Protein AF-0000000082584801 (afdb_homodimer)

Foldseek 3Di:
DVVVVVVLVLLLVLLLLQLLQCCLPPNLVPDDLVSSCVRSVHDSVSCCVVQVHSVRSNVVSLVVLLVQLVVLLVLLVPPVDDLLVSQLSSLLSLLVSCLSRLSSLLVQVVCVVVVHDHDVVSVVCCVPPSLVSQLVSLVVLDVDDDPVVSSVLVVVSVCLRRVCSNCQPCCCVPPVADCSDSVSVSVSSVVVSCVSNVD/DVVVVVVLVLLLVLLLLQLLQCCLPPNLVPDDLVSSCVRSVHDSVSCCVVQNHSVRSNVVSLVVLLVQLVVLLVLLVPPVDQLLVSQLSSLLSLLVSCLSRLSSLLVQVVCVVVVHDHDVVSVVCCVPPSLVSQLVSLVVLDVDDDPVVSSVVVVVSVCLRRVCSNCQPCCCVPPVADCSPSVSVSVSSVVVSCVSNVD

Structure (mmCIF, N/CA/C/O backbone):
data_AF-0000000082584801-model_v1
#
loop_
_entity.id
_entity.type
_entity.pdbx_description
1 polymer 'TetR/AcrR family transcriptional regulator'
#
loop_
_atom_site.group_PDB
_atom_site.id
_atom_site.type_symbol
_atom_site.label_atom_id
_atom_site.label_alt_id
_atom_site.label_comp_id
_atom_site.label_asym_id
_atom_site.label_entity_id
_atom_site.label_seq_id
_atom_site.pdbx_PDB_ins_code
_atom_site.Cartn_x
_atom_site.Cartn_y
_atom_site.Cartn_z
_atom_site.occupancy
_atom_site.B_iso_or_equiv
_atom_site.auth_seq_id
_atom_site.auth_comp_id
_atom_site.auth_asym_id
_atom_site.auth_atom_id
_atom_site.pdbx_PDB_model_num
ATOM 1 N N . MET A 1 1 ? 4.227 48 5.633 1 35.97 1 MET A N 1
ATOM 2 C CA . MET A 1 1 ? 4.633 46.969 6.578 1 35.97 1 MET A CA 1
ATOM 3 C C . MET A 1 1 ? 3.816 45.688 6.379 1 35.97 1 MET A C 1
ATOM 5 O O . MET A 1 1 ? 4.348 44.594 6.496 1 35.97 1 MET A O 1
ATOM 9 N N . LYS A 1 2 ? 2.762 45.906 6.098 1 49.69 2 LYS A N 1
ATOM 10 C CA . LYS A 1 2 ? 1.831 44.812 5.895 1 49.69 2 LYS A CA 1
ATOM 11 C C . LYS A 1 2 ? 2.143 44.062 4.598 1 49.69 2 LYS A C 1
ATOM 13 O O . LYS A 1 2 ? 1.997 42.844 4.531 1 49.69 2 LYS A O 1
ATOM 18 N N . ASN A 1 3 ? 2.303 44.781 3.717 1 43.97 3 ASN A N 1
ATOM 19 C CA . ASN A 1 3 ? 2.611 44.25 2.402 1 43.97 3 ASN A CA 1
ATOM 20 C C . ASN A 1 3 ? 3.898 43.406 2.43 1 43.97 3 ASN A C 1
ATOM 22 O O . ASN A 1 3 ? 4.039 42.438 1.683 1 43.97 3 ASN A O 1
ATOM 26 N N . ASN A 1 4 ? 4.871 43.844 3.076 1 43.53 4 ASN A N 1
ATOM 27 C CA . ASN A 1 4 ? 6.16 43.156 3.227 1 43.53 4 ASN A CA 1
ATOM 28 C C . ASN A 1 4 ? 6.023 41.844 3.996 1 43.53 4 ASN A C 1
ATOM 30 O O . ASN A 1 4 ? 6.723 40.875 3.703 1 43.53 4 ASN A O 1
ATOM 34 N N . LEU A 1 5 ? 5.215 41.938 5.02 1 41.88 5 LEU A N 1
ATOM 35 C CA . LEU A 1 5 ? 4.977 40.75 5.828 1 41.88 5 LEU A CA 1
ATOM 36 C C . LEU A 1 5 ? 4.227 39.688 5.027 1 41.88 5 LEU A C 1
ATOM 38 O O . LEU A 1 5 ? 4.488 38.469 5.176 1 41.88 5 LEU A O 1
ATOM 42 N N . LYS A 1 6 ? 3.178 40.156 4.457 1 47.03 6 LYS A N 1
ATOM 43 C CA . LYS A 1 6 ? 2.434 39.281 3.562 1 47.03 6 LYS A CA 1
ATOM 44 C C . LYS A 1 6 ? 3.35 38.688 2.506 1 47.03 6 LYS A C 1
ATOM 46 O O . LYS A 1 6 ? 3.199 37.5 2.15 1 47.03 6 LYS A O 1
ATOM 51 N N . ASN A 1 7 ? 4.258 39.531 2.266 1 50.22 7 ASN A N 1
ATOM 52 C CA . ASN A 1 7 ? 5.27 39.125 1.292 1 50.22 7 ASN A CA 1
ATOM 53 C C . ASN A 1 7 ? 6.281 38.156 1.898 1 50.22 7 ASN A C 1
ATOM 55 O O . ASN A 1 7 ? 6.758 37.25 1.222 1 50.22 7 ASN A O 1
ATOM 59 N N . ALA A 1 8 ? 6.652 38.406 3.201 1 49.22 8 ALA A N 1
ATOM 60 C CA . ALA A 1 8 ? 7.586 37.562 3.943 1 49.22 8 ALA 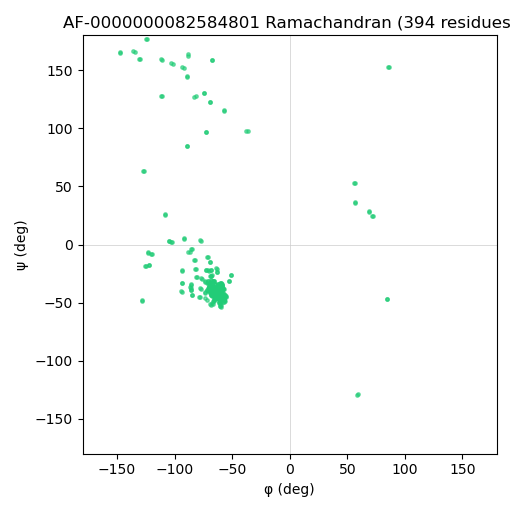A CA 1
ATOM 61 C C . ALA A 1 8 ? 6.973 36.188 4.246 1 49.22 8 ALA A C 1
ATOM 63 O O . ALA A 1 8 ? 7.645 35.156 4.148 1 49.22 8 ALA A O 1
ATOM 64 N N . SER A 1 9 ? 5.789 36.219 4.824 1 61.38 9 SER A N 1
ATOM 65 C CA . SER A 1 9 ? 5.023 35 5.059 1 61.38 9 SER A CA 1
ATOM 66 C C . SER A 1 9 ? 4.91 34.156 3.787 1 61.38 9 SER A C 1
ATOM 68 O O . SER A 1 9 ? 5.051 32.938 3.828 1 61.38 9 SER A O 1
ATOM 70 N N . ASN A 1 10 ? 5.004 34.906 2.812 1 84.44 10 ASN A N 1
ATOM 71 C CA . ASN A 1 10 ? 4.91 34.281 1.5 1 84.44 10 ASN A CA 1
ATOM 72 C C . ASN A 1 10 ? 6.234 33.656 1.086 1 84.44 10 ASN A C 1
ATOM 74 O O . ASN A 1 10 ? 6.254 32.531 0.562 1 84.44 10 ASN A O 1
ATOM 78 N N . ALA A 1 11 ? 7.383 34.406 1.746 1 90.88 11 ALA A N 1
ATOM 79 C CA . ALA A 1 11 ? 8.695 33.875 1.391 1 90.88 11 ALA A CA 1
ATOM 80 C C . ALA A 1 11 ? 9.008 32.594 2.184 1 90.88 11 ALA A C 1
ATOM 82 O O . ALA A 1 11 ? 9.523 31.625 1.631 1 90.88 11 ALA A O 1
ATOM 83 N N . LYS A 1 12 ? 8.719 32.656 3.529 1 94.94 12 LYS A N 1
ATOM 84 C CA . LYS A 1 12 ? 8.953 31.5 4.383 1 94.94 12 LYS A CA 1
ATOM 85 C C . LYS A 1 12 ? 8.219 30.266 3.852 1 94.94 12 LYS A C 1
ATOM 87 O O . LYS A 1 12 ? 8.789 29.188 3.773 1 94.94 12 LYS A O 1
ATOM 92 N N . GLU A 1 13 ? 7.012 30.5 3.494 1 95.06 13 GLU A N 1
ATOM 93 C CA . GLU A 1 13 ? 6.199 29.422 2.957 1 95.06 13 GLU A CA 1
ATOM 94 C C . GLU A 1 13 ? 6.766 28.906 1.64 1 95.06 13 GLU A C 1
ATOM 96 O O . GLU A 1 13 ? 6.816 27.688 1.412 1 95.06 13 GLU A O 1
ATOM 101 N N . ARG A 1 14 ? 7.195 29.766 0.854 1 95.88 14 ARG A N 1
ATOM 102 C CA . ARG A 1 14 ? 7.781 29.375 -0.425 1 95.88 14 ARG A CA 1
ATOM 103 C C . ARG A 1 14 ? 9.055 28.562 -0.22 1 95.88 14 ARG A C 1
ATOM 105 O O . ARG A 1 14 ? 9.305 27.594 -0.935 1 95.88 14 ARG A O 1
ATOM 112 N N . ILE A 1 15 ? 9.82 29.047 0.742 1 97.06 15 ILE A N 1
ATOM 113 C CA . ILE A 1 15 ? 11.07 28.344 1.046 1 97.06 15 ILE A CA 1
ATOM 114 C C . ILE A 1 15 ? 10.773 26.938 1.521 1 97.06 15 ILE A C 1
ATOM 116 O O . ILE A 1 15 ? 11.367 25.969 1.029 1 97.06 15 ILE A O 1
ATOM 120 N N . LEU A 1 16 ? 9.836 26.797 2.408 1 96.94 16 LEU A N 1
ATOM 121 C CA . LEU A 1 16 ? 9.5 25.484 2.951 1 96.94 16 LEU A CA 1
ATOM 122 C C . LEU A 1 16 ? 8.922 24.578 1.865 1 96.94 16 LEU A C 1
ATOM 124 O O . LEU A 1 16 ? 9.32 23.422 1.743 1 96.94 16 LEU A O 1
ATOM 128 N N . ASN A 1 17 ? 8.047 25.125 1.038 1 95.62 17 ASN A N 1
ATOM 129 C CA . ASN A 1 17 ? 7.445 24.344 -0.046 1 95.62 17 ASN A CA 1
ATOM 130 C C . ASN A 1 17 ? 8.492 23.906 -1.065 1 95.62 17 ASN A C 1
ATOM 132 O O . ASN A 1 17 ? 8.477 22.766 -1.52 1 95.62 17 ASN A O 1
ATOM 136 N N . SER A 1 18 ? 9.359 24.781 -1.382 1 96.31 18 SER A N 1
ATOM 137 C CA . SER A 1 18 ? 10.43 24.469 -2.328 1 96.31 18 SER A CA 1
ATOM 138 C C . SER A 1 18 ? 11.367 23.406 -1.77 1 96.31 18 SER A C 1
ATOM 140 O O . SER A 1 18 ? 11.82 22.531 -2.502 1 96.31 18 SER A O 1
ATOM 142 N N . THR A 1 19 ? 11.641 23.531 -0.483 1 97.06 19 THR A N 1
ATOM 143 C CA . THR A 1 19 ? 12.492 22.547 0.171 1 97.06 19 THR A CA 1
ATOM 144 C C . THR A 1 19 ? 11.859 21.172 0.12 1 97.06 19 THR A C 1
ATOM 146 O O . THR A 1 19 ? 12.531 20.188 -0.217 1 97.06 19 THR A O 1
ATOM 149 N N . LEU A 1 20 ? 10.594 21.094 0.37 1 96.25 20 LEU A N 1
ATOM 150 C CA . LEU A 1 20 ? 9.883 19.828 0.3 1 96.25 20 LEU A CA 1
ATOM 151 C C . LEU A 1 20 ? 9.922 19.25 -1.114 1 96.25 20 LEU A C 1
ATOM 153 O O . LEU A 1 20 ? 10.109 18.047 -1.299 1 96.25 20 LEU A O 1
ATOM 157 N N . TYR A 1 21 ? 9.781 20.156 -1.999 1 94.31 21 TYR A N 1
ATOM 158 C CA . TYR A 1 21 ? 9.836 19.719 -3.391 1 94.31 21 TYR A CA 1
ATOM 159 C C . TYR A 1 21 ? 11.195 19.109 -3.717 1 94.31 21 TYR A C 1
ATOM 161 O O . TYR A 1 21 ? 11.273 18.047 -4.316 1 94.31 21 TYR A O 1
ATOM 169 N N . ILE A 1 22 ? 12.25 19.719 -3.289 1 95.5 22 ILE A N 1
ATOM 170 C CA . ILE A 1 22 ? 13.602 19.25 -3.553 1 95.5 22 ILE A CA 1
ATOM 171 C C . ILE A 1 22 ? 13.852 17.938 -2.811 1 95.5 22 ILE 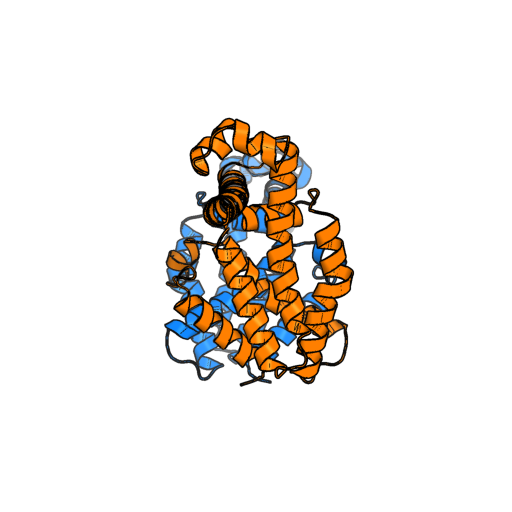A C 1
ATOM 173 O O . ILE A 1 22 ? 14.414 17 -3.369 1 95.5 22 ILE A O 1
ATOM 177 N N . ILE A 1 23 ? 13.383 17.875 -1.577 1 94 23 ILE A N 1
ATOM 178 C CA . ILE A 1 23 ? 13.523 16.641 -0.794 1 94 23 ILE A CA 1
ATOM 179 C C . ILE A 1 23 ? 12.852 15.484 -1.524 1 94 23 ILE A C 1
ATOM 181 O O . ILE A 1 23 ? 13.43 14.398 -1.636 1 94 23 ILE A O 1
ATOM 185 N N . GLY A 1 24 ? 11.727 15.758 -1.999 1 91.38 24 GLY A N 1
ATOM 186 C CA . GLY A 1 24 ? 10.992 14.719 -2.703 1 91.38 24 GLY A CA 1
ATOM 187 C C . GLY A 1 24 ? 11.672 14.258 -3.979 1 91.38 24 GLY A C 1
ATOM 188 O O . GLY A 1 24 ? 11.758 13.062 -4.246 1 91.38 24 GLY A O 1
ATOM 189 N N . LYS A 1 25 ? 12.203 15.133 -4.668 1 89 25 LYS A N 1
ATOM 190 C CA . LYS A 1 25 ? 12.719 14.844 -6 1 89 25 LYS A CA 1
ATOM 191 C C . LYS A 1 25 ? 14.148 14.305 -5.93 1 89 25 LYS A C 1
ATOM 193 O O . LYS A 1 25 ? 14.516 13.414 -6.703 1 89 25 LYS A O 1
ATOM 198 N N . GLU A 1 26 ? 14.875 14.859 -4.922 1 91.81 26 GLU A N 1
ATOM 199 C CA . GLU A 1 26 ? 16.312 14.578 -4.98 1 91.81 26 GLU A CA 1
ATOM 200 C C . GLU A 1 26 ? 16.797 13.914 -3.695 1 91.81 26 GLU A C 1
ATOM 202 O O . GLU A 1 26 ? 17.922 13.414 -3.633 1 91.81 26 GLU A O 1
ATOM 207 N N . GLY A 1 27 ? 15.945 13.836 -2.752 1 88.88 27 GLY A N 1
ATOM 208 C CA . GLY A 1 27 ? 16.406 13.367 -1.453 1 88.88 27 GLY A CA 1
ATOM 209 C C . GLY A 1 27 ? 16.984 14.469 -0.589 1 88.88 27 GLY A C 1
ATOM 210 O O . GLY A 1 27 ? 17.516 15.453 -1.106 1 88.88 27 GLY A O 1
ATOM 211 N N . PHE A 1 28 ? 16.906 14.289 0.719 1 86.56 28 PHE A N 1
ATOM 212 C CA . PHE A 1 28 ? 17.297 15.359 1.628 1 86.56 28 PHE A CA 1
ATOM 213 C C . PHE A 1 28 ? 18.797 15.602 1.561 1 86.56 28 PHE A C 1
ATOM 215 O O . PHE A 1 28 ? 19.266 16.719 1.803 1 86.56 28 PHE A O 1
ATOM 222 N N . GLN A 1 29 ? 19.562 14.594 1.207 1 89.12 29 GLN A N 1
ATOM 223 C CA . GLN A 1 29 ? 21.016 14.711 1.164 1 89.12 29 GLN A CA 1
ATOM 224 C C . GLN A 1 29 ? 21.453 15.633 0.032 1 89.12 29 GLN A C 1
ATOM 226 O O . GLN A 1 29 ? 22.594 16.109 0.025 1 89.12 29 GLN A O 1
ATOM 231 N N . ASN A 1 30 ? 20.578 15.891 -0.836 1 92.38 30 ASN A N 1
ATOM 232 C CA . ASN A 1 30 ? 20.938 16.672 -2.012 1 92.38 30 ASN A CA 1
ATOM 233 C C . ASN A 1 30 ? 20.406 18.109 -1.921 1 92.38 30 ASN A C 1
ATOM 235 O O . ASN A 1 30 ? 20.547 18.875 -2.867 1 92.38 30 ASN A O 1
ATOM 239 N N . VAL A 1 31 ? 19.828 18.375 -0.864 1 95.81 31 VAL A N 1
ATOM 240 C CA . VAL A 1 31 ? 19.297 19.719 -0.648 1 95.81 31 VAL A CA 1
ATOM 241 C C . VAL A 1 31 ? 20.453 20.672 -0.354 1 95.81 31 VAL A C 1
ATOM 243 O O . VAL A 1 31 ? 21.328 20.375 0.461 1 95.81 31 VAL A O 1
ATOM 246 N N . THR A 1 32 ? 20.5 21.828 -1.062 1 96 32 THR A N 1
ATOM 247 C CA . THR A 1 32 ? 21.453 22.891 -0.769 1 96 32 THR A CA 1
ATOM 248 C C . THR A 1 32 ? 20.734 24.234 -0.667 1 96 32 THR A C 1
ATOM 250 O O . THR A 1 32 ? 19.641 24.406 -1.187 1 96 32 THR A O 1
ATOM 253 N N . THR A 1 33 ? 21.391 25.141 -0.027 1 96.81 33 THR A N 1
ATOM 254 C CA . THR A 1 33 ? 20.844 26.484 0.108 1 96.81 33 THR A CA 1
ATOM 255 C C . THR A 1 33 ? 20.672 27.141 -1.26 1 96.81 33 THR A C 1
ATOM 257 O O . THR A 1 33 ? 19.688 27.828 -1.501 1 96.81 33 THR A O 1
ATOM 260 N N . ARG A 1 34 ? 21.562 26.875 -2.133 1 97.12 34 ARG A N 1
ATOM 261 C CA . ARG A 1 34 ? 21.5 27.438 -3.477 1 97.12 34 ARG A CA 1
ATOM 262 C C . ARG A 1 34 ? 20.266 26.922 -4.23 1 97.12 34 ARG A C 1
ATOM 264 O O . ARG A 1 34 ? 19.562 27.703 -4.867 1 97.12 34 ARG A O 1
ATOM 271 N N . LYS A 1 35 ? 20.016 25.641 -4.188 1 97.44 35 LYS A N 1
ATOM 272 C CA . LYS A 1 35 ? 18.859 25.031 -4.844 1 97.44 35 LYS A CA 1
ATOM 273 C C . LYS A 1 35 ? 17.562 25.578 -4.27 1 97.44 35 LYS A C 1
ATOM 275 O O . LYS A 1 35 ? 16.625 25.891 -5.016 1 97.44 35 LYS A O 1
ATOM 280 N N . ILE A 1 36 ? 17.453 25.688 -2.977 1 97.62 36 ILE A N 1
ATOM 281 C CA . ILE A 1 36 ? 16.266 26.188 -2.307 1 97.62 36 ILE A CA 1
ATOM 282 C C . ILE A 1 36 ? 16 27.625 -2.74 1 97.62 36 ILE A C 1
ATOM 284 O O . ILE A 1 36 ? 14.875 27.984 -3.094 1 97.62 36 ILE A O 1
ATOM 288 N N . ALA A 1 37 ? 17.078 28.422 -2.682 1 97.44 37 ALA A N 1
ATOM 289 C CA . ALA A 1 37 ? 16.953 29.828 -3.045 1 97.44 37 ALA A CA 1
ATOM 290 C C . ALA A 1 37 ? 16.422 29.984 -4.469 1 97.44 37 ALA A C 1
ATOM 292 O O . ALA A 1 37 ? 15.508 30.781 -4.715 1 97.44 37 ALA A O 1
ATOM 293 N N . ALA A 1 38 ? 16.984 29.25 -5.352 1 97.12 38 ALA A N 1
ATOM 294 C CA . ALA A 1 38 ? 16.578 29.297 -6.754 1 97.12 38 ALA A CA 1
ATOM 295 C C . ALA A 1 38 ? 15.125 28.859 -6.918 1 97.12 38 ALA A C 1
ATOM 297 O O . ALA A 1 38 ? 14.336 29.547 -7.586 1 97.12 38 ALA A O 1
ATOM 298 N N . ALA A 1 39 ? 14.734 27.812 -6.281 1 95.81 39 ALA A N 1
ATOM 299 C CA . ALA A 1 39 ? 13.391 27.25 -6.41 1 95.81 39 ALA A CA 1
ATOM 300 C C . ALA A 1 39 ? 12.352 28.156 -5.762 1 95.81 39 ALA A C 1
ATOM 302 O O . ALA A 1 39 ? 11.227 28.266 -6.246 1 95.81 39 ALA A O 1
ATOM 303 N N . ALA A 1 40 ? 12.695 28.766 -4.695 1 96.88 40 ALA A N 1
ATOM 304 C CA . ALA A 1 40 ? 11.773 29.609 -3.938 1 96.88 40 ALA A CA 1
ATOM 305 C C . ALA A 1 40 ? 11.789 31.031 -4.457 1 96.88 40 ALA A C 1
ATOM 307 O O . ALA A 1 40 ? 10.992 31.875 -4.023 1 96.88 40 ALA A O 1
ATOM 308 N N . ASP A 1 41 ? 12.664 31.281 -5.348 1 96.25 41 ASP A N 1
ATOM 309 C CA . ASP A 1 41 ? 12.844 32.625 -5.91 1 96.25 41 ASP A CA 1
ATOM 310 C C . ASP A 1 41 ? 13.117 33.656 -4.812 1 96.25 41 ASP A C 1
ATOM 312 O O . ASP A 1 41 ? 12.406 34.656 -4.695 1 96.25 41 ASP A O 1
ATOM 316 N N . VAL A 1 42 ? 14.047 33.375 -4.031 1 96.19 42 VAL A N 1
ATOM 317 C CA . VAL A 1 42 ? 14.555 34.25 -2.994 1 96.19 42 VAL A CA 1
ATOM 318 C C . VAL A 1 42 ? 16.078 34.25 -3.012 1 96.19 42 VAL A C 1
ATOM 320 O O . VAL A 1 42 ? 16.703 33.406 -3.688 1 96.19 42 VAL A O 1
ATOM 323 N N . ASN A 1 43 ? 16.672 35.156 -2.361 1 94.12 43 ASN A N 1
ATOM 324 C CA . ASN A 1 43 ? 18.125 35.125 -2.234 1 94.12 43 ASN A CA 1
ATOM 325 C C . ASN A 1 43 ? 18.562 34.312 -1.02 1 94.12 43 ASN A C 1
ATOM 327 O O . ASN A 1 43 ? 17.75 34 -0.144 1 94.12 43 ASN A O 1
ATOM 331 N N . ILE A 1 44 ? 19.797 33.938 -1.024 1 95.38 44 ILE A N 1
ATOM 332 C CA . ILE A 1 44 ? 20.359 33.125 0.034 1 95.38 44 ILE A CA 1
ATOM 333 C C . ILE A 1 44 ? 20.234 33.844 1.375 1 95.38 44 ILE A C 1
ATOM 335 O O . ILE A 1 44 ? 20.016 33.219 2.408 1 95.38 44 ILE A O 1
ATOM 339 N N . ALA A 1 45 ? 20.312 35.156 1.396 1 94.19 45 ALA A N 1
ATOM 340 C CA . ALA A 1 45 ? 20.219 35.969 2.611 1 94.19 45 ALA A CA 1
ATOM 341 C C . ALA A 1 45 ? 18.859 35.781 3.279 1 94.19 45 ALA A C 1
ATOM 343 O O . ALA A 1 45 ? 18.766 35.75 4.508 1 94.19 45 ALA A O 1
ATOM 344 N N . SER A 1 46 ? 17.906 35.688 2.471 1 94.31 46 SER A N 1
ATOM 345 C CA . SER A 1 46 ? 16.547 35.5 2.975 1 94.31 46 SER A CA 1
ATOM 346 C C . SER A 1 46 ? 16.438 34.156 3.723 1 94.31 46 SER A C 1
ATOM 348 O O . SER A 1 46 ? 15.812 34.094 4.781 1 94.31 46 SER A O 1
ATOM 350 N N . ILE A 1 47 ? 17.047 33.062 3.205 1 96 47 ILE A N 1
ATOM 351 C CA . ILE A 1 47 ? 17.047 31.75 3.848 1 96 47 ILE A CA 1
ATOM 352 C C . ILE A 1 47 ? 17.75 31.844 5.199 1 96 47 ILE A C 1
ATOM 354 O O . ILE A 1 47 ? 17.25 31.344 6.207 1 96 47 ILE A O 1
ATOM 358 N N . ASN A 1 48 ? 18.859 32.562 5.207 1 94.75 48 ASN A N 1
ATOM 359 C CA . ASN A 1 48 ? 19.609 32.719 6.441 1 94.75 48 ASN A CA 1
ATOM 360 C C . ASN A 1 48 ? 18.812 33.531 7.477 1 94.75 48 ASN A C 1
ATOM 362 O O . ASN A 1 48 ? 18.844 33.188 8.664 1 94.75 48 ASN A O 1
ATOM 366 N N . TYR A 1 49 ? 18.219 34.469 6.984 1 94.5 49 TYR A N 1
ATOM 367 C CA . TYR A 1 49 ? 17.422 35.312 7.859 1 94.5 49 TYR A CA 1
ATOM 368 C C . TYR A 1 49 ? 16.297 34.531 8.523 1 94.5 49 TYR A C 1
ATOM 370 O O . TYR A 1 49 ? 16.109 34.625 9.742 1 94.5 49 TYR A O 1
ATOM 378 N N . HIS A 1 50 ? 15.633 33.719 7.82 1 94.94 50 HIS A N 1
ATOM 379 C CA . HIS A 1 50 ? 14.438 33.031 8.312 1 94.94 50 HIS A CA 1
ATOM 380 C C . HIS A 1 50 ? 14.797 31.75 9.055 1 94.94 50 HIS A C 1
ATOM 382 O O . HIS A 1 50 ? 14.133 31.375 10.023 1 94.94 50 HIS A O 1
ATOM 388 N N . PHE A 1 51 ? 15.875 31 8.547 1 96.5 51 PHE A N 1
ATOM 389 C CA . PHE A 1 51 ? 16.078 29.656 9.039 1 96.5 51 PHE A CA 1
ATOM 390 C C . PHE A 1 51 ? 17.484 29.469 9.578 1 96.5 51 PHE A C 1
ATOM 392 O O . PHE A 1 51 ? 17.766 28.547 10.336 1 96.5 51 PHE A O 1
ATOM 399 N N . GLY A 1 52 ? 18.312 30.328 9.203 1 94.56 52 GLY A N 1
ATOM 400 C CA . GLY A 1 52 ? 19.672 30.312 9.727 1 94.56 52 GLY A CA 1
ATOM 401 C C . GLY A 1 52 ? 20.578 29.359 8.977 1 94.56 52 GLY A C 1
ATOM 402 O O . GLY A 1 52 ? 21.719 29.703 8.625 1 94.56 52 GLY A O 1
ATOM 403 N N . SER A 1 53 ? 20.125 28.078 8.711 1 93.94 53 SER A N 1
ATOM 404 C CA . SER A 1 53 ? 20.953 27.078 8.047 1 93.94 53 SER A CA 1
ATOM 405 C C . SER A 1 53 ? 20.109 26.141 7.191 1 93.94 53 SER A C 1
ATOM 407 O O . SER A 1 53 ? 18.891 26.062 7.348 1 93.94 53 SER A O 1
ATOM 409 N N . LYS A 1 54 ? 20.859 25.406 6.32 1 94.62 54 LYS A N 1
ATOM 410 C CA . LYS A 1 54 ? 20.219 24.406 5.473 1 94.62 54 LYS A CA 1
ATOM 411 C C . LYS A 1 54 ? 19.547 23.328 6.309 1 94.62 54 LYS A C 1
ATOM 413 O O . LYS A 1 54 ? 18.422 22.922 6.027 1 94.62 54 LYS A O 1
ATOM 418 N N . ASP A 1 55 ? 20.219 22.953 7.352 1 95.25 55 ASP A N 1
ATOM 419 C CA . ASP A 1 55 ? 19.703 21.891 8.195 1 95.25 55 ASP A CA 1
ATOM 420 C C . ASP A 1 55 ? 18.406 22.312 8.898 1 95.25 55 ASP A C 1
ATOM 422 O O . ASP A 1 55 ? 17.484 21.531 9.031 1 95.25 55 ASP A O 1
ATOM 426 N N . ASN A 1 56 ? 18.375 23.547 9.242 1 96.44 56 ASN A N 1
ATOM 427 C CA . ASN A 1 56 ? 17.172 24.062 9.883 1 96.44 56 ASN A CA 1
ATOM 428 C C . ASN A 1 56 ? 16 24.141 8.898 1 96.44 56 ASN A C 1
ATOM 430 O O . ASN A 1 56 ? 14.859 23.844 9.258 1 96.44 56 ASN A O 1
ATOM 434 N N . VAL A 1 57 ? 16.281 24.562 7.668 1 96.81 57 VAL A N 1
ATOM 435 C CA . VAL A 1 57 ? 15.234 24.609 6.652 1 96.81 57 VAL A CA 1
ATOM 436 C C . VAL A 1 57 ? 14.664 23.219 6.426 1 96.81 57 VAL A C 1
ATOM 438 O O . VAL A 1 57 ? 13.445 23.047 6.371 1 96.81 57 VAL A O 1
ATOM 441 N N . ILE A 1 58 ? 15.57 22.219 6.371 1 95.69 58 ILE A N 1
ATOM 442 C CA . ILE A 1 58 ? 15.172 20.828 6.117 1 95.69 58 ILE A CA 1
ATOM 443 C C . ILE A 1 58 ? 14.305 20.328 7.27 1 95.69 58 ILE A C 1
ATOM 445 O O . ILE A 1 58 ? 13.219 19.781 7.043 1 95.69 58 ILE A O 1
ATOM 449 N N . ASN A 1 59 ? 14.758 20.609 8.445 1 94.75 59 ASN A N 1
ATOM 450 C CA . ASN A 1 59 ? 14.016 20.172 9.625 1 94.75 59 ASN A CA 1
ATOM 451 C C . ASN A 1 59 ? 12.641 20.828 9.695 1 94.75 59 ASN A C 1
ATOM 453 O O . ASN A 1 59 ? 11.648 20.156 9.984 1 94.75 59 ASN A O 1
ATOM 457 N N . GLU A 1 60 ? 12.617 22.094 9.461 1 95.94 60 GLU A N 1
ATOM 458 C CA . GLU A 1 60 ? 11.352 22.828 9.516 1 95.94 60 GLU A CA 1
ATOM 459 C C . GLU A 1 60 ? 10.414 22.391 8.398 1 95.94 60 GLU A C 1
ATOM 461 O O . GLU A 1 60 ? 9.195 22.328 8.586 1 95.94 60 GLU A O 1
ATOM 466 N N . ALA A 1 61 ? 10.984 22.109 7.219 1 96 61 ALA A N 1
ATOM 467 C CA . ALA A 1 61 ? 10.172 21.625 6.105 1 96 61 ALA A CA 1
ATOM 468 C C . ALA A 1 61 ? 9.547 20.266 6.434 1 96 61 ALA A C 1
ATOM 470 O O . ALA A 1 61 ? 8.359 20.047 6.18 1 96 61 ALA A O 1
ATOM 471 N N . LEU A 1 62 ? 10.305 19.406 7.062 1 94.5 62 LEU A N 1
ATOM 472 C CA . LEU A 1 62 ? 9.812 18.078 7.422 1 94.5 62 LEU A CA 1
ATOM 473 C C . LEU A 1 62 ? 8.773 18.172 8.531 1 94.5 62 LEU A C 1
ATOM 475 O O . LEU A 1 62 ? 7.793 17.422 8.539 1 94.5 62 LEU A O 1
ATOM 479 N N . LYS A 1 63 ? 8.992 19.109 9.445 1 95.19 63 LYS A N 1
ATOM 480 C CA . LYS A 1 63 ? 8.008 19.359 10.5 1 95.19 63 LYS A CA 1
ATOM 481 C C . LYS A 1 63 ? 6.699 19.875 9.914 1 95.19 63 LYS A C 1
ATOM 483 O O . LYS A 1 63 ? 5.617 19.469 10.352 1 95.19 63 LYS A O 1
ATOM 488 N N . CYS A 1 64 ? 6.871 20.766 9.008 1 95.12 64 CYS A N 1
ATOM 489 C CA . CYS A 1 64 ? 5.688 21.266 8.328 1 95.12 64 CYS A CA 1
ATOM 490 C C . CYS A 1 64 ? 4.945 20.141 7.617 1 95.12 64 CYS A C 1
ATOM 492 O O . CYS A 1 64 ? 3.721 20.047 7.703 1 95.12 64 CYS A O 1
ATOM 494 N N . PHE A 1 65 ? 5.668 19.266 6.949 1 95.81 65 PHE A N 1
ATOM 495 C CA . PHE A 1 65 ? 5.105 18.141 6.215 1 95.81 65 PHE A CA 1
ATOM 496 C C . PHE A 1 65 ? 4.328 17.219 7.145 1 95.81 65 PHE A C 1
ATOM 498 O O . PHE A 1 65 ? 3.152 16.938 6.91 1 95.81 65 PHE A O 1
ATOM 505 N N . THR A 1 66 ? 4.926 16.781 8.242 1 96.44 66 THR A N 1
ATOM 506 C CA . THR A 1 66 ? 4.27 15.875 9.18 1 96.44 66 THR A CA 1
ATOM 507 C C . THR A 1 66 ? 3.127 16.578 9.898 1 96.44 66 THR A C 1
ATOM 509 O O . THR A 1 66 ? 2.131 15.961 10.266 1 96.44 66 THR A O 1
ATOM 512 N N . GLY A 1 67 ? 3.293 17.906 10.102 1 96.88 67 GLY A N 1
ATOM 513 C CA . GLY A 1 67 ? 2.242 18.703 10.711 1 96.88 67 GLY A CA 1
ATOM 514 C C . GLY A 1 67 ? 0.955 18.719 9.906 1 96.88 67 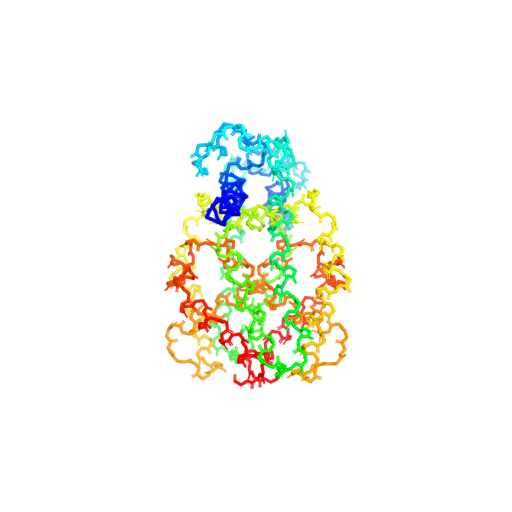GLY A C 1
ATOM 515 O O . GLY A 1 67 ? -0.138 18.703 10.477 1 96.88 67 GLY A O 1
ATOM 516 N N . MET A 1 68 ? 1.091 18.719 8.625 1 96.69 68 MET A N 1
ATOM 517 C CA . MET A 1 68 ? -0.091 18.672 7.77 1 96.69 68 MET A CA 1
ATOM 518 C C . MET A 1 68 ? -0.864 17.375 7.977 1 96.69 68 MET A C 1
ATOM 520 O O . MET A 1 68 ? -2.096 17.375 8.031 1 96.69 68 MET A O 1
ATOM 524 N N . PHE A 1 69 ? -0.178 16.25 8.109 1 97.56 69 PHE A N 1
ATOM 525 C CA . PHE A 1 69 ? -0.841 14.984 8.367 1 97.56 69 PHE A CA 1
ATOM 526 C C . PHE A 1 69 ? -1.427 14.945 9.773 1 97.56 69 PHE A C 1
ATOM 528 O O . PHE A 1 69 ? -2.514 14.406 9.984 1 97.56 69 PHE A O 1
ATOM 535 N N . ARG A 1 70 ? -0.665 15.531 10.711 1 97.44 70 ARG A N 1
ATOM 536 C CA . ARG A 1 70 ? -1.205 15.633 12.062 1 97.44 70 ARG A CA 1
ATOM 537 C C . ARG A 1 70 ? -2.529 16.391 12.07 1 97.44 70 ARG A C 1
ATOM 539 O O . ARG A 1 70 ? -3.479 15.984 12.75 1 97.44 70 ARG A O 1
ATOM 546 N N . ASN A 1 71 ? -2.537 17.453 11.367 1 97.56 71 ASN A N 1
ATOM 547 C CA . ASN A 1 71 ? -3.762 18.234 11.266 1 97.56 71 ASN A CA 1
ATOM 548 C C . ASN A 1 71 ? -4.902 17.422 10.656 1 97.56 71 ASN A C 1
ATOM 550 O O . ASN A 1 71 ? -6.059 17.578 11.039 1 97.56 71 ASN A O 1
ATOM 554 N N . SER A 1 72 ? -4.598 16.562 9.688 1 98 72 SER A N 1
ATOM 555 C CA . SER A 1 72 ? -5.625 15.695 9.125 1 98 72 SER A CA 1
ATOM 556 C C . SER A 1 72 ? -6.211 14.773 10.188 1 98 72 SER A C 1
ATOM 558 O O . SER A 1 72 ? -7.43 14.617 10.266 1 98 72 SER A O 1
ATOM 560 N N . PHE A 1 73 ? -5.363 14.219 11 1 98.19 73 PHE A N 1
ATOM 561 C CA . PHE A 1 73 ? -5.844 13.328 12.047 1 98.19 73 PHE A CA 1
ATOM 562 C C . PHE A 1 73 ? -6.707 14.078 13.055 1 98.19 73 PHE A C 1
ATOM 564 O O . PHE A 1 73 ? -7.664 13.523 13.602 1 98.19 73 PHE A O 1
ATOM 571 N N . LYS A 1 74 ? -6.395 15.336 13.312 1 97.19 74 LYS A N 1
ATOM 572 C CA . LYS A 1 74 ? -7.137 16.125 14.281 1 97.19 74 LYS A CA 1
ATOM 573 C C . LYS A 1 74 ? -8.594 16.312 13.852 1 97.19 74 LYS A C 1
ATOM 575 O O . LYS A 1 74 ? -9.477 16.5 14.688 1 97.19 74 LYS A O 1
ATOM 580 N N . ILE A 1 75 ? -8.852 16.203 12.609 1 98.12 75 ILE A N 1
ATOM 581 C CA . ILE A 1 75 ? -10.203 16.312 12.062 1 98.12 75 ILE A CA 1
ATOM 582 C C . ILE A 1 75 ? -11.086 15.219 12.656 1 98.12 75 ILE A C 1
ATOM 584 O O . ILE A 1 75 ? -12.281 15.43 12.875 1 98.12 75 ILE A O 1
ATOM 588 N N . LEU A 1 76 ? -10.547 14.055 12.938 1 98.19 76 LEU A N 1
ATOM 589 C CA . LEU A 1 76 ? -11.289 12.914 13.469 1 98.19 76 LEU A CA 1
ATOM 590 C C . LEU A 1 76 ? -11.875 13.234 14.836 1 98.19 76 LEU A C 1
ATOM 592 O O . LEU A 1 76 ? -12.852 12.609 15.266 1 98.19 76 LEU A O 1
ATOM 596 N N . ASP A 1 77 ? -11.289 14.242 15.477 1 97 77 ASP A N 1
ATOM 597 C CA . ASP A 1 77 ? -11.664 14.531 16.859 1 97 77 ASP A CA 1
ATOM 598 C C . ASP A 1 77 ? -12.594 15.75 16.922 1 97 77 ASP A C 1
ATOM 600 O O . ASP A 1 77 ? -12.922 16.219 18.016 1 97 77 ASP A O 1
ATOM 604 N N . ASN A 1 78 ? -12.93 16.297 15.781 1 96.06 78 ASN A N 1
ATOM 605 C CA . ASN A 1 78 ? -13.844 17.438 15.75 1 96.06 78 ASN A CA 1
ATOM 606 C C . ASN A 1 78 ? -15.273 17.016 16.062 1 96.06 78 ASN A C 1
ATOM 608 O O . ASN A 1 78 ? -16.062 16.734 15.164 1 96.06 78 ASN A O 1
ATOM 612 N N . ASN A 1 79 ? -15.734 17.141 17.266 1 93.81 79 ASN A N 1
ATOM 613 C CA . ASN A 1 79 ? -17 16.625 17.734 1 93.81 79 ASN A CA 1
ATOM 614 C C . ASN A 1 79 ? -18.172 17.484 17.281 1 93.81 79 ASN A C 1
ATOM 616 O O . ASN A 1 79 ? -19.344 17.156 17.547 1 93.81 79 ASN A O 1
ATOM 620 N N . GLU A 1 80 ? -17.891 18.516 16.484 1 97 80 GLU A N 1
ATOM 621 C CA . GLU A 1 80 ? -18.969 19.344 15.93 1 97 80 GLU A CA 1
ATOM 622 C C . GLU A 1 80 ? -19.578 18.703 14.688 1 97 80 GLU A C 1
ATOM 624 O O . GLU A 1 80 ? -20.656 19.094 14.242 1 97 80 GLU A O 1
ATOM 629 N N . LEU A 1 81 ? -18.953 17.734 14.148 1 97.5 81 LEU A N 1
ATOM 630 C CA . LEU A 1 81 ? -19.406 17.031 12.945 1 97.5 81 LEU A CA 1
ATOM 631 C C . LEU A 1 81 ? -19.844 15.609 13.281 1 97.5 81 LEU A C 1
ATOM 633 O O . LEU A 1 81 ? -19.469 15.07 14.328 1 97.5 81 LEU A O 1
ATOM 637 N N . THR A 1 82 ? -20.656 15.023 12.406 1 97.31 82 THR A N 1
ATOM 638 C CA . THR A 1 82 ? -21.016 13.617 12.562 1 97.31 82 THR A CA 1
ATOM 639 C C . THR A 1 82 ? -19.797 12.719 12.328 1 97.31 82 THR A C 1
ATOM 641 O O . THR A 1 82 ? -18.844 13.125 11.664 1 97.31 82 THR A O 1
ATOM 644 N N . PRO A 1 83 ? -19.844 11.508 12.836 1 96.81 83 PRO A N 1
ATOM 645 C CA . PRO A 1 83 ? -18.703 10.609 12.648 1 96.81 83 PRO A CA 1
ATOM 646 C C . PRO A 1 83 ? -18.359 10.375 11.18 1 96.81 83 PRO A C 1
ATOM 648 O O . PRO A 1 83 ? -17.188 10.344 10.805 1 96.81 83 PRO A O 1
ATOM 651 N N . VAL A 1 84 ? -19.391 10.281 10.367 1 97.5 84 VAL A N 1
ATOM 652 C CA . VAL A 1 84 ? -19.141 10.016 8.953 1 97.5 84 VAL A CA 1
ATOM 653 C C . VAL A 1 84 ? -18.5 11.242 8.305 1 97.5 84 VAL A C 1
ATOM 655 O O . VAL A 1 84 ? -17.594 11.109 7.469 1 97.5 84 VAL A O 1
ATOM 658 N N . GLU A 1 85 ? -18.891 12.422 8.68 1 98.12 85 GLU A N 1
ATOM 659 C CA . GLU A 1 85 ? -18.297 13.648 8.148 1 98.12 85 GLU A CA 1
ATOM 660 C C . GLU A 1 85 ? -16.844 13.797 8.609 1 98.12 85 GLU A C 1
ATOM 662 O O . GLU A 1 85 ? -15.992 14.242 7.84 1 98.12 85 GLU A O 1
ATOM 667 N N . ARG A 1 86 ? -16.594 13.43 9.859 1 98.25 86 ARG A N 1
ATOM 668 C CA . ARG A 1 86 ? -15.234 13.469 10.375 1 98.25 86 ARG A CA 1
ATOM 669 C C . ARG A 1 86 ? -14.328 12.531 9.594 1 98.25 86 ARG A C 1
ATOM 671 O O . ARG A 1 86 ? -13.234 12.922 9.172 1 98.25 86 ARG A O 1
ATOM 678 N N . LEU A 1 87 ? -14.836 11.305 9.367 1 98.44 87 LEU A N 1
ATOM 679 C CA . LEU A 1 87 ? -14.047 10.344 8.602 1 98.44 87 LEU A CA 1
ATOM 680 C C . LEU A 1 87 ? -13.828 10.836 7.176 1 98.44 87 LEU A C 1
ATOM 682 O O . LEU A 1 87 ? -12.703 10.781 6.66 1 98.44 87 LEU A O 1
ATOM 686 N N . ARG A 1 88 ? -14.867 11.328 6.535 1 98.56 88 ARG A N 1
ATOM 687 C CA . ARG A 1 88 ? -14.789 11.852 5.176 1 98.56 88 ARG A CA 1
ATOM 688 C C . ARG A 1 88 ? -13.75 12.961 5.074 1 98.56 88 ARG A C 1
ATOM 690 O O . ARG A 1 88 ? -12.891 12.93 4.191 1 98.56 88 ARG A O 1
ATOM 697 N N . ASN A 1 89 ? -13.844 13.914 6.02 1 98.56 89 ASN A N 1
ATOM 698 C CA . ASN A 1 89 ? -12.938 15.055 5.988 1 98.56 89 ASN A CA 1
ATOM 699 C C . ASN A 1 89 ? -11.492 14.641 6.27 1 98.56 89 ASN A C 1
ATOM 701 O O . ASN A 1 89 ? -10.562 15.203 5.691 1 98.56 89 ASN A O 1
ATOM 705 N N . PHE A 1 90 ? -11.336 13.688 7.176 1 98.75 90 PHE A N 1
ATOM 706 C CA . PHE A 1 90 ? -10.016 13.141 7.434 1 98.75 90 PHE A CA 1
ATOM 707 C C . PHE A 1 90 ? -9.43 12.516 6.168 1 98.75 90 PHE A C 1
ATOM 709 O O . PHE A 1 90 ? -8.312 12.844 5.77 1 98.75 90 PHE A O 1
ATOM 716 N N . LEU A 1 91 ? -10.188 11.602 5.543 1 98.81 91 LEU A N 1
ATOM 717 C CA . LEU A 1 91 ? -9.711 10.883 4.371 1 98.81 91 LEU A CA 1
ATOM 718 C C . LEU A 1 91 ? -9.391 11.844 3.23 1 98.81 91 LEU A C 1
ATOM 720 O O . LEU A 1 91 ? -8.375 11.695 2.555 1 98.81 91 LEU A O 1
ATOM 724 N N . LYS A 1 92 ? -10.211 12.844 3.002 1 98.75 92 LYS A N 1
ATOM 725 C CA . LYS A 1 92 ? -9.984 13.836 1.954 1 98.75 92 LYS A CA 1
ATOM 726 C C . LYS A 1 92 ? -8.742 14.664 2.246 1 98.75 92 LYS A C 1
ATOM 728 O O . LYS A 1 92 ? -7.895 14.859 1.369 1 98.75 92 LYS A O 1
ATOM 733 N N . SER A 1 93 ? -8.633 15.156 3.484 1 98.5 93 SER A N 1
ATOM 734 C CA . SER A 1 93 ? -7.48 15.961 3.875 1 98.5 93 SER A CA 1
ATOM 735 C C . SER A 1 93 ? -6.184 15.172 3.727 1 98.5 93 SER A C 1
ATOM 737 O O . SER A 1 93 ? -5.219 15.656 3.139 1 98.5 93 SER A O 1
ATOM 739 N N . TYR A 1 94 ? -6.184 13.945 4.223 1 98.44 94 TYR A N 1
ATOM 740 C CA . TYR A 1 94 ? -5.012 13.078 4.145 1 98.44 94 TYR A CA 1
ATOM 741 C C . TYR A 1 94 ? -4.598 12.852 2.695 1 98.44 94 TYR A C 1
ATOM 743 O O . TYR A 1 94 ? -3.416 12.961 2.357 1 98.44 94 TYR A O 1
ATOM 751 N N . SER A 1 95 ? -5.578 12.539 1.864 1 98.25 95 SER A N 1
ATOM 752 C CA . SER A 1 95 ? -5.301 12.273 0.456 1 98.25 95 SER A CA 1
ATOM 753 C C . SER A 1 95 ? -4.777 13.523 -0.248 1 98.25 95 SER A C 1
ATOM 755 O O . SER A 1 95 ? -3.891 13.438 -1.1 1 98.25 95 SER A O 1
ATOM 757 N N . ASP A 1 96 ? -5.305 14.695 0.115 1 97.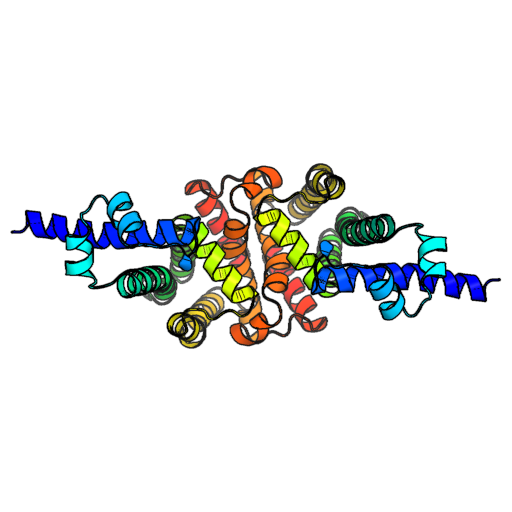94 96 ASP A N 1
ATOM 758 C CA . ASP A 1 96 ? -4.855 15.945 -0.49 1 97.94 96 ASP A CA 1
ATOM 759 C C . ASP A 1 96 ? -3.393 16.219 -0.148 1 97.94 96 ASP A C 1
ATOM 761 O O . ASP A 1 96 ? -2.602 16.578 -1.025 1 97.94 96 ASP A O 1
ATOM 765 N N . VAL A 1 97 ? -3.039 16.047 1.07 1 96.94 97 VAL A N 1
ATOM 766 C CA . VAL A 1 97 ? -1.676 16.312 1.518 1 96.94 97 VAL A CA 1
ATOM 767 C C . VAL A 1 97 ? -0.706 15.367 0.822 1 96.94 97 VAL A C 1
ATOM 769 O O . VAL A 1 97 ? 0.334 15.789 0.314 1 96.94 97 VAL A O 1
ATOM 772 N N . SER A 1 98 ? -1.058 14.086 0.784 1 97.56 98 SER A N 1
ATOM 773 C CA . SER A 1 98 ? -0.164 13.078 0.212 1 97.56 98 SER A CA 1
ATOM 774 C C . SER A 1 98 ? 0.019 13.297 -1.287 1 97.56 98 SER A C 1
ATOM 776 O O . SER A 1 98 ? 1.087 13.008 -1.834 1 97.56 98 SER A O 1
ATOM 778 N N . THR A 1 99 ? -0.987 13.812 -1.966 1 96.25 99 THR A N 1
ATOM 779 C CA . THR A 1 99 ? -0.914 14.031 -3.406 1 96.25 99 THR A CA 1
ATOM 780 C C . THR A 1 99 ? -0.188 15.336 -3.717 1 96.25 99 THR A C 1
ATOM 782 O O . THR A 1 99 ? 0.282 15.539 -4.836 1 96.25 99 THR A O 1
ATOM 785 N N . GLU A 1 100 ? -0.149 16.219 -2.736 1 93.88 100 GLU A N 1
ATOM 786 C CA . GLU A 1 100 ? 0.537 17.5 -2.938 1 93.88 100 GLU A CA 1
ATOM 787 C C . GLU A 1 100 ? 2.051 17.312 -2.979 1 93.88 100 GLU A C 1
ATOM 789 O O . GLU A 1 100 ? 2.742 17.969 -3.76 1 93.88 100 GLU A O 1
ATOM 794 N N . TYR A 1 101 ? 2.557 16.438 -2.143 1 93.38 101 TYR A N 1
ATOM 795 C CA . TYR A 1 101 ? 3.982 16.141 -2.084 1 93.38 101 TYR A CA 1
ATOM 796 C C . TYR A 1 101 ? 4.23 14.641 -2.201 1 93.38 101 TYR A C 1
ATOM 798 O O . TYR A 1 101 ? 4.824 14.031 -1.308 1 93.38 101 TYR A O 1
ATOM 806 N N . PRO A 1 102 ? 3.854 14.109 -3.357 1 94.81 102 PRO A N 1
ATOM 807 C CA . PRO A 1 102 ? 3.857 12.656 -3.477 1 94.81 102 PRO A CA 1
ATOM 808 C C . PRO A 1 102 ? 5.25 12.055 -3.307 1 94.81 102 PRO A C 1
ATOM 810 O O . PRO A 1 102 ? 5.395 10.969 -2.729 1 94.81 102 PRO A O 1
ATOM 813 N N . ASP A 1 103 ? 6.266 12.773 -3.754 1 93.5 103 ASP A N 1
ATOM 814 C CA . ASP A 1 103 ? 7.613 12.219 -3.676 1 93.5 103 ASP A CA 1
ATOM 815 C C . ASP A 1 103 ? 8.125 12.227 -2.238 1 93.5 103 ASP A C 1
ATOM 817 O O . ASP A 1 103 ? 8.812 11.289 -1.812 1 93.5 103 ASP A O 1
ATOM 821 N N . VAL A 1 104 ? 7.844 13.32 -1.548 1 94.31 104 VAL A N 1
ATOM 822 C CA . VAL A 1 104 ? 8.211 13.367 -0.138 1 94.31 104 VAL A CA 1
ATOM 823 C C . VAL A 1 104 ? 7.492 12.266 0.627 1 94.31 104 VAL A C 1
ATOM 825 O O . VAL A 1 104 ? 8.094 11.578 1.456 1 94.31 104 VAL A O 1
ATOM 828 N N . PHE A 1 105 ? 6.238 12.102 0.308 1 95.88 105 PHE A N 1
ATOM 829 C CA . PHE A 1 105 ? 5.422 11.078 0.945 1 95.88 105 PHE A CA 1
ATOM 830 C C . PHE A 1 105 ? 5.984 9.688 0.67 1 95.88 105 PHE A C 1
ATOM 832 O O . PHE A 1 105 ? 6.164 8.891 1.594 1 95.88 105 PHE A O 1
ATOM 839 N N . LYS A 1 106 ? 6.246 9.414 -0.556 1 94.38 106 LYS A N 1
ATOM 840 C CA . LYS A 1 106 ? 6.82 8.125 -0.936 1 94.38 106 LYS A CA 1
ATOM 841 C C . LYS A 1 106 ? 8.125 7.863 -0.181 1 94.38 106 LYS A C 1
ATOM 843 O O . LYS A 1 106 ? 8.352 6.75 0.299 1 94.38 106 LYS A O 1
ATOM 848 N N . ASN A 1 107 ? 8.953 8.883 -0.111 1 90.31 107 ASN A N 1
ATOM 849 C CA . ASN A 1 107 ? 10.203 8.758 0.621 1 90.31 107 ASN A CA 1
ATOM 850 C C . ASN A 1 107 ? 9.969 8.445 2.096 1 90.31 107 ASN A C 1
ATOM 852 O O . ASN A 1 107 ? 10.664 7.613 2.68 1 90.31 107 ASN A O 1
ATOM 856 N N . PHE A 1 108 ? 8.969 9.102 2.619 1 91.38 108 PHE A N 1
ATOM 857 C CA . PHE A 1 108 ? 8.609 8.891 4.016 1 91.38 108 PHE A CA 1
ATOM 858 C C . PHE A 1 108 ? 8.141 7.457 4.246 1 91.38 108 PHE A C 1
ATOM 860 O O . PHE A 1 108 ? 8.602 6.789 5.176 1 91.38 108 PHE A O 1
ATOM 867 N N . VAL A 1 109 ? 7.316 6.945 3.414 1 93.75 109 VAL A N 1
ATOM 868 C CA . VAL A 1 109 ? 6.777 5.594 3.541 1 93.75 109 VAL A CA 1
ATOM 869 C C . VAL A 1 109 ? 7.895 4.57 3.338 1 93.75 109 VAL A C 1
ATOM 871 O O . VAL A 1 109 ? 7.961 3.564 4.047 1 93.75 109 VAL A O 1
ATOM 874 N N . ASN A 1 110 ? 8.781 4.863 2.406 1 90.31 110 ASN A N 1
ATOM 875 C CA . ASN A 1 110 ? 9.922 3.98 2.172 1 90.31 110 ASN A CA 1
ATOM 876 C C . ASN A 1 110 ? 10.805 3.865 3.41 1 90.31 110 ASN A C 1
ATOM 878 O O . ASN A 1 110 ? 11.281 2.779 3.74 1 90.31 110 ASN A O 1
ATOM 882 N N . LYS A 1 111 ? 11 4.961 4.082 1 88.19 111 LYS A N 1
ATOM 883 C CA . LYS A 1 111 ? 11.789 4.938 5.312 1 88.19 111 LYS A CA 1
ATOM 884 C C . LYS A 1 111 ? 11.094 4.109 6.391 1 88.19 111 LYS A C 1
ATOM 886 O O . LYS A 1 111 ? 11.75 3.406 7.16 1 88.19 111 LYS A O 1
ATOM 891 N N . LEU A 1 112 ? 9.82 4.23 6.395 1 88.25 112 LEU A N 1
ATOM 892 C CA . LEU A 1 112 ? 9.055 3.434 7.344 1 88.25 112 LEU A CA 1
ATOM 893 C C . LEU A 1 112 ? 9.195 1.944 7.043 1 88.25 112 LEU A C 1
ATOM 895 O O . LEU A 1 112 ? 9.43 1.144 7.953 1 88.25 112 LEU A O 1
ATOM 899 N N . ILE A 1 113 ? 9.133 1.593 5.789 1 89.56 113 ILE A N 1
ATOM 900 C CA . ILE A 1 113 ? 9.188 0.205 5.344 1 89.56 113 ILE A CA 1
ATOM 901 C C . ILE A 1 113 ? 10.578 -0.371 5.605 1 89.56 113 ILE A C 1
ATOM 903 O O . ILE A 1 113 ? 10.703 -1.507 6.066 1 89.56 113 ILE A O 1
ATOM 907 N N . TYR A 1 114 ? 11.633 0.41 5.441 1 84.25 114 TYR A N 1
ATOM 908 C CA . TYR A 1 114 ? 12.992 -0.128 5.469 1 84.25 114 TYR A CA 1
ATOM 909 C C . TYR A 1 114 ? 13.719 0.286 6.742 1 84.25 114 TYR A C 1
ATOM 911 O O . TYR A 1 114 ? 14.945 0.321 6.781 1 84.25 114 TYR A O 1
ATOM 919 N N . ASN A 1 115 ? 12.984 0.561 7.816 1 74.56 115 ASN A N 1
ATOM 920 C CA . ASN A 1 115 ? 13.469 0.767 9.18 1 74.56 115 ASN A CA 1
ATOM 921 C C . ASN A 1 115 ? 14.5 1.885 9.25 1 74.56 115 ASN A C 1
ATOM 923 O O . ASN A 1 115 ? 15.508 1.766 9.953 1 74.56 115 ASN A O 1
ATOM 927 N N . GLU A 1 116 ? 14.297 2.803 8.492 1 73.19 116 GLU A N 1
ATOM 928 C CA . GLU A 1 116 ? 15.141 3.986 8.617 1 73.19 116 GLU A CA 1
ATOM 929 C C . GLU A 1 116 ? 14.516 5.02 9.547 1 73.19 116 GLU A C 1
ATOM 931 O O . GLU A 1 116 ? 13.328 4.941 9.859 1 73.19 116 GLU A O 1
ATOM 936 N N . GLU A 1 117 ? 15.391 5.723 10.109 1 67.06 117 GLU A N 1
ATOM 937 C CA . GLU A 1 117 ? 14.938 6.711 11.086 1 67.06 117 GLU A CA 1
ATOM 938 C C . GLU A 1 117 ? 13.938 7.684 10.461 1 67.06 117 GLU A C 1
ATOM 940 O O . GLU A 1 117 ? 14.219 8.297 9.43 1 67.06 117 GLU A O 1
ATOM 945 N N . ILE A 1 118 ? 12.758 7.605 10.953 1 73.25 118 ILE A N 1
ATOM 946 C CA . ILE A 1 118 ? 11.688 8.523 10.578 1 73.25 118 ILE A CA 1
ATOM 947 C C . ILE A 1 118 ? 11.508 9.57 11.672 1 73.25 118 ILE A C 1
ATOM 949 O O . ILE A 1 118 ? 12.016 9.422 12.781 1 73.25 118 ILE A O 1
ATOM 953 N N . GLN A 1 119 ? 11.031 10.648 11.445 1 80.69 119 GLN A N 1
ATOM 954 C CA . GLN A 1 119 ? 10.633 11.703 12.375 1 80.69 119 GLN A CA 1
ATOM 955 C C . GLN A 1 119 ? 10.039 11.117 13.656 1 80.69 119 GLN A C 1
ATOM 957 O O . GLN A 1 119 ? 8.836 10.844 13.719 1 80.69 119 GLN A O 1
ATOM 962 N N . PRO A 1 120 ? 10.797 11.008 14.68 1 85.75 120 PRO A N 1
ATOM 963 C CA . PRO A 1 120 ? 10.359 10.312 15.898 1 85.75 120 PRO A CA 1
ATOM 964 C C . PRO A 1 120 ? 9.109 10.93 16.516 1 85.75 120 PRO A C 1
ATOM 966 O O . PRO A 1 120 ? 8.25 10.211 17.031 1 85.75 120 PRO A O 1
ATOM 969 N N . GLU A 1 121 ? 9.023 12.227 16.391 1 90.75 121 GLU A N 1
ATOM 970 C CA . GLU A 1 121 ? 7.875 12.898 17 1 90.75 121 GLU A CA 1
ATOM 971 C C . GLU A 1 121 ? 6.582 12.547 16.266 1 90.75 121 GLU A C 1
ATOM 973 O O . GLU A 1 121 ? 5.535 12.375 16.891 1 90.75 121 GLU A O 1
ATOM 978 N N . TYR A 1 122 ? 6.656 12.422 15 1 92.38 122 TYR A N 1
ATOM 979 C CA . TYR A 1 122 ? 5.465 12.07 14.234 1 92.38 122 TYR A CA 1
ATOM 980 C C . TYR A 1 122 ? 5.043 10.633 14.508 1 92.38 122 TYR A C 1
ATOM 982 O O . TYR A 1 122 ? 3.854 10.344 14.648 1 92.38 122 TYR A O 1
ATOM 990 N N . MET A 1 123 ? 6 9.766 14.625 1 89.88 123 MET A N 1
ATOM 991 C CA . MET A 1 123 ? 5.699 8.367 14.93 1 89.88 123 MET A CA 1
ATOM 992 C C . MET A 1 123 ? 5.062 8.242 16.312 1 89.88 123 MET A C 1
ATOM 994 O O . MET A 1 123 ? 4.137 7.453 16.5 1 89.88 123 MET A O 1
ATOM 998 N N . LYS A 1 124 ? 5.594 8.992 17.203 1 91.5 124 LYS A N 1
ATOM 999 C CA . LYS A 1 124 ? 5.02 9.023 18.547 1 91.5 124 LYS A CA 1
ATOM 1000 C C . LYS A 1 124 ? 3.578 9.523 18.516 1 91.5 124 LYS A C 1
ATOM 1002 O O . LYS A 1 124 ? 2.703 8.945 19.172 1 91.5 124 LYS A O 1
ATOM 1007 N N . PHE A 1 125 ? 3.363 10.57 17.797 1 94.19 125 PHE A N 1
ATOM 1008 C CA . PHE A 1 125 ? 2.012 11.094 17.641 1 94.19 125 PHE A CA 1
ATOM 1009 C C . PHE A 1 125 ? 1.085 10.023 17.062 1 94.19 125 PHE A C 1
ATOM 1011 O O . PHE A 1 125 ? -0.026 9.828 17.562 1 94.19 125 PHE A O 1
ATOM 1018 N N . LEU A 1 126 ? 1.503 9.328 16 1 93.06 126 LEU A N 1
ATOM 1019 C CA . LEU A 1 126 ? 0.679 8.297 15.383 1 93.06 126 LEU A CA 1
ATOM 1020 C C . LEU A 1 126 ? 0.298 7.219 16.391 1 93.06 126 LEU A C 1
ATOM 1022 O O . LEU A 1 126 ? -0.871 6.84 16.5 1 93.06 126 LEU A O 1
ATOM 1026 N N . GLN A 1 127 ? 1.228 6.793 17.156 1 89.88 127 GLN A N 1
ATOM 1027 C CA . GLN A 1 127 ? 1.036 5.703 18.109 1 89.88 127 GLN A CA 1
ATOM 1028 C C . GLN A 1 127 ? 0.159 6.141 19.281 1 89.88 127 GLN A C 1
ATOM 1030 O O . GLN A 1 127 ? -0.662 5.363 19.766 1 89.88 127 GLN A O 1
ATOM 1035 N N . GLN A 1 128 ? 0.247 7.398 19.688 1 90.44 128 GLN A N 1
ATOM 1036 C CA . GLN A 1 128 ? -0.406 7.855 20.906 1 90.44 128 GLN A CA 1
ATOM 1037 C C . GLN A 1 128 ? -1.786 8.438 20.609 1 90.44 128 GLN A C 1
ATOM 1039 O O . GLN A 1 128 ? -2.703 8.32 21.422 1 90.44 128 GLN A O 1
ATOM 1044 N N . GLU A 1 129 ? -1.849 9.07 19.406 1 95.06 129 GLU A N 1
ATOM 1045 C CA . GLU A 1 129 ? -3.08 9.82 19.172 1 95.06 129 GLU A CA 1
ATOM 1046 C C . GLU A 1 129 ? -3.713 9.43 17.828 1 95.06 129 GLU A C 1
ATOM 1048 O O . GLU A 1 129 ? -4.91 9.148 17.766 1 95.06 129 GLU A O 1
ATOM 1053 N N . GLY A 1 130 ? -2.896 9.414 16.797 1 95.88 130 GLY A N 1
ATOM 1054 C CA . GLY A 1 130 ? -3.418 9.227 15.453 1 95.88 130 GLY A CA 1
ATOM 1055 C C . GLY A 1 130 ? -4.215 7.945 15.297 1 95.88 130 GLY A C 1
ATOM 1056 O O . GLY A 1 130 ? -5.379 7.977 14.883 1 95.88 130 GLY A O 1
ATOM 1057 N N . ILE A 1 131 ? -3.662 6.871 15.734 1 94.88 131 ILE A N 1
ATOM 1058 C CA . ILE A 1 131 ? -4.289 5.562 15.602 1 94.88 131 ILE A CA 1
ATOM 1059 C C . ILE A 1 131 ? -5.535 5.496 16.469 1 94.88 131 ILE A C 1
ATOM 1061 O O . ILE A 1 131 ? -6.59 5.031 16.031 1 94.88 131 ILE A O 1
ATOM 1065 N N . SER A 1 132 ? -5.434 5.984 17.703 1 95.81 132 SER A N 1
ATOM 1066 C CA . SER A 1 132 ? -6.562 5.969 18.625 1 95.81 132 SER A CA 1
ATOM 1067 C C . SER A 1 132 ? -7.734 6.781 18.078 1 95.81 132 SER A C 1
ATOM 1069 O O . SER A 1 132 ? -8.891 6.375 18.203 1 95.81 132 SER A O 1
ATOM 1071 N N . SER A 1 133 ? -7.414 7.906 17.469 1 97.62 133 SER A N 1
ATOM 1072 C CA . SER A 1 133 ? -8.469 8.734 16.906 1 97.62 133 SER A CA 1
ATOM 1073 C C . SER A 1 133 ? -9.211 8 15.789 1 97.62 133 SER A C 1
ATOM 1075 O O . SER A 1 133 ? -10.438 8.039 15.719 1 97.62 133 SER A O 1
ATOM 1077 N N . LEU A 1 134 ? -8.492 7.297 14.953 1 97.5 134 LEU A N 1
ATOM 1078 C CA . LEU A 1 134 ? -9.094 6.535 13.867 1 97.5 134 LEU A CA 1
ATOM 1079 C C . LEU A 1 134 ? -9.938 5.383 14.414 1 97.5 134 LEU A C 1
ATOM 1081 O O . LEU A 1 134 ? -11.062 5.168 13.969 1 97.5 134 LEU A O 1
ATOM 1085 N N . MET A 1 135 ? -9.461 4.703 15.422 1 95.56 135 MET A N 1
ATOM 1086 C CA . MET A 1 135 ? -10.195 3.594 16.031 1 95.56 135 MET A CA 1
ATOM 1087 C C . MET A 1 135 ? -11.5 4.078 16.641 1 95.56 135 MET A C 1
ATOM 1089 O O . MET A 1 135 ? -12.539 3.422 16.516 1 95.56 135 MET A O 1
ATOM 1093 N N . ASN A 1 136 ? -11.422 5.195 17.281 1 96.44 136 ASN A N 1
ATOM 1094 C CA . ASN A 1 136 ? -12.609 5.73 17.938 1 96.44 136 ASN A CA 1
ATOM 1095 C C . ASN A 1 136 ? -13.703 6.059 16.922 1 96.44 136 ASN A C 1
ATOM 1097 O O . ASN A 1 136 ? -14.875 5.766 17.156 1 96.44 136 ASN A O 1
ATOM 1101 N N . ILE A 1 137 ? -13.289 6.629 15.844 1 97 137 ILE A N 1
ATOM 1102 C CA . ILE A 1 137 ? -14.266 6.98 14.828 1 97 137 ILE A CA 1
ATOM 1103 C C . ILE A 1 137 ? -14.867 5.711 14.227 1 97 137 ILE A C 1
ATOM 1105 O O . ILE A 1 137 ? -16.062 5.656 13.953 1 97 137 ILE A O 1
ATOM 1109 N N . LEU A 1 138 ? -14.031 4.672 13.992 1 96.44 138 LEU A N 1
ATOM 1110 C CA . LEU A 1 138 ? -14.516 3.412 13.43 1 96.44 138 LEU A CA 1
ATOM 1111 C C . LEU A 1 138 ? -15.477 2.725 14.391 1 96.44 138 LEU A C 1
ATOM 1113 O O . LEU A 1 138 ? -16.484 2.162 13.969 1 96.44 138 LEU A O 1
ATOM 1117 N N . LYS A 1 139 ? -15.156 2.822 15.656 1 95.25 139 LYS A N 1
ATOM 1118 C CA . LYS A 1 139 ? -16.031 2.279 16.688 1 95.25 139 LYS A CA 1
ATOM 1119 C C . LYS A 1 139 ? -17.406 2.955 16.656 1 95.25 139 LYS A C 1
ATOM 1121 O O . LYS A 1 139 ? -18.438 2.299 16.828 1 95.25 139 LYS A O 1
ATOM 1126 N N . GLU A 1 140 ? -17.391 4.203 16.422 1 94.69 140 GLU A N 1
ATOM 1127 C CA . GLU A 1 140 ? -18.625 4.969 16.359 1 94.69 140 GLU A CA 1
ATOM 1128 C C . GLU A 1 140 ? -19.422 4.641 15.109 1 94.69 140 GLU A C 1
ATOM 1130 O O . GLU A 1 140 ? -20.656 4.641 15.141 1 94.69 140 GLU A O 1
ATOM 1135 N N . LEU A 1 141 ? -18.766 4.316 14.055 1 94.38 141 LEU A N 1
ATOM 1136 C CA . LEU A 1 141 ? -19.406 4.203 12.75 1 94.38 141 LEU A CA 1
ATOM 1137 C C . LEU A 1 141 ? -19.844 2.766 12.477 1 94.38 141 LEU A C 1
ATOM 1139 O O . LEU A 1 141 ? -20.703 2.518 11.625 1 94.38 141 LEU A O 1
ATOM 1143 N N . THR A 1 142 ? -19.156 1.876 13.195 1 92.88 142 THR A N 1
ATOM 1144 C CA . THR A 1 142 ? -19.406 0.471 12.898 1 92.88 142 THR A CA 1
ATOM 1145 C C . THR A 1 142 ? -19.828 -0.283 14.148 1 92.88 142 THR A C 1
ATOM 1147 O O . THR A 1 142 ? -19.844 0.284 15.242 1 92.88 142 THR A O 1
ATOM 1150 N N . ASP A 1 143 ? -20.156 -1.554 14.023 1 88.19 143 ASP A N 1
ATOM 1151 C CA . ASP A 1 143 ? -20.562 -2.4 15.148 1 88.19 143 ASP A CA 1
ATOM 1152 C C . ASP A 1 143 ? -19.344 -3.123 15.742 1 88.19 143 ASP A C 1
ATOM 1154 O O . ASP A 1 143 ? -19.5 -3.953 16.641 1 88.19 143 ASP A O 1
ATOM 1158 N N . VAL A 1 144 ? -18.25 -2.781 15.227 1 90.75 144 VAL A N 1
ATOM 1159 C CA . VAL A 1 144 ? -17.031 -3.42 15.719 1 90.75 144 VAL A CA 1
ATOM 1160 C C . VAL A 1 144 ? -16.578 -2.736 17 1 90.75 144 VAL A C 1
ATOM 1162 O O . VAL A 1 144 ? -16.375 -1.52 17.031 1 90.75 144 VAL A O 1
ATOM 1165 N N . LYS A 1 145 ? -16.344 -3.555 18.094 1 89.88 145 LYS A N 1
ATOM 1166 C CA . LYS A 1 145 ? -16.047 -2.918 19.359 1 89.88 145 LYS A CA 1
ATOM 1167 C C . LYS A 1 145 ? -14.703 -3.385 19.906 1 89.88 145 LYS A C 1
ATOM 1169 O O . LYS A 1 145 ? -14.102 -2.707 20.75 1 89.88 145 LYS A O 1
ATOM 1174 N N . ASP A 1 146 ? -14.258 -4.523 19.344 1 94.5 146 ASP A N 1
ATOM 1175 C CA . ASP A 1 146 ? -13.016 -5.016 19.938 1 94.5 146 ASP A CA 1
ATOM 1176 C C . ASP A 1 146 ? -11.797 -4.43 19.234 1 94.5 146 ASP A C 1
ATOM 1178 O O . ASP A 1 146 ? -11.812 -4.23 18.016 1 94.5 146 ASP A O 1
ATOM 1182 N N . ASP A 1 147 ? -10.734 -4.164 20 1 94.12 147 ASP A N 1
ATOM 1183 C CA . ASP A 1 147 ? -9.523 -3.498 19.531 1 94.12 147 ASP A CA 1
ATOM 1184 C C . ASP A 1 147 ? -8.875 -4.27 18.391 1 94.12 147 ASP A C 1
ATOM 1186 O O . ASP A 1 147 ? -8.352 -3.67 17.453 1 94.12 147 ASP A O 1
ATOM 1190 N N . TYR A 1 148 ? -8.938 -5.551 18.438 1 95.88 148 TYR A N 1
ATOM 1191 C CA . TYR A 1 148 ? -8.305 -6.422 17.453 1 95.88 148 TYR A CA 1
ATOM 1192 C C . TYR A 1 148 ? -8.867 -6.16 16.062 1 95.88 148 TYR A C 1
ATOM 1194 O O . TYR A 1 148 ? -8.125 -5.824 15.141 1 95.88 148 TYR A O 1
ATOM 1202 N N . HIS A 1 149 ? -10.156 -6.141 15.914 1 96.31 149 HIS A N 1
ATOM 1203 C CA . HIS A 1 149 ? -10.797 -5.934 14.625 1 96.31 149 HIS A CA 1
ATOM 1204 C C . HIS A 1 149 ? -10.75 -4.461 14.219 1 96.31 149 HIS A C 1
ATOM 1206 O O . HIS A 1 149 ? -10.664 -4.145 13.031 1 96.31 149 HIS A O 1
ATOM 1212 N N . LEU A 1 150 ? -10.734 -3.561 15.211 1 96.38 150 LEU A N 1
ATOM 1213 C CA . LEU A 1 150 ? -10.625 -2.143 14.898 1 96.38 150 LEU A CA 1
ATOM 1214 C C . LEU A 1 150 ? -9.258 -1.823 14.297 1 96.38 150 LEU A C 1
ATOM 1216 O O . LEU A 1 150 ? -9.156 -1.03 13.359 1 96.38 150 LEU A O 1
ATOM 1220 N N . HIS A 1 151 ? -8.227 -2.434 14.82 1 96.56 151 HIS A N 1
ATOM 1221 C CA . HIS A 1 151 ? -6.891 -2.234 14.273 1 96.56 151 HIS A CA 1
ATOM 1222 C C . HIS A 1 151 ? -6.793 -2.787 12.859 1 96.56 151 HIS A C 1
ATOM 1224 O O . HIS A 1 151 ? -6.137 -2.193 12 1 96.56 151 HIS A O 1
ATOM 1230 N N . MET A 1 152 ? -7.465 -3.93 12.617 1 97 152 MET A N 1
ATOM 1231 C CA . MET A 1 152 ? -7.484 -4.492 11.273 1 97 152 MET A CA 1
ATOM 1232 C C . MET A 1 152 ? -8.195 -3.557 10.297 1 97 152 MET A C 1
ATOM 1234 O O . MET A 1 152 ? -7.707 -3.309 9.195 1 97 152 MET A O 1
ATOM 1238 N N . MET A 1 153 ? -9.312 -3.033 10.742 1 96.31 153 MET A N 1
ATOM 1239 C CA . MET A 1 153 ? -10.078 -2.109 9.906 1 96.31 153 MET A CA 1
ATOM 1240 C C . MET A 1 153 ? -9.266 -0.848 9.617 1 96.31 153 MET A C 1
ATOM 1242 O O . MET A 1 153 ? -9.25 -0.363 8.484 1 96.31 153 MET A O 1
ATOM 1246 N N . GLY A 1 154 ? -8.609 -0.328 10.664 1 96.69 154 GLY A N 1
ATOM 1247 C CA . GLY A 1 154 ? -7.758 0.835 10.469 1 96.69 154 GLY A CA 1
ATOM 1248 C C . GLY A 1 154 ? -6.641 0.603 9.469 1 96.69 154 GLY A C 1
ATOM 1249 O O . GLY A 1 154 ? -6.363 1.463 8.633 1 96.69 154 GLY A O 1
ATOM 1250 N N . LEU A 1 155 ? -6 -0.559 9.539 1 97.06 155 LEU A N 1
ATOM 1251 C CA . LEU A 1 155 ? -4.945 -0.921 8.602 1 97.06 155 LEU A CA 1
ATOM 1252 C C . LEU A 1 155 ? -5.477 -0.982 7.176 1 97.06 155 LEU A C 1
ATOM 1254 O O . LEU A 1 155 ? -4.82 -0.516 6.242 1 97.06 155 LEU A O 1
ATOM 1258 N N . GLN A 1 156 ? -6.688 -1.549 6.996 1 97.5 156 GLN A N 1
ATOM 1259 C CA . GLN A 1 156 ? -7.293 -1.616 5.672 1 97.5 156 GLN A CA 1
ATOM 1260 C C . GLN A 1 156 ? -7.543 -0.22 5.109 1 97.5 156 GLN A C 1
ATOM 1262 O O . GLN A 1 156 ? -7.203 0.061 3.959 1 97.5 156 GLN A O 1
ATOM 1267 N N . ILE A 1 157 ? -8.031 0.655 5.945 1 98.06 157 ILE A N 1
ATOM 1268 C CA . ILE A 1 157 ? -8.352 2.012 5.52 1 98.06 157 ILE A CA 1
ATOM 1269 C C . ILE A 1 157 ? -7.074 2.754 5.145 1 98.06 157 ILE A C 1
ATOM 1271 O O . ILE A 1 157 ? -6.98 3.336 4.062 1 98.06 157 ILE A O 1
ATOM 1275 N N . ILE A 1 158 ? -6.102 2.676 6.012 1 97.56 158 ILE A N 1
ATOM 1276 C CA . ILE A 1 158 ? -4.848 3.379 5.777 1 97.56 158 ILE A CA 1
ATOM 1277 C C . ILE A 1 158 ? -4.172 2.828 4.523 1 97.56 158 ILE A C 1
ATOM 1279 O O . ILE A 1 158 ? -3.615 3.586 3.727 1 97.56 158 ILE A O 1
ATOM 1283 N N . SER A 1 159 ? -4.242 1.51 4.285 1 97.81 159 SER A N 1
ATOM 1284 C CA . SER A 1 159 ? -3.686 0.888 3.088 1 97.81 159 SER A CA 1
ATOM 1285 C C . SER A 1 159 ? -4.293 1.483 1.822 1 97.81 159 SER A C 1
ATOM 1287 O O . SER A 1 159 ? -3.586 1.723 0.842 1 97.81 159 SER A O 1
ATOM 1289 N N . THR A 1 160 ? -5.559 1.785 1.833 1 98.06 160 THR A N 1
ATOM 1290 C CA . THR A 1 160 ? -6.27 2.301 0.668 1 98.06 160 THR A CA 1
ATOM 1291 C C . THR A 1 160 ? -5.875 3.75 0.393 1 98.06 160 THR A C 1
ATOM 1293 O O . THR A 1 160 ? -6.023 4.238 -0.73 1 98.06 160 THR A O 1
ATOM 1296 N N . LEU A 1 161 ? -5.387 4.383 1.399 1 98.06 161 LEU A N 1
ATOM 1297 C CA . LEU A 1 161 ? -4.953 5.762 1.224 1 98.06 161 LEU A CA 1
ATOM 1298 C C . LEU A 1 161 ? -3.516 5.824 0.722 1 98.06 161 LEU A C 1
ATOM 1300 O O . LEU A 1 161 ? -3.189 6.641 -0.141 1 98.06 161 LEU A O 1
ATOM 1304 N N . ILE A 1 162 ? -2.713 4.938 1.259 1 97.94 162 ILE A N 1
ATOM 1305 C CA . ILE A 1 162 ? -1.271 5.078 1.086 1 97.94 162 ILE A CA 1
ATOM 1306 C C . ILE A 1 162 ? -0.848 4.441 -0.237 1 97.94 162 ILE A C 1
ATOM 1308 O O . ILE A 1 162 ? -0.1 5.047 -1.01 1 97.94 162 ILE A O 1
ATOM 1312 N N . PHE A 1 163 ? -1.346 3.336 -0.543 1 97.62 163 PHE A N 1
ATOM 1313 C CA . PHE A 1 163 ? -0.797 2.559 -1.648 1 97.62 163 PHE A CA 1
ATOM 1314 C C . PHE A 1 163 ? -1.035 3.266 -2.979 1 97.62 163 PHE A C 1
ATOM 1316 O O . PHE A 1 163 ? -0.164 3.27 -3.85 1 97.62 163 PHE A O 1
ATOM 1323 N N . PRO A 1 164 ? -2.209 3.895 -3.215 1 97.44 164 PRO A N 1
ATOM 1324 C CA . PRO A 1 164 ? -2.393 4.602 -4.484 1 97.44 164 PRO A CA 1
ATOM 1325 C C . PRO A 1 164 ? -1.363 5.711 -4.695 1 97.44 164 PRO A C 1
ATOM 1327 O O . PRO A 1 164 ? -0.937 5.953 -5.824 1 97.44 164 PRO A O 1
ATOM 1330 N N . ILE A 1 165 ? -1.001 6.316 -3.629 1 97.12 165 ILE A N 1
ATOM 1331 C CA . ILE A 1 165 ? 0.012 7.359 -3.748 1 97.12 165 ILE A CA 1
ATOM 1332 C C . ILE A 1 165 ? 1.351 6.738 -4.137 1 97.12 165 ILE A C 1
ATOM 1334 O O . ILE A 1 165 ? 2.078 7.285 -4.969 1 97.12 165 ILE A O 1
ATOM 1338 N N . LEU A 1 166 ? 1.688 5.613 -3.547 1 96.25 166 LEU A N 1
ATOM 1339 C CA . LEU A 1 166 ? 2.926 4.914 -3.883 1 96.25 166 LEU A CA 1
ATOM 1340 C C . LEU A 1 166 ? 2.943 4.52 -5.355 1 96.25 166 LEU A C 1
ATOM 1342 O O . LEU A 1 166 ? 3.984 4.605 -6.012 1 96.25 166 LEU A O 1
ATOM 1346 N N . LEU A 1 167 ? 1.816 4.094 -5.879 1 94.88 167 LEU A N 1
ATOM 1347 C CA . LEU A 1 167 ? 1.729 3.678 -7.273 1 94.88 167 LEU A CA 1
ATOM 1348 C C . LEU A 1 167 ? 1.876 4.875 -8.211 1 94.88 167 LEU A C 1
ATOM 1350 O O . LEU A 1 167 ? 2.398 4.738 -9.32 1 94.88 167 LEU A O 1
ATOM 1354 N N . GLY A 1 168 ? 1.404 5.977 -7.801 1 93.38 168 GLY A N 1
ATOM 1355 C CA . GLY A 1 168 ? 1.504 7.18 -8.609 1 93.38 168 GLY A CA 1
ATOM 1356 C C . GLY A 1 168 ? 0.846 7.039 -9.969 1 93.38 168 GLY A C 1
ATOM 1357 O O . GLY A 1 168 ? -0.302 6.602 -10.07 1 93.38 168 GLY A O 1
ATOM 1358 N N . ASN A 1 169 ? 1.548 7.371 -11 1 90 169 ASN A N 1
ATOM 1359 C CA . ASN A 1 169 ? 0.993 7.426 -12.352 1 90 169 ASN A CA 1
ATOM 1360 C C . ASN A 1 169 ? 0.705 6.027 -12.891 1 90 169 ASN A C 1
ATOM 1362 O O . ASN A 1 169 ? -0.004 5.879 -13.891 1 90 169 ASN A O 1
ATOM 1366 N N . LYS A 1 170 ? 1.154 5.004 -12.242 1 90.69 170 LYS A N 1
ATOM 1367 C CA . LYS A 1 170 ? 0.922 3.635 -12.695 1 90.69 170 LYS A CA 1
ATOM 1368 C C . LYS A 1 170 ? -0.544 3.244 -12.539 1 90.69 170 LYS A C 1
ATOM 1370 O O . LYS A 1 170 ? -1.023 2.328 -13.211 1 90.69 170 LYS A O 1
ATOM 1375 N N . ILE A 1 171 ? -1.249 3.906 -11.664 1 92.31 171 ILE A N 1
ATOM 1376 C CA . ILE A 1 171 ? -2.664 3.621 -11.445 1 92.31 171 ILE A CA 1
ATOM 1377 C C . ILE A 1 171 ? -3.426 3.775 -12.766 1 92.31 171 ILE A C 1
ATOM 1379 O O . ILE A 1 171 ? -4.309 2.973 -13.07 1 92.31 171 ILE A O 1
ATOM 1383 N N . GLU A 1 172 ? -3.045 4.836 -13.461 1 91.06 172 GLU A N 1
ATOM 1384 C CA . GLU A 1 172 ? -3.721 5.078 -14.734 1 91.06 172 GLU A CA 1
ATOM 1385 C C . GLU A 1 172 ? -3.477 3.936 -15.719 1 91.06 172 GLU A C 1
ATOM 1387 O O . GLU A 1 172 ? -4.402 3.488 -16.391 1 91.06 172 GLU A O 1
ATOM 1392 N N . ASN A 1 173 ? -2.277 3.396 -15.742 1 85.56 173 ASN A N 1
ATOM 1393 C CA . ASN A 1 173 ? -1.929 2.314 -16.656 1 85.56 173 ASN A CA 1
ATOM 1394 C C . ASN A 1 173 ? -2.566 0.994 -16.234 1 85.56 173 ASN A C 1
ATOM 1396 O O . ASN A 1 173 ? -2.979 0.198 -17.078 1 85.56 173 ASN A O 1
ATOM 1400 N N . ILE A 1 174 ? -2.719 0.845 -14.945 1 84.06 174 ILE A N 1
ATOM 1401 C CA . ILE A 1 174 ? -3.145 -0.448 -14.422 1 84.06 174 ILE A CA 1
ATOM 1402 C C . ILE A 1 174 ? -4.66 -0.463 -14.25 1 84.06 174 ILE A C 1
ATOM 1404 O O . ILE A 1 174 ? -5.324 -1.435 -14.625 1 84.06 174 ILE A O 1
ATOM 1408 N N . ALA A 1 175 ? -5.246 0.691 -13.758 1 85.88 175 ALA A N 1
ATOM 1409 C CA . ALA A 1 175 ? -6.66 0.698 -13.391 1 85.88 175 ALA A CA 1
ATOM 1410 C C . ALA A 1 175 ? -7.434 1.733 -14.203 1 85.88 175 ALA A C 1
ATOM 1412 O O . ALA A 1 175 ? -8.656 1.806 -14.117 1 85.88 175 ALA A O 1
ATOM 1413 N N . GLY A 1 176 ? -6.758 2.543 -14.953 1 89.06 176 GLY A N 1
ATOM 1414 C CA . GLY A 1 176 ? -7.422 3.568 -15.742 1 89.06 176 GLY A CA 1
ATOM 1415 C C . GLY A 1 176 ? -7.965 4.707 -14.898 1 89.06 176 GLY A C 1
ATOM 1416 O O . GLY A 1 176 ? -8.953 5.344 -15.266 1 89.06 176 GLY A O 1
ATOM 1417 N N . LEU A 1 177 ? -7.371 4.91 -13.695 1 94.75 177 LEU A N 1
ATOM 1418 C CA . LEU A 1 177 ? -7.832 5.938 -12.766 1 94.75 177 LEU A CA 1
ATOM 1419 C C . LEU A 1 177 ? -6.805 7.059 -12.648 1 94.75 177 LEU A C 1
ATOM 1421 O O . LEU A 1 177 ? -5.613 6.801 -12.461 1 94.75 177 LEU A O 1
ATOM 1425 N N . ASP A 1 178 ? -7.25 8.258 -12.836 1 95.56 178 ASP A N 1
ATOM 1426 C CA . ASP A 1 178 ? -6.395 9.414 -12.578 1 95.56 178 ASP A CA 1
ATOM 1427 C C . ASP A 1 178 ? -6.52 9.875 -11.125 1 95.56 178 ASP A C 1
ATOM 1429 O O . ASP A 1 178 ? -7.215 10.852 -10.844 1 95.56 178 ASP A O 1
ATOM 1433 N N . TYR A 1 179 ? -5.805 9.297 -10.266 1 95.75 179 TYR A N 1
ATOM 1434 C CA . TYR A 1 179 ? -5.91 9.547 -8.828 1 95.75 179 TYR A CA 1
ATOM 1435 C C . TYR A 1 179 ? -5.426 10.945 -8.484 1 95.75 179 TYR A C 1
ATOM 1437 O O . TYR A 1 179 ? -5.758 11.477 -7.422 1 95.75 179 TYR A O 1
ATOM 1445 N N . LYS A 1 180 ? -4.629 11.539 -9.297 1 94.69 180 LYS A N 1
ATOM 1446 C CA . LYS A 1 180 ? -4.168 12.906 -9.078 1 94.69 180 LYS A CA 1
ATOM 1447 C C . LYS A 1 180 ? -5.312 13.906 -9.227 1 94.69 180 LYS A C 1
ATOM 1449 O O . LYS A 1 180 ? -5.27 15 -8.664 1 94.69 180 LYS A O 1
ATOM 1454 N N . ASN A 1 181 ? -6.273 13.469 -10.047 1 96.88 181 ASN A N 1
ATOM 1455 C CA . ASN A 1 181 ? -7.477 14.281 -10.18 1 96.88 181 ASN A CA 1
ATOM 1456 C C . ASN A 1 181 ? -8.305 14.266 -8.898 1 96.88 181 ASN A C 1
ATOM 1458 O O . ASN A 1 181 ? -8.734 13.203 -8.445 1 96.88 181 ASN A O 1
ATOM 1462 N N . LYS A 1 182 ? -8.531 15.461 -8.375 1 97.62 182 LYS A N 1
ATOM 1463 C CA . LYS A 1 182 ? -9.188 15.609 -7.082 1 97.62 182 LYS A CA 1
ATOM 1464 C C . LYS A 1 182 ? -10.57 14.969 -7.094 1 97.62 182 LYS A C 1
ATOM 1466 O O . LYS A 1 182 ? -10.977 14.328 -6.121 1 97.62 182 LYS A O 1
ATOM 1471 N N . ASN A 1 183 ? -11.312 15.094 -8.148 1 97.94 183 ASN A N 1
ATOM 1472 C CA . ASN A 1 183 ? -12.656 14.523 -8.227 1 97.94 183 ASN A CA 1
ATOM 1473 C C . ASN A 1 183 ? -12.617 12.992 -8.211 1 97.94 183 ASN A C 1
ATOM 1475 O O . ASN A 1 183 ? -13.445 12.359 -7.559 1 97.94 183 ASN A O 1
ATOM 1479 N N . VAL A 1 184 ? -11.711 12.414 -8.961 1 97.62 184 VAL A N 1
ATOM 1480 C CA . VAL A 1 184 ? -11.539 10.961 -8.977 1 97.62 184 VAL A CA 1
ATOM 1481 C C . VAL A 1 184 ? -11.156 10.469 -7.586 1 97.62 184 VAL A C 1
ATOM 1483 O O . VAL A 1 184 ? -11.711 9.484 -7.09 1 97.62 184 VAL A O 1
ATOM 1486 N N . ARG A 1 185 ? -10.203 11.18 -6.938 1 97.81 185 ARG A N 1
ATOM 1487 C CA . ARG A 1 185 ? -9.742 10.82 -5.602 1 97.81 185 ARG A CA 1
ATOM 1488 C C . ARG A 1 185 ? -10.891 10.875 -4.594 1 97.81 185 ARG A C 1
ATOM 1490 O O . ARG A 1 185 ? -11.016 9.992 -3.74 1 97.81 185 ARG A O 1
ATOM 1497 N N . TYR A 1 186 ? -11.734 11.93 -4.676 1 98.56 186 TYR A N 1
ATOM 1498 C CA . TYR A 1 186 ? -12.852 12.078 -3.748 1 98.56 186 TYR A CA 1
ATOM 1499 C C . TYR A 1 186 ? -13.914 11.016 -4.008 1 98.56 186 TYR A C 1
ATOM 1501 O O . TYR A 1 186 ? -14.562 10.531 -3.072 1 98.56 186 TYR A O 1
ATOM 1509 N N . ASP A 1 187 ? -14.109 10.586 -5.32 1 98.06 187 ASP A N 1
ATOM 1510 C CA . ASP A 1 187 ? -14.977 9.453 -5.613 1 98.06 187 ASP A CA 1
ATOM 1511 C C . ASP A 1 187 ? -14.453 8.172 -4.973 1 98.06 187 ASP A C 1
ATOM 1513 O O . ASP A 1 187 ? -15.219 7.391 -4.418 1 98.06 187 ASP A O 1
ATOM 1517 N N . TYR A 1 188 ? -13.172 8.008 -5.109 1 98.12 188 TYR A N 1
ATOM 1518 C CA . TYR A 1 188 ? -12.484 6.871 -4.504 1 98.12 188 TYR A CA 1
ATOM 1519 C C . TYR A 1 188 ? -12.727 6.828 -3 1 98.12 188 TYR A C 1
ATOM 1521 O O . TYR A 1 188 ? -13.047 5.773 -2.447 1 98.12 188 TYR A O 1
ATOM 1529 N N . ILE A 1 189 ? -12.648 7.977 -2.354 1 98.31 189 ILE A N 1
ATOM 1530 C CA . ILE A 1 189 ? -12.828 8.102 -0.911 1 98.31 189 ILE A CA 1
ATOM 1531 C C . ILE A 1 189 ? -14.281 7.82 -0.545 1 98.31 189 ILE A C 1
ATOM 1533 O O . ILE A 1 189 ? -14.555 7.117 0.429 1 98.31 189 ILE A O 1
ATOM 1537 N N . GLU A 1 190 ? -15.18 8.359 -1.307 1 97.62 190 GLU A N 1
ATOM 1538 C CA . GLU A 1 190 ? -16.594 8.141 -1.014 1 97.62 190 GLU A CA 1
ATOM 1539 C C . GLU A 1 190 ? -16.953 6.66 -1.11 1 97.62 190 GLU A C 1
ATOM 1541 O O . GLU A 1 190 ? -17.75 6.156 -0.312 1 97.62 190 GLU A O 1
ATOM 1546 N N . LEU A 1 191 ? -16.406 6.008 -2.098 1 96.12 191 LEU A N 1
ATOM 1547 C CA . LEU A 1 191 ? -16.641 4.574 -2.23 1 96.12 191 LEU A CA 1
ATOM 1548 C C . LEU A 1 191 ? -16.125 3.824 -1.002 1 96.12 191 LEU A C 1
ATOM 1550 O O . LEU A 1 191 ? -16.781 2.885 -0.532 1 96.12 191 LEU A O 1
ATOM 1554 N N . LEU A 1 192 ? -14.953 4.211 -0.504 1 96.88 192 LEU A N 1
ATOM 1555 C CA . LEU A 1 192 ? -14.398 3.615 0.708 1 96.88 192 LEU A CA 1
ATOM 1556 C C . LEU A 1 192 ? -15.344 3.816 1.889 1 96.88 192 LEU A C 1
ATOM 1558 O O . LEU A 1 192 ? -15.602 2.879 2.648 1 96.88 192 LEU A O 1
ATOM 1562 N N . ILE A 1 193 ? -15.867 5.023 2.041 1 96.81 193 ILE A N 1
ATOM 1563 C CA . ILE A 1 193 ? -16.75 5.367 3.15 1 96.81 193 ILE A CA 1
ATOM 1564 C C . ILE A 1 193 ? -18.031 4.523 3.074 1 96.81 193 ILE A C 1
ATOM 1566 O O . ILE A 1 193 ? -18.5 4.023 4.094 1 96.81 193 ILE A O 1
ATOM 1570 N N . GLU A 1 194 ? -18.562 4.336 1.891 1 93.19 194 GLU A N 1
ATOM 1571 C CA . GLU A 1 194 ? -19.75 3.51 1.7 1 93.19 194 GLU A CA 1
ATOM 1572 C C . GLU A 1 194 ? -19.5 2.07 2.139 1 93.19 194 GLU A C 1
ATOM 1574 O O . GLU A 1 194 ? -20.344 1.447 2.77 1 93.19 194 GLU A O 1
ATOM 1579 N N . SER A 1 195 ? -18.328 1.586 1.807 1 91.62 195 SER A N 1
ATOM 1580 C CA . SER A 1 195 ? -17.984 0.219 2.178 1 91.62 195 SER A CA 1
ATOM 1581 C C . SER A 1 195 ? -17.875 0.067 3.691 1 91.62 195 SER A C 1
ATOM 1583 O O . SER A 1 195 ? -18.312 -0.942 4.25 1 91.62 195 SER A O 1
ATOM 1585 N N . ILE A 1 196 ? -17.312 1.07 4.395 1 91.44 196 ILE A N 1
ATOM 1586 C CA . ILE A 1 196 ? -17.125 1.034 5.84 1 91.44 196 ILE A CA 1
ATOM 1587 C C . ILE A 1 196 ? -18.469 1.056 6.543 1 91.44 196 ILE A C 1
ATOM 1589 O O . ILE A 1 196 ? -18.656 0.387 7.559 1 91.44 196 ILE A O 1
ATOM 1593 N N . GLN A 1 197 ? -19.391 1.713 5.922 1 87.94 197 GLN A N 1
ATOM 1594 C CA . GLN A 1 197 ? -20.703 1.86 6.52 1 87.94 197 GLN A CA 1
ATOM 1595 C C . GLN A 1 197 ? -21.594 0.658 6.203 1 87.94 197 GLN A C 1
ATOM 1597 O O . GLN A 1 197 ? -22.656 0.489 6.801 1 87.94 197 GLN A O 1
ATOM 1602 N N . GLY A 1 198 ? -21.141 -0.266 5.422 1 78.44 198 GLY A N 1
ATOM 1603 C CA . GLY A 1 198 ? -21.969 -1.381 4.988 1 78.44 198 GLY A CA 1
ATOM 1604 C C . GLY A 1 198 ? -23.078 -0.967 4.035 1 78.44 198 GLY A C 1
ATOM 1605 O O . GLY A 1 198 ? -24.188 -1.498 4.102 1 78.44 198 GLY A O 1
ATOM 1606 N N . LYS A 1 199 ? -22.938 0.036 3.283 1 68.31 199 LYS A N 1
ATOM 1607 C CA . LYS A 1 199 ? -23.922 0.541 2.33 1 68.31 199 LYS A CA 1
ATOM 1608 C C . LYS A 1 199 ? -23.484 0.274 0.892 1 68.31 199 LYS A C 1
ATOM 1610 O O . LYS A 1 199 ? -22.281 0.175 0.611 1 68.31 199 LYS A O 1
ATOM 1615 N N . MET B 1 1 ? 14.039 -45.594 -8.93 1 35.81 1 MET B N 1
ATOM 1616 C CA . MET B 1 1 ? 13.812 -44.5 -9.891 1 35.81 1 MET B CA 1
ATOM 1617 C C . MET B 1 1 ? 12.812 -43.5 -9.336 1 35.81 1 MET B C 1
ATOM 1619 O O . MET B 1 1 ? 12.969 -42.281 -9.539 1 35.81 1 MET B O 1
ATOM 1623 N N . LYS B 1 2 ? 12.016 -44 -8.672 1 49.94 2 LYS B N 1
ATOM 1624 C CA . LYS B 1 2 ? 10.969 -43.156 -8.086 1 49.94 2 LYS B CA 1
ATOM 1625 C C . LYS B 1 2 ? 11.516 -42.312 -6.953 1 49.94 2 LYS B C 1
ATOM 1627 O O . LYS B 1 2 ? 11.109 -41.156 -6.785 1 49.94 2 LYS B O 1
ATOM 1632 N N . ASN B 1 3 ? 12.18 -42.938 -6.234 1 44.09 3 ASN B N 1
ATOM 1633 C CA . ASN B 1 3 ? 12.781 -42.25 -5.094 1 44.09 3 ASN B CA 1
ATOM 1634 C C . ASN B 1 3 ? 13.719 -41.125 -5.535 1 44.09 3 ASN B C 1
ATOM 1636 O O . ASN B 1 3 ? 13.836 -40.094 -4.852 1 44.09 3 ASN B O 1
ATOM 1640 N N . ASN B 1 4 ? 14.461 -41.312 -6.496 1 43.44 4 ASN B N 1
ATOM 1641 C CA . ASN B 1 4 ? 15.398 -40.344 -7.051 1 43.44 4 ASN B CA 1
ATOM 1642 C C . ASN B 1 4 ? 14.664 -39.156 -7.66 1 43.44 4 ASN B C 1
ATOM 1644 O O . ASN B 1 4 ? 15.133 -38 -7.559 1 43.44 4 ASN B O 1
ATOM 1648 N N . LEU B 1 5 ? 13.602 -39.469 -8.336 1 41.84 5 LEU B N 1
ATOM 1649 C CA . LEU B 1 5 ? 12.797 -38.406 -8.945 1 41.84 5 LEU B CA 1
ATOM 1650 C C . LEU B 1 5 ? 12.133 -37.562 -7.883 1 41.84 5 LEU B C 1
ATOM 1652 O O . LEU B 1 5 ? 12.008 -36.344 -8.055 1 41.84 5 LEU B O 1
ATOM 1656 N N . LYS B 1 6 ? 11.508 -38.25 -6.996 1 47.12 6 LYS B N 1
ATOM 1657 C CA . LYS B 1 6 ? 10.922 -37.562 -5.855 1 47.12 6 LYS B CA 1
ATOM 1658 C C . LYS B 1 6 ? 11.961 -36.688 -5.16 1 47.12 6 LYS B C 1
ATOM 1660 O O . LYS B 1 6 ? 11.656 -35.562 -4.727 1 47.12 6 LYS B O 1
ATOM 1665 N N . ASN B 1 7 ? 13.086 -37.25 -5.297 1 49.84 7 ASN B N 1
ATOM 1666 C CA . ASN B 1 7 ? 14.234 -36.562 -4.723 1 49.84 7 ASN B CA 1
ATOM 1667 C C . ASN B 1 7 ? 14.695 -35.406 -5.602 1 49.84 7 ASN B C 1
ATOM 1669 O O . ASN B 1 7 ? 15.125 -34.375 -5.09 1 49.84 7 ASN B O 1
ATOM 1673 N N . ALA B 1 8 ? 14.641 -35.594 -6.957 1 49.19 8 ALA B N 1
ATOM 1674 C CA . ALA B 1 8 ? 15.008 -34.562 -7.938 1 49.19 8 ALA B CA 1
ATOM 1675 C C . ALA B 1 8 ? 14 -33.406 -7.941 1 49.19 8 ALA B C 1
ATOM 1677 O O . ALA B 1 8 ? 14.383 -32.25 -8.031 1 49.19 8 ALA B O 1
ATOM 1678 N N . SER B 1 9 ? 12.742 -33.781 -8.062 1 61.31 9 SER B N 1
ATOM 1679 C CA . SER B 1 9 ? 11.656 -32.812 -7.957 1 61.31 9 SER B CA 1
ATOM 1680 C C . SER B 1 9 ? 11.789 -31.969 -6.688 1 61.31 9 SER B C 1
ATOM 1682 O O . SER B 1 9 ? 11.578 -30.75 -6.715 1 61.31 9 SER B O 1
ATOM 1684 N N . ASN B 1 10 ? 12.414 -32.625 -5.844 1 84.69 10 ASN B N 1
ATOM 1685 C CA . ASN B 1 10 ? 12.625 -31.969 -4.555 1 84.69 10 ASN B CA 1
ATOM 1686 C C . ASN B 1 10 ? 13.805 -31 -4.602 1 84.69 10 ASN B C 1
ATOM 1688 O O . ASN B 1 10 ? 13.719 -29.891 -4.07 1 84.69 10 ASN B O 1
ATOM 1692 N N . ALA B 1 11 ? 14.797 -31.469 -5.652 1 91 11 ALA B N 1
ATOM 1693 C CA . ALA B 1 11 ? 15.977 -30.609 -5.758 1 91 11 ALA B CA 1
ATOM 1694 C C . ALA B 1 11 ? 15.656 -29.344 -6.559 1 91 11 ALA B C 1
ATOM 1696 O O . ALA B 1 11 ? 16.062 -28.25 -6.184 1 91 11 ALA B O 1
ATOM 1697 N N . LYS B 1 12 ? 14.945 -29.562 -7.723 1 95 12 LYS B N 1
ATOM 1698 C CA . LYS B 1 12 ? 14.562 -28.422 -8.555 1 95 12 LYS B CA 1
ATOM 1699 C C . LYS B 1 12 ? 13.773 -27.391 -7.75 1 95 12 LYS B C 1
ATOM 1701 O O . LYS B 1 12 ? 14.039 -26.188 -7.832 1 95 12 LYS B O 1
ATOM 1706 N N . GLU B 1 13 ? 12.867 -27.906 -6.996 1 95.06 13 GLU B N 1
ATOM 1707 C CA . GLU B 1 13 ? 12.047 -27.031 -6.164 1 95.06 13 GLU B CA 1
ATOM 1708 C C . GLU B 1 13 ? 12.891 -26.312 -5.109 1 95.06 13 GLU B C 1
ATOM 1710 O O . GLU B 1 13 ? 12.703 -25.125 -4.863 1 95.06 13 GLU B O 1
ATOM 1715 N N . ARG B 1 14 ? 13.773 -27 -4.57 1 95.94 14 ARG B N 1
ATOM 1716 C CA . ARG B 1 14 ? 14.648 -26.406 -3.562 1 95.94 14 ARG B CA 1
ATOM 1717 C C . ARG B 1 14 ? 15.523 -25.328 -4.168 1 95.94 14 ARG B C 1
ATOM 1719 O O . ARG B 1 14 ? 15.75 -24.281 -3.547 1 95.94 14 ARG B O 1
ATOM 1726 N N . ILE B 1 15 ? 15.992 -25.641 -5.348 1 97.06 15 ILE B N 1
ATOM 1727 C CA . ILE B 1 15 ? 16.844 -24.672 -6.039 1 97.06 15 ILE B CA 1
ATOM 1728 C C . ILE B 1 15 ? 16.047 -23.391 -6.324 1 97.06 15 ILE B C 1
ATOM 1730 O O . ILE B 1 15 ? 16.5 -22.297 -6.031 1 97.06 15 ILE B O 1
ATOM 1734 N N . LEU B 1 16 ? 14.852 -23.547 -6.824 1 97 16 LEU B N 1
ATOM 1735 C CA . LEU B 1 16 ? 14.023 -22.391 -7.156 1 97 16 LEU B CA 1
ATOM 1736 C C . LEU B 1 16 ? 13.656 -21.609 -5.902 1 97 16 LEU B C 1
ATOM 1738 O O . LEU B 1 16 ? 13.758 -20.391 -5.879 1 97 16 LEU B O 1
ATOM 1742 N N . ASN B 1 17 ? 13.289 -22.312 -4.84 1 95.75 17 ASN B N 1
ATOM 1743 C CA . ASN B 1 17 ? 12.93 -21.672 -3.584 1 95.75 17 ASN B CA 1
ATOM 1744 C C . ASN B 1 17 ? 14.117 -20.922 -2.977 1 95.75 17 ASN B C 1
ATOM 1746 O O . ASN B 1 17 ? 13.969 -19.797 -2.5 1 95.75 17 ASN B O 1
ATOM 1750 N N . SER B 1 18 ? 15.234 -21.531 -3.021 1 96.38 18 SER B N 1
ATOM 1751 C CA . SER B 1 18 ? 16.453 -20.906 -2.494 1 96.38 18 SER B CA 1
ATOM 1752 C C . SER B 1 18 ? 16.828 -19.672 -3.301 1 96.38 18 SER B C 1
ATOM 1754 O O . SER B 1 18 ? 17.266 -18.672 -2.738 1 96.38 18 SER B O 1
ATOM 1756 N N . THR B 1 19 ? 16.672 -19.797 -4.605 1 97.12 19 THR B N 1
ATOM 1757 C CA . THR B 1 19 ? 16.969 -18.672 -5.477 1 97.12 19 THR B CA 1
ATOM 1758 C C . THR B 1 19 ? 16.047 -17.484 -5.148 1 97.12 19 THR B C 1
ATOM 1760 O O . THR B 1 19 ? 16.516 -16.359 -5.023 1 97.12 19 THR B O 1
ATOM 1763 N N . LEU B 1 20 ? 14.797 -17.75 -4.934 1 96.31 20 LEU B N 1
ATOM 1764 C CA . LEU B 1 20 ? 13.859 -16.703 -4.57 1 96.31 20 LEU B CA 1
ATOM 1765 C C . LEU B 1 20 ? 14.242 -16.062 -3.236 1 96.31 20 LEU B C 1
ATOM 1767 O O . LEU B 1 20 ? 14.164 -14.844 -3.078 1 96.31 20 LEU B O 1
ATOM 1771 N N . TYR B 1 21 ? 14.656 -16.922 -2.393 1 94.31 21 TYR B N 1
ATOM 1772 C CA . TYR B 1 21 ? 15.086 -16.422 -1.093 1 94.31 21 TYR B CA 1
ATOM 1773 C C . TYR B 1 21 ? 16.266 -15.477 -1.238 1 94.31 21 TYR B C 1
ATOM 1775 O O . TYR B 1 21 ? 16.281 -14.383 -0.66 1 94.31 21 TYR B O 1
ATOM 1783 N N . ILE B 1 22 ? 17.219 -15.812 -2.037 1 95.56 22 ILE B N 1
ATOM 1784 C CA . ILE B 1 22 ? 18.422 -15.008 -2.244 1 95.56 22 ILE B CA 1
ATOM 1785 C C . ILE B 1 22 ? 18.047 -13.719 -2.971 1 95.56 22 ILE B C 1
ATOM 1787 O O . ILE B 1 22 ? 18.516 -12.633 -2.609 1 95.56 22 ILE B O 1
ATOM 1791 N N . ILE B 1 23 ? 17.188 -13.828 -3.959 1 94.06 23 ILE B N 1
ATOM 1792 C CA . ILE B 1 23 ? 16.734 -12.656 -4.691 1 94.06 23 ILE B CA 1
ATOM 1793 C C . ILE B 1 23 ? 16.078 -11.664 -3.727 1 94.06 23 ILE B C 1
ATOM 1795 O O . ILE B 1 23 ? 16.375 -10.461 -3.777 1 94.06 23 ILE B O 1
ATOM 1799 N N . GLY B 1 24 ? 15.297 -12.18 -2.904 1 91.31 24 GLY B N 1
ATOM 1800 C CA . GLY B 1 24 ? 14.609 -11.336 -1.944 1 91.31 24 GLY B CA 1
ATOM 1801 C C . GLY B 1 24 ? 15.555 -10.648 -0.975 1 91.31 24 GLY B C 1
ATOM 1802 O O . GLY B 1 24 ? 15.406 -9.453 -0.704 1 91.31 24 GLY B O 1
ATOM 1803 N N . LYS B 1 25 ? 16.5 -11.305 -0.547 1 88.88 25 LYS B N 1
ATOM 1804 C CA . LYS B 1 25 ? 17.359 -10.828 0.528 1 88.88 25 LYS B CA 1
ATOM 1805 C C . LYS B 1 25 ? 18.484 -9.953 -0.017 1 88.88 25 LYS B C 1
ATOM 1807 O O . LYS B 1 25 ? 18.859 -8.961 0.612 1 88.88 25 LYS B O 1
ATOM 1812 N N . GLU B 1 26 ? 18.922 -10.359 -1.243 1 91.75 26 GLU B N 1
ATOM 1813 C CA . GLU B 1 26 ? 20.172 -9.727 -1.681 1 91.75 26 GLU B CA 1
ATOM 1814 C C . GLU B 1 26 ? 19.984 -9.031 -3.027 1 91.75 26 GLU B C 1
ATOM 1816 O O . GLU B 1 26 ? 20.859 -8.281 -3.461 1 91.75 26 GLU B O 1
ATOM 1821 N N . GLY B 1 27 ? 18.875 -9.227 -3.611 1 88.88 27 GLY B N 1
ATOM 1822 C CA . GLY B 1 27 ? 18.719 -8.734 -4.969 1 88.88 27 GLY B CA 1
ATOM 1823 C C . GLY B 1 27 ? 19.219 -9.695 -6.023 1 88.88 27 GLY B C 1
ATOM 1824 O O . GLY B 1 27 ? 20.125 -10.492 -5.762 1 88.88 27 GLY B O 1
ATOM 1825 N N . PHE B 1 28 ? 18.641 -9.617 -7.203 1 86.5 28 PHE B N 1
ATOM 1826 C CA . PHE B 1 28 ? 18.953 -10.602 -8.234 1 86.5 28 PHE B CA 1
ATOM 1827 C C . PHE B 1 28 ? 20.391 -10.445 -8.711 1 86.5 28 PHE B C 1
ATOM 1829 O O . PHE B 1 28 ? 21.016 -11.414 -9.148 1 86.5 28 PHE B O 1
ATOM 1836 N N . GLN B 1 29 ? 20.938 -9.258 -8.602 1 89.12 29 GLN B N 1
ATOM 1837 C CA . GLN B 1 29 ? 22.297 -9 -9.078 1 89.12 29 GLN B CA 1
ATOM 1838 C C . GLN B 1 29 ? 23.328 -9.719 -8.211 1 89.12 29 GLN B C 1
ATOM 1840 O O . GLN B 1 29 ? 24.469 -9.891 -8.617 1 89.12 29 GLN B O 1
ATOM 1845 N N . ASN B 1 30 ? 22.891 -10.141 -7.094 1 92.31 30 ASN B N 1
ATOM 1846 C CA . ASN B 1 30 ? 23.828 -10.742 -6.148 1 92.31 30 ASN B CA 1
ATOM 1847 C C . ASN B 1 30 ? 23.688 -12.258 -6.105 1 92.31 30 ASN B C 1
ATOM 1849 O O . ASN B 1 30 ? 24.328 -12.93 -5.293 1 92.31 30 ASN B O 1
ATOM 1853 N N . VAL B 1 31 ? 22.859 -12.727 -6.902 1 95.81 31 VAL B N 1
ATOM 1854 C CA . VAL B 1 31 ? 22.656 -14.172 -6.969 1 95.81 31 VAL B CA 1
ATOM 1855 C C . VAL B 1 31 ? 23.844 -14.828 -7.691 1 95.81 31 VAL B C 1
ATOM 1857 O O . VAL B 1 31 ? 24.266 -14.359 -8.75 1 95.81 31 VAL B O 1
ATOM 1860 N N . THR B 1 32 ? 24.406 -15.883 -7.086 1 96.06 32 THR B N 1
ATOM 1861 C CA . THR B 1 32 ? 25.438 -16.688 -7.738 1 96.06 32 THR B CA 1
ATOM 1862 C C . THR B 1 32 ? 25.109 -18.172 -7.645 1 96.06 32 THR B C 1
ATOM 1864 O O . THR B 1 32 ? 24.328 -18.578 -6.781 1 96.06 32 THR B O 1
ATOM 1867 N N . THR B 1 33 ? 25.703 -18.906 -8.508 1 96.81 33 THR B N 1
ATOM 1868 C CA . THR B 1 33 ? 25.5 -20.344 -8.492 1 96.81 33 THR B CA 1
ATOM 1869 C C . THR B 1 33 ? 25.984 -20.953 -7.184 1 96.81 33 THR B C 1
ATOM 1871 O O . THR B 1 33 ? 25.359 -21.859 -6.641 1 96.81 33 THR B O 1
ATOM 1874 N N . ARG B 1 34 ? 27.031 -20.438 -6.66 1 97.12 34 ARG B N 1
ATOM 1875 C CA . ARG B 1 34 ? 27.578 -20.938 -5.402 1 97.12 34 ARG B CA 1
ATOM 1876 C C . ARG B 1 34 ? 26.609 -20.703 -4.25 1 97.12 34 ARG B C 1
ATOM 1878 O O . ARG B 1 34 ? 26.375 -21.594 -3.436 1 97.12 34 ARG B O 1
ATOM 1885 N N . LYS B 1 35 ? 26.047 -19.531 -4.16 1 97.5 35 LYS B N 1
ATOM 1886 C CA . LYS B 1 35 ? 25.078 -19.203 -3.113 1 97.5 35 LYS B CA 1
ATOM 1887 C 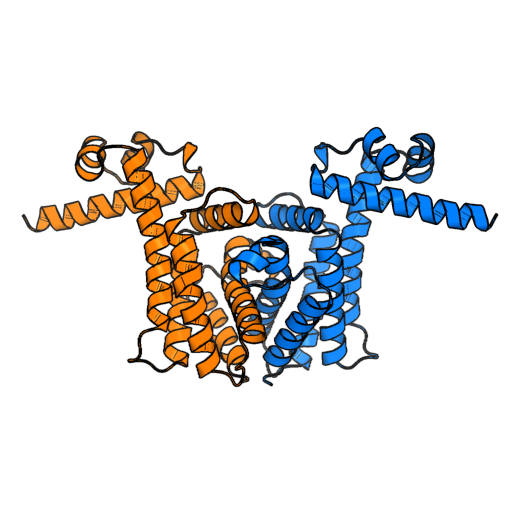C . LYS B 1 35 ? 23.844 -20.094 -3.219 1 97.5 35 LYS B C 1
ATOM 1889 O O . LYS B 1 35 ? 23.328 -20.578 -2.207 1 97.5 35 LYS B O 1
ATOM 1894 N N . ILE B 1 36 ? 23.328 -20.281 -4.402 1 97.69 36 ILE B N 1
ATOM 1895 C CA . ILE B 1 36 ? 22.141 -21.109 -4.633 1 97.69 36 ILE B CA 1
ATOM 1896 C C . ILE B 1 36 ? 22.422 -22.547 -4.191 1 97.69 36 ILE B C 1
ATOM 1898 O O . ILE B 1 36 ? 21.609 -23.141 -3.482 1 97.69 36 ILE B O 1
ATOM 1902 N N . ALA B 1 37 ? 23.578 -23.031 -4.656 1 97.44 37 ALA B N 1
ATOM 1903 C CA . ALA B 1 37 ? 23.953 -24.406 -4.332 1 97.44 37 ALA B CA 1
ATOM 1904 C C . ALA B 1 37 ? 24 -24.609 -2.822 1 97.44 37 ALA B C 1
ATOM 1906 O O . ALA B 1 37 ? 23.469 -25.594 -2.307 1 97.44 37 ALA B O 1
ATOM 1907 N N . ALA B 1 38 ? 24.625 -23.734 -2.154 1 97.19 38 ALA B N 1
ATOM 1908 C CA . ALA B 1 38 ? 24.766 -23.797 -0.701 1 97.19 38 ALA B CA 1
ATOM 1909 C C . ALA B 1 38 ? 23.391 -23.75 -0.023 1 97.19 38 ALA B C 1
ATOM 1911 O O . ALA B 1 38 ? 23.094 -24.562 0.844 1 97.19 38 ALA B O 1
ATOM 1912 N N . ALA B 1 39 ? 22.547 -22.859 -0.441 1 95.81 39 ALA B N 1
ATOM 1913 C CA . ALA B 1 39 ? 21.25 -22.656 0.172 1 95.81 39 ALA B CA 1
ATOM 1914 C C . ALA B 1 39 ? 20.312 -23.828 -0.112 1 95.81 39 ALA B C 1
ATOM 1916 O O . ALA B 1 39 ? 19.484 -24.188 0.732 1 95.81 39 ALA B O 1
ATOM 1917 N N . ALA B 1 40 ? 20.406 -24.359 -1.258 1 96.88 40 ALA B N 1
ATOM 1918 C CA . ALA B 1 40 ? 19.531 -25.453 -1.679 1 96.88 40 ALA B CA 1
ATOM 1919 C C . ALA B 1 40 ? 20.078 -26.797 -1.259 1 96.88 40 ALA B C 1
ATOM 1921 O O . ALA B 1 40 ? 19.422 -27.828 -1.423 1 96.88 40 ALA B O 1
ATOM 1922 N N . ASP B 1 41 ? 21.25 -26.781 -0.733 1 96.25 41 ASP B N 1
ATOM 1923 C CA . ASP B 1 41 ? 21.938 -28 -0.323 1 96.25 41 ASP B CA 1
ATOM 1924 C C . ASP B 1 41 ? 22.062 -28.969 -1.488 1 96.25 41 ASP B C 1
ATOM 1926 O O . ASP B 1 41 ? 21.641 -30.125 -1.39 1 96.25 41 ASP B O 1
ATOM 1930 N N . VAL B 1 42 ? 22.578 -28.5 -2.531 1 96.19 42 VAL B N 1
ATOM 1931 C CA . VAL B 1 42 ? 22.906 -29.297 -3.717 1 96.19 42 VAL B CA 1
ATOM 1932 C C . VAL B 1 42 ? 24.281 -28.906 -4.234 1 96.19 42 VAL B C 1
ATOM 1934 O O . VAL B 1 42 ? 24.859 -27.906 -3.785 1 96.19 42 VAL B O 1
ATOM 1937 N N . ASN B 1 43 ? 24.812 -29.672 -5.082 1 94.19 43 ASN B N 1
ATOM 1938 C CA . ASN B 1 43 ? 26.062 -29.266 -5.707 1 94.19 43 ASN B CA 1
ATOM 1939 C C . ASN B 1 43 ? 25.828 -28.438 -6.965 1 94.19 43 ASN B C 1
ATOM 1941 O O . ASN B 1 43 ? 24.719 -28.391 -7.484 1 94.19 43 ASN B O 1
ATOM 1945 N N . ILE B 1 44 ? 26.859 -27.781 -7.367 1 95.38 44 ILE B N 1
ATOM 1946 C CA . ILE B 1 44 ? 26.797 -26.891 -8.523 1 95.38 44 ILE B CA 1
ATOM 1947 C C . ILE B 1 44 ? 26.391 -27.688 -9.766 1 95.38 44 ILE B C 1
ATOM 1949 O O . ILE B 1 44 ? 25.672 -27.188 -10.625 1 95.38 44 ILE B O 1
ATOM 1953 N N . ALA B 1 45 ? 26.781 -28.922 -9.867 1 94.31 45 ALA B N 1
ATOM 1954 C CA . ALA B 1 45 ? 26.484 -29.797 -11.008 1 94.31 45 ALA B CA 1
ATOM 1955 C C . ALA B 1 45 ? 24.984 -30 -11.156 1 94.31 45 ALA B C 1
ATOM 1957 O O . ALA B 1 45 ? 24.453 -30.062 -12.266 1 94.31 45 ALA B O 1
ATOM 1958 N N . SER B 1 46 ? 24.391 -30.125 -10.055 1 94.38 46 SER B N 1
ATOM 1959 C CA . SER B 1 46 ? 22.938 -30.281 -10.047 1 94.38 46 SER B CA 1
ATOM 1960 C C . SER B 1 46 ? 22.25 -29.078 -10.656 1 94.38 46 SER B C 1
ATOM 1962 O O . SER B 1 46 ? 21.297 -29.219 -11.43 1 94.38 46 SER B O 1
ATOM 1964 N N . ILE B 1 47 ? 22.688 -27.828 -10.336 1 96.12 47 ILE B N 1
ATOM 1965 C CA . ILE B 1 47 ? 22.125 -26.594 -10.883 1 96.12 47 ILE B CA 1
ATOM 1966 C C . ILE B 1 47 ? 22.328 -26.578 -12.398 1 96.12 47 ILE B C 1
ATOM 1968 O O . ILE B 1 47 ? 21.391 -26.266 -13.141 1 96.12 47 ILE B O 1
ATOM 1972 N N . ASN B 1 48 ? 23.484 -26.984 -12.82 1 94.88 48 ASN B N 1
ATOM 1973 C CA . ASN B 1 48 ? 23.781 -27.016 -14.25 1 94.88 48 ASN B CA 1
ATOM 1974 C C . ASN B 1 48 ? 22.922 -28.047 -14.977 1 94.88 48 ASN B C 1
ATOM 1976 O O . ASN B 1 48 ? 22.453 -27.781 -16.094 1 94.88 48 ASN B O 1
ATOM 1980 N N . TYR B 1 49 ? 22.781 -29.078 -14.336 1 94.56 49 TYR B N 1
ATOM 1981 C CA . TYR B 1 49 ? 21.984 -30.156 -14.914 1 94.56 49 TYR B CA 1
ATOM 1982 C C . TYR B 1 49 ? 20.531 -29.719 -15.117 1 94.56 49 TYR B C 1
ATOM 1984 O O . TYR B 1 49 ? 19.969 -29.906 -16.188 1 94.56 49 TYR B O 1
ATOM 1992 N N . HIS B 1 50 ? 19.969 -29.062 -14.195 1 95 50 HIS B N 1
ATOM 1993 C CA . HIS B 1 50 ? 18.547 -28.734 -14.211 1 95 50 HIS B CA 1
ATOM 1994 C C . HIS B 1 50 ? 18.281 -27.438 -14.969 1 95 50 HIS B C 1
ATOM 1996 O O . HIS B 1 50 ? 17.25 -27.297 -15.633 1 95 50 HIS B O 1
ATOM 2002 N N . PHE B 1 51 ? 19.234 -26.422 -14.844 1 96.5 51 PHE B N 1
ATOM 2003 C CA . PHE B 1 51 ? 18.906 -25.094 -15.328 1 96.5 51 PHE B CA 1
ATOM 2004 C C . PHE B 1 51 ? 19.953 -24.594 -16.312 1 96.5 51 PHE B C 1
ATOM 2006 O O . PHE B 1 51 ? 19.688 -23.672 -17.078 1 96.5 51 PHE B O 1
ATOM 2013 N N . GLY B 1 52 ? 21.062 -25.188 -16.281 1 94.69 52 GLY B N 1
ATOM 2014 C CA . GLY B 1 52 ? 22.094 -24.844 -17.234 1 94.69 52 GLY B CA 1
ATOM 2015 C C . GLY B 1 52 ? 22.922 -23.656 -16.812 1 94.69 52 GLY B C 1
ATOM 2016 O O . GLY B 1 52 ? 24.156 -23.688 -16.906 1 94.69 52 GLY B O 1
ATOM 2017 N N . SER B 1 53 ? 22.281 -22.516 -16.344 1 94.06 53 SER B N 1
ATOM 2018 C CA . SER B 1 53 ? 23 -21.312 -15.977 1 94.06 53 SER B CA 1
ATOM 2019 C C . SER B 1 53 ? 22.297 -20.578 -14.836 1 94.06 53 SER B C 1
ATOM 2021 O O . SER B 1 53 ? 21.125 -20.828 -14.562 1 94.06 53 SER B O 1
ATOM 2023 N N . LYS B 1 54 ? 23.078 -19.656 -14.258 1 94.81 54 LYS B N 1
ATOM 2024 C CA . LYS B 1 54 ? 22.547 -18.797 -13.195 1 94.81 54 LYS B CA 1
ATOM 2025 C C . LYS B 1 54 ? 21.375 -17.969 -13.703 1 94.81 54 LYS B C 1
ATOM 2027 O O . LYS B 1 54 ? 20.344 -17.844 -13.031 1 94.81 54 LYS B O 1
ATOM 2032 N N . ASP B 1 55 ? 21.516 -17.5 -14.906 1 95.38 55 ASP B N 1
ATOM 2033 C CA . ASP B 1 55 ? 20.484 -16.641 -15.469 1 95.38 55 ASP B CA 1
ATOM 2034 C C . ASP B 1 55 ? 19.188 -17.422 -15.695 1 95.38 55 ASP B C 1
ATOM 2036 O O . ASP B 1 55 ? 18.094 -16.891 -15.461 1 95.38 55 ASP B O 1
ATOM 2040 N N . ASN B 1 56 ? 19.344 -18.641 -16.047 1 96.56 56 ASN B N 1
ATOM 2041 C CA . ASN B 1 56 ? 18.172 -19.469 -16.25 1 96.56 56 ASN B CA 1
ATOM 2042 C C . ASN B 1 56 ? 17.469 -19.781 -14.93 1 96.56 56 ASN B C 1
ATOM 2044 O O . ASN B 1 56 ? 16.25 -19.812 -14.852 1 96.56 56 ASN B O 1
ATOM 2048 N N . VAL B 1 57 ? 18.266 -20.062 -13.891 1 96.88 57 VAL B N 1
ATOM 2049 C CA . VAL B 1 57 ? 17.688 -20.312 -12.578 1 96.88 57 VAL B CA 1
ATOM 2050 C C . VAL B 1 57 ? 16.891 -19.094 -12.109 1 96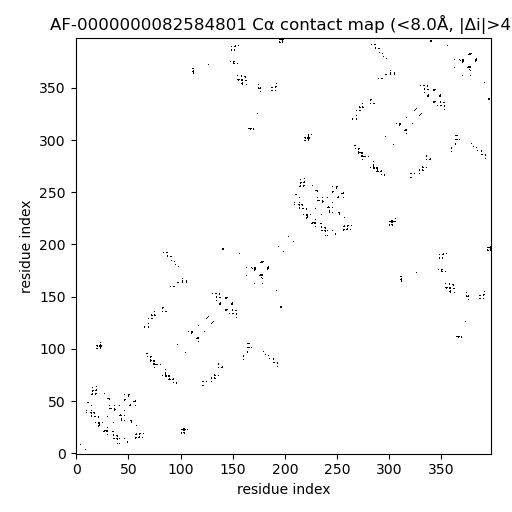.88 57 VAL B C 1
ATOM 2052 O O . VAL B 1 57 ? 15.766 -19.234 -11.633 1 96.88 57 VAL B O 1
ATOM 2055 N N . ILE B 1 58 ? 17.484 -17.906 -12.336 1 95.75 58 ILE B N 1
ATOM 2056 C CA . ILE B 1 58 ? 16.859 -16.656 -11.906 1 95.75 58 ILE B CA 1
ATOM 2057 C C . ILE B 1 58 ? 15.547 -16.438 -12.656 1 95.75 58 ILE B C 1
ATOM 2059 O O . ILE B 1 58 ? 14.508 -16.172 -12.047 1 95.75 58 ILE B O 1
ATOM 2063 N N . ASN B 1 59 ? 15.617 -16.656 -13.93 1 94.81 59 ASN B N 1
ATOM 2064 C CA . ASN B 1 59 ? 14.422 -16.484 -14.758 1 94.81 59 ASN B CA 1
ATOM 2065 C C . ASN B 1 59 ? 13.32 -17.469 -14.367 1 94.81 59 ASN B C 1
ATOM 2067 O O . ASN B 1 59 ? 12.156 -17.078 -14.266 1 94.81 59 ASN B O 1
ATOM 2071 N N . GLU B 1 60 ? 13.711 -18.688 -14.188 1 96 60 GLU B N 1
ATOM 2072 C CA . GLU B 1 60 ? 12.727 -19.703 -13.828 1 96 60 GLU B CA 1
ATOM 2073 C C . GLU B 1 60 ? 12.164 -19.469 -12.43 1 96 60 GLU B C 1
ATOM 2075 O O . GLU B 1 60 ? 10.984 -19.719 -12.18 1 96 60 GLU B O 1
ATOM 2080 N N . ALA B 1 61 ? 13.023 -18.984 -11.523 1 96.06 61 ALA B N 1
ATOM 2081 C CA . ALA B 1 61 ? 12.555 -18.672 -10.18 1 96.06 61 ALA B CA 1
ATOM 2082 C C . ALA B 1 61 ? 11.531 -17.531 -10.203 1 96.06 61 ALA B C 1
ATOM 2084 O O . ALA B 1 61 ? 10.492 -17.609 -9.539 1 96.06 61 ALA B O 1
ATOM 2085 N N . LEU B 1 62 ? 11.773 -16.531 -11.023 1 94.62 62 LEU B N 1
ATOM 2086 C CA . LEU B 1 62 ? 10.867 -15.398 -11.133 1 94.62 62 LEU B CA 1
ATOM 2087 C C . LEU B 1 62 ? 9.562 -15.812 -11.812 1 94.62 62 LEU B C 1
ATOM 2089 O O . LEU B 1 62 ? 8.492 -15.336 -11.445 1 94.62 62 LEU B O 1
ATOM 2093 N N . LYS B 1 63 ? 9.695 -16.719 -12.789 1 95.25 63 LYS B N 1
ATOM 2094 C CA . LYS B 1 63 ? 8.5 -17.234 -13.438 1 95.25 63 LYS B CA 1
ATOM 2095 C C . LYS B 1 63 ? 7.645 -18.047 -12.453 1 95.25 63 LYS B C 1
ATOM 2097 O O . LYS B 1 63 ? 6.418 -17.938 -12.469 1 95.25 63 LYS B O 1
ATOM 2102 N N . CYS B 1 64 ? 8.336 -18.812 -11.711 1 95.25 64 CYS B N 1
ATOM 2103 C CA . CYS B 1 64 ? 7.629 -19.578 -10.68 1 95.25 64 CYS B CA 1
ATOM 2104 C C . CYS B 1 64 ? 6.93 -18.641 -9.703 1 95.25 64 CYS B C 1
ATOM 2106 O O . CYS B 1 64 ? 5.766 -18.859 -9.359 1 95.25 64 CYS B O 1
ATOM 2108 N N . PHE B 1 65 ? 7.598 -17.578 -9.305 1 95.88 65 PHE B N 1
ATOM 2109 C CA . PHE B 1 65 ? 7.062 -16.594 -8.367 1 95.88 65 PHE B CA 1
ATOM 2110 C C . PHE B 1 65 ? 5.805 -15.945 -8.93 1 95.88 65 PHE B C 1
ATOM 2112 O O . PHE B 1 65 ? 4.754 -15.953 -8.281 1 95.88 65 PHE B O 1
ATOM 2119 N N . THR B 1 66 ? 5.848 -15.414 -10.133 1 96.56 66 THR B N 1
ATOM 2120 C CA . THR B 1 66 ? 4.695 -14.758 -10.742 1 96.56 66 THR B CA 1
ATOM 2121 C C . THR B 1 66 ? 3.598 -15.766 -11.055 1 96.56 66 THR B C 1
ATOM 2123 O O . THR B 1 66 ? 2.41 -15.43 -11.016 1 96.56 66 THR B O 1
ATOM 2126 N N . GLY B 1 67 ? 4.012 -17.016 -11.359 1 96.94 67 GLY B N 1
ATOM 2127 C CA . GLY B 1 67 ? 3.051 -18.078 -11.602 1 96.94 67 GLY B CA 1
ATOM 2128 C C . GLY B 1 67 ? 2.168 -18.375 -10.398 1 96.94 67 GLY B C 1
ATOM 2129 O O . GLY B 1 67 ? 0.983 -18.672 -10.555 1 96.94 67 GLY B O 1
ATOM 2130 N N . MET B 1 68 ? 2.738 -18.281 -9.25 1 96.81 68 MET B N 1
ATOM 2131 C CA . MET B 1 68 ? 1.959 -18.5 -8.039 1 96.81 68 MET B CA 1
ATOM 2132 C C . MET B 1 68 ? 0.859 -17.438 -7.902 1 96.81 68 MET B C 1
ATOM 2134 O O . MET B 1 68 ? -0.269 -17.766 -7.523 1 96.81 68 MET B O 1
ATOM 2138 N N . PHE B 1 69 ? 1.15 -16.203 -8.227 1 97.62 69 PHE B N 1
ATOM 2139 C CA . PHE B 1 69 ? 0.14 -15.148 -8.172 1 97.62 69 PHE B CA 1
ATOM 2140 C C . PHE B 1 69 ? -0.888 -15.328 -9.281 1 97.62 69 PHE B C 1
ATOM 2142 O O . PHE B 1 69 ? -2.08 -15.094 -9.078 1 97.62 69 PHE B O 1
ATOM 2149 N N . ARG B 1 70 ? -0.386 -15.758 -10.445 1 97.5 70 ARG B N 1
ATOM 2150 C CA . ARG B 1 70 ? -1.32 -16.047 -11.523 1 97.5 70 ARG B CA 1
ATOM 2151 C C . ARG B 1 70 ? -2.328 -17.125 -11.102 1 97.5 70 ARG B C 1
ATOM 2153 O O . ARG B 1 70 ? -3.521 -17 -11.383 1 97.5 70 ARG B O 1
ATOM 2160 N N . ASN B 1 71 ? -1.812 -18.109 -10.484 1 97.62 71 ASN B N 1
ATOM 2161 C CA . ASN B 1 71 ? -2.686 -19.172 -10 1 97.62 71 ASN B CA 1
ATOM 2162 C C . ASN B 1 71 ? -3.703 -18.641 -8.992 1 97.62 71 ASN B C 1
ATOM 2164 O O . ASN B 1 71 ? -4.844 -19.109 -8.953 1 97.62 71 ASN B O 1
ATOM 2168 N N . SER B 1 72 ? -3.309 -17.703 -8.156 1 98.06 72 SER B N 1
ATOM 2169 C CA . SER B 1 72 ? -4.258 -17.094 -7.23 1 98.06 72 SER B CA 1
ATOM 2170 C C . SER B 1 72 ? -5.391 -16.391 -7.977 1 98.06 72 SER B C 1
ATOM 2172 O O . SER B 1 72 ? -6.562 -16.562 -7.625 1 98.06 72 SER B O 1
ATOM 2174 N N . PHE B 1 73 ? -5.051 -15.688 -9.008 1 98.25 73 PHE B N 1
ATOM 2175 C CA . PHE B 1 73 ? -6.074 -14.992 -9.781 1 98.25 73 PHE B CA 1
ATOM 2176 C C . PHE B 1 73 ? -7.016 -15.984 -10.453 1 98.25 73 PHE B C 1
ATOM 2178 O O . PHE B 1 73 ? -8.211 -15.719 -10.602 1 98.25 73 PHE B O 1
ATOM 2185 N N . LYS B 1 74 ? -6.504 -17.125 -10.867 1 97.19 74 LYS B N 1
ATOM 2186 C CA . LYS B 1 74 ? -7.312 -18.125 -11.555 1 97.19 74 LYS B CA 1
ATOM 2187 C C . LYS B 1 74 ? -8.43 -18.656 -10.656 1 97.19 74 LYS B C 1
ATOM 2189 O O . LYS B 1 74 ? -9.469 -19.109 -11.141 1 97.19 74 LYS B O 1
ATOM 2194 N N . ILE B 1 75 ? -8.25 -18.562 -9.383 1 98.12 75 ILE B N 1
ATOM 2195 C CA . ILE B 1 75 ? -9.25 -18.984 -8.414 1 98.12 75 ILE B CA 1
ATOM 2196 C C . ILE B 1 75 ? -10.531 -18.188 -8.609 1 98.12 75 ILE B C 1
ATOM 2198 O O . ILE B 1 75 ? -11.633 -18.703 -8.406 1 98.12 75 ILE B O 1
ATOM 2202 N N . LEU B 1 76 ? -10.445 -16.938 -9.016 1 98.19 76 LEU B N 1
ATOM 2203 C CA . LEU B 1 76 ? -11.586 -16.047 -9.195 1 98.19 76 LEU B CA 1
ATOM 2204 C C . LEU B 1 76 ? -12.508 -16.562 -10.289 1 98.19 76 LEU B C 1
ATOM 2206 O O . LEU B 1 76 ? -13.695 -16.234 -10.32 1 98.19 76 LEU B O 1
ATOM 2210 N N . ASP B 1 77 ? -11.961 -17.422 -11.148 1 97.06 77 ASP B N 1
ATOM 2211 C CA . ASP B 1 77 ? -12.703 -17.875 -12.32 1 97.06 77 ASP B CA 1
ATOM 2212 C C . ASP B 1 77 ? -13.258 -19.281 -12.117 1 97.06 77 ASP B C 1
ATOM 2214 O O . ASP B 1 77 ? -13.812 -19.875 -13.039 1 97.06 77 ASP B O 1
ATOM 2218 N N . ASN B 1 78 ? -13.031 -19.844 -10.945 1 96.06 78 ASN B N 1
ATOM 2219 C CA . ASN B 1 78 ? -13.555 -21.172 -10.648 1 96.06 78 ASN B CA 1
ATOM 2220 C C . ASN B 1 78 ? -15.062 -21.141 -10.43 1 96.06 78 ASN B C 1
ATOM 2222 O O . ASN B 1 78 ? -15.531 -21.016 -9.297 1 96.06 78 ASN B O 1
ATOM 2226 N N . ASN B 1 79 ? -15.859 -21.438 -11.383 1 93.69 79 ASN B N 1
ATOM 2227 C CA . ASN B 1 79 ? -17.312 -21.281 -11.367 1 93.69 79 ASN B CA 1
ATOM 2228 C C . ASN B 1 79 ? -17.984 -22.391 -10.57 1 93.69 79 ASN B C 1
ATOM 2230 O O . ASN B 1 79 ? -19.203 -22.391 -10.406 1 93.69 79 ASN B O 1
ATOM 2234 N N . GLU B 1 80 ? -17.188 -23.266 -9.961 1 97 80 GLU B N 1
ATOM 2235 C CA . GLU B 1 80 ? -17.75 -24.312 -9.109 1 97 80 GLU B CA 1
ATOM 2236 C C . GLU B 1 80 ? -18.031 -23.797 -7.703 1 97 80 GLU B C 1
ATOM 2238 O O . GLU B 1 80 ? -18.734 -24.438 -6.926 1 97 80 GLU B O 1
ATOM 2243 N N . LEU B 1 81 ? -17.531 -22.672 -7.371 1 97.44 81 LEU B N 1
ATOM 2244 C CA . LEU B 1 81 ? -17.703 -22.062 -6.055 1 97.44 81 LEU B CA 1
ATOM 2245 C C . LEU B 1 81 ? -18.562 -20.812 -6.145 1 97.44 81 LEU B C 1
ATOM 2247 O O . LEU B 1 81 ? -18.719 -20.234 -7.227 1 97.44 81 LEU B O 1
ATOM 2251 N N . THR B 1 82 ? -19.125 -20.406 -5.023 1 97.25 82 THR B N 1
ATOM 2252 C CA . THR B 1 82 ? -19.859 -19.141 -4.98 1 97.25 82 THR B CA 1
ATOM 2253 C C . THR B 1 82 ? -18.922 -17.969 -5.152 1 97.25 82 THR B C 1
ATOM 2255 O O . THR B 1 82 ? -17.719 -18.078 -4.879 1 97.25 82 THR B O 1
ATOM 2258 N N . PRO B 1 83 ? -19.438 -16.828 -5.555 1 96.75 83 PRO B N 1
ATOM 2259 C CA . PRO B 1 83 ? -18.562 -15.664 -5.734 1 96.75 83 PRO B CA 1
ATOM 2260 C C . PRO B 1 83 ? -17.812 -15.289 -4.465 1 96.75 83 PRO B C 1
ATOM 2262 O O . PRO B 1 83 ? -16.625 -14.93 -4.523 1 96.75 83 PRO B O 1
ATOM 2265 N N . VAL B 1 84 ? -18.469 -15.414 -3.338 1 97.5 84 VAL B N 1
ATOM 2266 C CA . VAL B 1 84 ? -17.828 -15.031 -2.088 1 97.5 84 VAL B CA 1
ATOM 2267 C C . VAL B 1 84 ? -16.703 -16.016 -1.761 1 97.5 84 VAL B C 1
ATOM 2269 O O . VAL B 1 84 ? -15.641 -15.625 -1.288 1 97.5 84 VAL B O 1
ATOM 2272 N N . GLU B 1 85 ? -16.891 -17.266 -2.029 1 98.12 85 GLU B N 1
ATOM 2273 C CA . GLU B 1 85 ? -15.867 -18.281 -1.799 1 98.12 85 GLU B CA 1
ATOM 2274 C C . GLU B 1 85 ? -14.688 -18.078 -2.742 1 98.12 85 GLU B C 1
ATOM 2276 O O . GLU B 1 85 ? -13.531 -18.25 -2.344 1 98.12 85 GLU B O 1
ATOM 2281 N N . ARG B 1 86 ? -14.992 -17.719 -3.986 1 98.25 86 ARG B N 1
ATOM 2282 C CA . ARG B 1 86 ? -13.93 -17.438 -4.945 1 98.25 86 ARG B CA 1
ATOM 2283 C C . ARG B 1 86 ? -13.078 -16.266 -4.488 1 98.25 86 ARG B C 1
ATOM 2285 O O . ARG B 1 86 ? -11.844 -16.344 -4.496 1 98.25 86 ARG B O 1
ATOM 2292 N N . LEU B 1 87 ? -13.766 -15.203 -4.043 1 98.38 87 LEU B N 1
ATOM 2293 C CA . LEU B 1 87 ? -13.031 -14.039 -3.559 1 98.38 87 LEU B CA 1
ATOM 2294 C C . LEU B 1 87 ? -12.203 -14.383 -2.322 1 98.38 87 LEU B C 1
ATOM 2296 O O . LEU B 1 87 ? -11.031 -14.023 -2.232 1 98.38 87 LEU B O 1
ATOM 2300 N N . ARG B 1 88 ? -12.797 -15.102 -1.39 1 98.56 88 ARG B N 1
ATOM 2301 C CA . ARG B 1 88 ? -12.117 -15.523 -0.168 1 98.56 88 ARG B CA 1
ATOM 2302 C C . ARG B 1 88 ? -10.859 -16.328 -0.49 1 98.56 88 ARG B C 1
ATOM 2304 O O . ARG B 1 88 ? -9.781 -16.031 0.034 1 98.56 88 ARG B O 1
ATOM 2311 N N . ASN B 1 89 ? -11.023 -17.297 -1.39 1 98.56 89 ASN B N 1
ATOM 2312 C CA . ASN B 1 89 ? -9.914 -18.172 -1.731 1 98.56 89 ASN B CA 1
ATOM 2313 C C . ASN B 1 89 ? -8.812 -17.422 -2.479 1 98.56 89 ASN B C 1
ATOM 2315 O O . ASN B 1 89 ? -7.629 -17.703 -2.289 1 98.56 89 ASN B O 1
ATOM 2319 N N . PHE B 1 90 ? -9.234 -16.5 -3.334 1 98.75 90 PHE B N 1
ATOM 2320 C CA . PHE B 1 90 ? -8.273 -15.648 -4.012 1 98.75 90 PHE B CA 1
ATOM 2321 C C . PHE B 1 90 ? -7.461 -14.836 -3.002 1 98.75 90 PHE B C 1
ATOM 2323 O O . PHE B 1 90 ? -6.23 -14.852 -3.033 1 98.75 90 PHE B O 1
ATOM 2330 N N . LEU B 1 91 ? -8.156 -14.125 -2.105 1 98.81 91 LEU B N 1
ATOM 2331 C CA . LEU B 1 91 ? -7.504 -13.25 -1.138 1 98.81 91 LEU B CA 1
ATOM 2332 C C . LEU B 1 91 ? -6.574 -14.047 -0.229 1 98.81 91 LEU B C 1
ATOM 2334 O O . LEU B 1 91 ? -5.453 -13.617 0.055 1 98.81 91 LEU B O 1
ATOM 2338 N N . LYS B 1 92 ? -6.977 -15.219 0.226 1 98.75 92 LYS B N 1
ATOM 2339 C CA . LYS B 1 92 ? -6.152 -16.062 1.081 1 98.75 92 LYS B CA 1
ATOM 2340 C C . LYS B 1 92 ? -4.918 -16.562 0.333 1 98.75 92 LYS B C 1
ATOM 2342 O O . LYS B 1 92 ? -3.803 -16.5 0.849 1 98.75 92 LYS B O 1
ATOM 2347 N N . SER B 1 93 ? -5.125 -17.062 -0.887 1 98.5 93 SER B N 1
ATOM 2348 C CA . SER B 1 93 ? -4.016 -17.562 -1.693 1 98.5 93 SER B CA 1
ATOM 2349 C C . SER B 1 93 ? -2.998 -16.469 -1.969 1 98.5 93 SER B C 1
ATOM 2351 O O . SER B 1 93 ? -1.795 -16.656 -1.78 1 98.5 93 SER B O 1
ATOM 2353 N N . TYR B 1 94 ? -3.49 -15.305 -2.385 1 98.44 94 TYR B N 1
ATOM 2354 C CA . TYR B 1 94 ? -2.629 -14.164 -2.678 1 98.44 94 TYR B CA 1
ATOM 2355 C C . TYR B 1 94 ? -1.806 -13.773 -1.456 1 98.44 94 TYR B C 1
ATOM 2357 O O . TYR B 1 94 ? -0.595 -13.562 -1.557 1 98.44 94 TYR B O 1
ATOM 2365 N N . SER B 1 95 ? -2.473 -13.68 -0.323 1 98.31 95 SER B N 1
ATOM 2366 C CA . SER B 1 95 ? -1.8 -13.289 0.911 1 98.31 95 SER B CA 1
ATOM 2367 C C . SER B 1 95 ? -0.767 -14.328 1.333 1 98.31 95 SER B C 1
ATOM 2369 O O . SER B 1 95 ? 0.309 -13.977 1.822 1 98.31 95 SER B O 1
ATOM 2371 N N . ASP B 1 96 ? -1.064 -15.609 1.132 1 97.94 96 ASP B N 1
ATOM 2372 C CA . ASP B 1 96 ? -0.129 -16.672 1.486 1 97.94 96 ASP B CA 1
ATOM 2373 C C . ASP B 1 96 ? 1.143 -16.594 0.645 1 97.94 96 ASP B C 1
ATOM 2375 O O . ASP B 1 96 ? 2.252 -16.688 1.173 1 97.94 96 ASP B O 1
ATOM 2379 N N . VAL B 1 97 ? 0.99 -16.375 -0.621 1 97 97 VAL B N 1
ATOM 2380 C CA . VAL B 1 97 ? 2.133 -16.312 -1.527 1 97 97 VAL B CA 1
ATOM 2381 C C . VAL B 1 97 ? 3.008 -15.117 -1.172 1 97 97 VAL B C 1
ATOM 2383 O O . VAL B 1 97 ? 4.23 -15.242 -1.075 1 97 97 VAL B O 1
ATOM 2386 N N . SER B 1 98 ? 2.373 -13.969 -0.955 1 97.62 98 SER B N 1
ATOM 2387 C CA . SER B 1 98 ? 3.123 -12.75 -0.685 1 97.62 98 SER B CA 1
ATOM 2388 C C . SER B 1 98 ? 3.867 -12.844 0.643 1 97.62 98 SER B C 1
ATOM 2390 O O . SER B 1 98 ? 4.949 -12.273 0.793 1 97.62 98 SER B O 1
ATOM 2392 N N . THR B 1 99 ? 3.324 -13.562 1.608 1 96.31 99 THR B N 1
ATOM 2393 C CA . THR B 1 99 ? 3.951 -13.688 2.92 1 96.31 99 THR B CA 1
ATOM 2394 C C . THR B 1 99 ? 5.047 -14.75 2.896 1 96.31 99 THR B C 1
ATOM 2396 O O . THR B 1 99 ? 5.918 -14.766 3.77 1 96.31 99 THR B O 1
ATOM 2399 N N . GLU B 1 100 ? 4.961 -15.641 1.926 1 93.94 100 GLU B N 1
ATOM 2400 C CA . GLU B 1 100 ? 5.973 -16.688 1.814 1 93.94 100 GLU B CA 1
ATOM 2401 C C . GLU B 1 100 ? 7.301 -16.109 1.331 1 93.94 100 GLU B C 1
ATOM 2403 O O . GLU B 1 100 ? 8.367 -16.531 1.789 1 93.94 100 GLU B O 1
ATOM 2408 N N . TYR B 1 101 ? 7.25 -15.188 0.417 1 93.5 101 TYR B N 1
ATOM 2409 C CA . TYR B 1 101 ? 8.438 -14.539 -0.125 1 93.5 101 TYR B CA 1
ATOM 2410 C C . TYR B 1 101 ? 8.328 -13.023 -0.032 1 93.5 101 TYR B C 1
ATOM 2412 O O . TYR B 1 101 ? 8.391 -12.328 -1.047 1 93.5 101 TYR B O 1
ATOM 2420 N N . PRO B 1 102 ? 8.258 -12.562 1.209 1 94.88 102 PRO B N 1
ATOM 2421 C CA . PRO B 1 102 ? 7.93 -11.148 1.386 1 94.88 102 PRO B CA 1
ATOM 2422 C C . PRO B 1 102 ? 8.977 -10.219 0.765 1 94.88 102 PRO B C 1
ATOM 2424 O O . PRO B 1 102 ? 8.625 -9.164 0.222 1 94.88 102 PRO B O 1
ATOM 2427 N N . ASP B 1 103 ? 10.227 -10.625 0.791 1 93.5 103 ASP B N 1
ATOM 2428 C CA . ASP B 1 103 ? 11.273 -9.75 0.272 1 93.5 103 ASP B CA 1
ATOM 2429 C C . ASP B 1 103 ? 11.234 -9.688 -1.253 1 93.5 103 ASP B C 1
ATOM 2431 O O . ASP B 1 103 ? 11.461 -8.633 -1.846 1 93.5 103 ASP B O 1
ATOM 2435 N N . VAL B 1 104 ? 11.008 -10.859 -1.85 1 94.44 104 VAL B N 1
ATOM 2436 C CA . VAL B 1 104 ? 10.859 -10.875 -3.301 1 94.44 104 VAL B CA 1
ATOM 2437 C C . VAL B 1 104 ? 9.656 -10.023 -3.711 1 94.44 104 VAL B C 1
ATOM 2439 O O . VAL B 1 104 ? 9.734 -9.25 -4.664 1 94.44 104 VAL B O 1
ATOM 2442 N N . PHE B 1 105 ? 8.602 -10.172 -2.957 1 96 105 PHE B N 1
ATOM 2443 C CA . PHE B 1 105 ? 7.383 -9.422 -3.219 1 96 105 PHE B CA 1
ATOM 2444 C C . PHE B 1 105 ? 7.637 -7.922 -3.092 1 96 105 PHE B C 1
ATOM 2446 O O . PHE B 1 105 ? 7.27 -7.148 -3.98 1 96 105 PHE B O 1
ATOM 2453 N N . LYS B 1 106 ? 8.234 -7.539 -2.037 1 94.38 106 LYS B N 1
ATOM 2454 C CA . LYS B 1 106 ? 8.555 -6.133 -1.823 1 94.38 106 LYS B CA 1
ATOM 2455 C C . LYS B 1 106 ? 9.398 -5.582 -2.971 1 94.38 106 LYS B C 1
ATOM 2457 O O . LYS B 1 106 ? 9.156 -4.473 -3.449 1 94.38 106 LYS B O 1
ATOM 2462 N N . ASN B 1 107 ? 10.383 -6.363 -3.367 1 90.38 107 ASN B N 1
ATOM 2463 C CA . ASN B 1 107 ? 11.234 -5.953 -4.484 1 90.38 107 ASN B CA 1
ATOM 2464 C C . ASN B 1 107 ? 10.422 -5.781 -5.766 1 90.38 107 ASN B C 1
ATOM 2466 O O . ASN B 1 107 ? 10.633 -4.828 -6.516 1 90.38 107 ASN B O 1
ATOM 2470 N N . PHE B 1 108 ? 9.5 -6.695 -5.941 1 91.5 108 PHE B N 1
ATOM 2471 C CA . PHE B 1 108 ? 8.641 -6.648 -7.113 1 91.5 108 PHE B CA 1
ATOM 2472 C C . PHE B 1 108 ? 7.773 -5.395 -7.102 1 91.5 108 PHE B C 1
ATOM 2474 O O . PHE B 1 108 ? 7.695 -4.676 -8.102 1 91.5 108 PHE B O 1
ATOM 2481 N N . VAL B 1 109 ? 7.18 -5.062 -6.008 1 94 109 VAL B N 1
ATOM 2482 C CA . VAL B 1 109 ? 6.309 -3.9 -5.875 1 94 109 VAL B CA 1
ATOM 2483 C C . VAL B 1 109 ? 7.129 -2.621 -6.027 1 94 109 VAL B C 1
ATOM 2485 O O . VAL B 1 109 ? 6.684 -1.663 -6.664 1 94 109 VAL B O 1
ATOM 2488 N N . ASN B 1 110 ? 8.336 -2.631 -5.492 1 90.5 110 ASN B N 1
ATOM 2489 C CA . ASN B 1 110 ? 9.219 -1.479 -5.629 1 90.5 110 ASN B CA 1
ATOM 2490 C C . ASN B 1 110 ? 9.555 -1.202 -7.09 1 90.5 110 ASN B C 1
ATOM 2492 O O . ASN B 1 110 ? 9.602 -0.046 -7.516 1 90.5 110 ASN B O 1
ATOM 2496 N N . LYS B 1 111 ? 9.773 -2.242 -7.832 1 88.38 111 LYS B N 1
ATOM 2497 C CA . LYS B 1 111 ? 10.047 -2.074 -9.258 1 88.38 111 LYS B CA 1
ATOM 2498 C C . LYS B 1 111 ? 8.836 -1.5 -9.984 1 88.38 111 LYS B C 1
ATOM 2500 O O . LYS B 1 111 ? 8.984 -0.691 -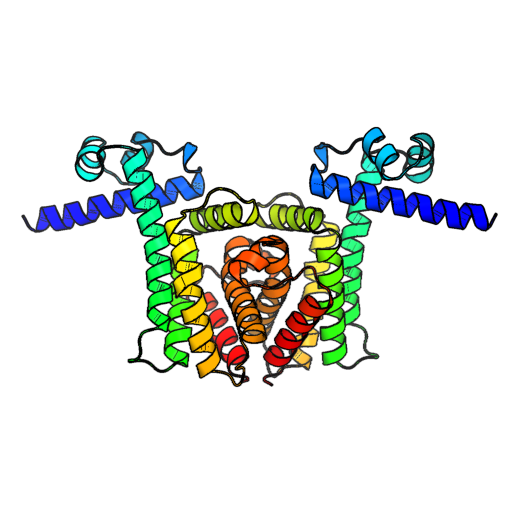10.906 1 88.38 111 LYS B O 1
ATOM 2505 N N . LEU B 1 112 ? 7.715 -1.943 -9.547 1 88.5 112 LEU B N 1
ATOM 2506 C CA . LEU B 1 112 ? 6.488 -1.409 -10.125 1 88.5 112 LEU B CA 1
ATOM 2507 C C . LEU B 1 112 ? 6.348 0.08 -9.828 1 88.5 112 LEU B C 1
ATOM 2509 O O . LEU B 1 112 ? 6.043 0.871 -10.727 1 88.5 112 LEU B O 1
ATOM 2513 N N . ILE B 1 113 ? 6.645 0.467 -8.617 1 89.81 113 ILE B N 1
ATOM 2514 C CA . ILE B 1 113 ? 6.496 1.841 -8.148 1 89.81 113 ILE B CA 1
ATOM 2515 C C . ILE B 1 113 ? 7.516 2.738 -8.852 1 89.81 113 ILE B C 1
ATOM 2517 O O . ILE B 1 113 ? 7.188 3.85 -9.273 1 89.81 113 ILE B O 1
ATOM 2521 N N . TYR B 1 114 ? 8.719 2.252 -9.109 1 84.38 114 TYR B N 1
ATOM 2522 C CA . TYR B 1 114 ? 9.797 3.113 -9.578 1 84.38 114 TYR B CA 1
ATOM 2523 C C . TYR B 1 114 ? 10.117 2.846 -11.047 1 84.38 114 TYR B C 1
ATOM 2525 O O . TYR B 1 114 ? 11.219 3.125 -11.516 1 84.38 114 TYR B O 1
ATOM 2533 N N . ASN B 1 115 ? 9.148 2.34 -11.805 1 75.06 115 ASN B N 1
ATOM 2534 C CA . ASN B 1 115 ? 9.164 2.203 -13.258 1 75.06 115 ASN B CA 1
ATOM 2535 C C . ASN B 1 115 ? 10.359 1.38 -13.734 1 75.06 115 ASN B C 1
ATOM 2537 O O . ASN B 1 115 ? 10.992 1.721 -14.734 1 75.06 115 ASN B O 1
ATOM 2541 N N . GLU B 1 116 ? 10.656 0.466 -13 1 73.81 116 GLU B N 1
ATOM 2542 C CA . GLU B 1 116 ? 11.68 -0.471 -13.461 1 73.81 116 GLU B CA 1
ATOM 2543 C C . GLU B 1 116 ? 11.047 -1.674 -14.156 1 73.81 116 GLU B C 1
ATOM 2545 O O . GLU B 1 116 ? 9.844 -1.913 -14.031 1 73.81 116 GLU B O 1
ATOM 2550 N N . GLU B 1 117 ? 11.828 -2.168 -15.008 1 67.44 117 GLU B N 1
ATOM 2551 C CA . GLU B 1 117 ? 11.336 -3.289 -15.805 1 67.44 117 GLU B CA 1
ATOM 2552 C C . GLU B 1 117 ? 10.883 -4.441 -14.906 1 67.44 117 GLU B C 1
ATOM 2554 O O . GLU B 1 117 ? 11.641 -4.902 -14.055 1 67.44 117 GLU B O 1
ATOM 2559 N N . ILE B 1 118 ? 9.641 -4.695 -14.984 1 73.56 118 ILE B N 1
ATOM 2560 C CA . ILE B 1 118 ? 9.031 -5.828 -14.297 1 73.56 118 ILE B CA 1
ATOM 2561 C C . ILE B 1 118 ? 8.75 -6.945 -15.297 1 73.56 118 ILE B C 1
ATOM 2563 O O . ILE B 1 118 ? 8.797 -6.73 -16.516 1 73.56 118 ILE B O 1
ATOM 2567 N N . GLN B 1 119 ? 8.648 -8.086 -14.977 1 81.12 119 GLN B N 1
ATOM 2568 C CA . GLN B 1 119 ? 8.234 -9.25 -15.75 1 81.12 119 GLN B CA 1
ATOM 2569 C C . GLN B 1 119 ? 7.105 -8.898 -16.719 1 81.12 119 GLN B C 1
ATOM 2571 O O . GLN B 1 119 ? 5.93 -8.938 -16.344 1 81.12 119 GLN B O 1
ATOM 2576 N N . PRO B 1 120 ? 7.418 -8.656 -17.938 1 85.81 120 PRO B N 1
ATOM 2577 C CA . PRO B 1 120 ? 6.43 -8.156 -18.891 1 85.81 120 PRO B CA 1
ATOM 2578 C C . PRO B 1 120 ? 5.238 -9.102 -19.062 1 85.81 120 PRO B C 1
ATOM 2580 O O . PRO B 1 120 ? 4.102 -8.648 -19.219 1 85.81 120 PRO B O 1
ATOM 2583 N N . GLU B 1 121 ? 5.535 -10.375 -18.984 1 90.81 121 GLU B N 1
ATOM 2584 C CA . GLU B 1 121 ? 4.465 -11.344 -19.188 1 90.81 121 GLU B CA 1
ATOM 2585 C C . GLU B 1 121 ? 3.461 -11.297 -18.031 1 90.81 121 GLU B C 1
ATOM 2587 O O . GLU B 1 121 ? 2.256 -11.43 -18.25 1 90.81 121 GLU B O 1
ATOM 2592 N N . TYR B 1 122 ? 3.936 -11.102 -16.875 1 92.38 122 TYR B N 1
ATOM 2593 C CA . TYR B 1 122 ? 3.041 -11.023 -15.727 1 92.38 122 TYR B CA 1
ATOM 2594 C C . TYR B 1 122 ? 2.201 -9.758 -15.773 1 92.38 122 TYR B C 1
ATOM 2596 O O . TYR B 1 122 ? 1.004 -9.781 -15.477 1 92.38 122 TYR B O 1
ATOM 2604 N N . MET B 1 123 ? 2.807 -8.672 -16.172 1 89.94 123 MET B N 1
ATOM 2605 C CA . MET B 1 123 ? 2.074 -7.414 -16.281 1 89.94 123 MET B CA 1
ATOM 2606 C C . MET B 1 123 ? 0.985 -7.516 -17.344 1 89.94 123 MET B C 1
ATOM 2608 O O . MET B 1 123 ? -0.117 -6.996 -17.156 1 89.94 123 MET B O 1
ATOM 2612 N N . LYS B 1 124 ? 1.347 -8.156 -18.406 1 91.56 124 LYS B N 1
ATOM 2613 C CA . LYS B 1 124 ? 0.367 -8.391 -19.469 1 91.56 124 LYS B CA 1
ATOM 2614 C C . LYS B 1 124 ? -0.799 -9.234 -18.953 1 91.56 124 LYS B C 1
ATOM 2616 O O . LYS B 1 124 ? -1.961 -8.93 -19.219 1 91.56 124 LYS B O 1
ATOM 2621 N N . PHE B 1 125 ? -0.477 -10.273 -18.25 1 94.19 125 PHE B N 1
ATOM 2622 C CA . PHE B 1 125 ? -1.511 -11.109 -17.656 1 94.19 125 PHE B CA 1
ATOM 2623 C C . PHE B 1 125 ? -2.414 -10.289 -16.75 1 94.19 125 PHE B C 1
ATOM 2625 O O . PHE B 1 125 ? -3.639 -10.398 -16.812 1 94.19 125 PHE B O 1
ATOM 2632 N N . LEU B 1 126 ? -1.843 -9.453 -15.867 1 93.06 126 LEU B N 1
ATOM 2633 C CA . LEU B 1 126 ? -2.629 -8.633 -14.953 1 93.06 126 LEU B CA 1
ATOM 2634 C C . LEU B 1 126 ? -3.596 -7.734 -15.711 1 93.06 126 LEU B C 1
ATOM 2636 O O . LEU B 1 126 ? -4.781 -7.668 -15.383 1 93.06 126 LEU B O 1
ATOM 2640 N N . GLN B 1 127 ? -3.131 -7.125 -16.734 1 89.88 127 GLN B N 1
ATOM 2641 C CA . GLN B 1 127 ? -3.91 -6.16 -17.5 1 89.88 127 GLN B CA 1
ATOM 2642 C C . GLN B 1 127 ? -5 -6.859 -18.312 1 89.88 127 GLN B C 1
ATOM 2644 O O . GLN B 1 127 ? -6.109 -6.336 -18.453 1 89.88 127 GLN B O 1
ATOM 2649 N N . GLN B 1 128 ? -4.746 -8.078 -18.781 1 90.25 128 GLN B N 1
ATOM 2650 C CA . GLN B 1 128 ? -5.648 -8.742 -19.719 1 90.25 128 GLN B CA 1
ATOM 2651 C C . GLN B 1 128 ? -6.645 -9.641 -18.984 1 90.25 128 GLN B C 1
ATOM 2653 O O . GLN B 1 128 ? -7.789 -9.789 -19.422 1 90.25 128 GLN B O 1
ATOM 2658 N N . GLU B 1 129 ? -6.121 -10.211 -17.859 1 95.06 129 GLU B N 1
ATOM 2659 C CA . GLU B 1 129 ? -6.961 -11.234 -17.25 1 95.06 129 GLU B CA 1
ATOM 2660 C C . GLU B 1 129 ? -7.172 -10.961 -15.766 1 95.06 129 GLU B C 1
ATOM 2662 O O . GLU B 1 129 ? -8.305 -10.992 -15.273 1 95.06 129 GLU B O 1
ATOM 2667 N N . GLY B 1 130 ? -6.078 -10.672 -15.078 1 95.88 130 GLY B N 1
ATOM 2668 C CA . GLY B 1 130 ? -6.129 -10.562 -13.633 1 95.88 130 GLY B CA 1
ATOM 2669 C C . GLY B 1 130 ? -7.117 -9.523 -13.148 1 95.88 130 GLY B C 1
ATOM 2670 O O . GLY B 1 130 ? -8.016 -9.828 -12.352 1 95.88 130 GLY B O 1
ATOM 2671 N N . ILE B 1 131 ? -7.047 -8.367 -13.703 1 94.88 131 ILE B N 1
ATOM 2672 C CA . ILE B 1 131 ? -7.898 -7.254 -13.297 1 94.88 131 ILE B CA 1
ATOM 2673 C C . ILE B 1 131 ? -9.352 -7.547 -13.68 1 94.88 131 ILE B C 1
ATOM 2675 O O . ILE B 1 131 ? -10.258 -7.344 -12.875 1 94.88 131 ILE B O 1
ATOM 2679 N N . SER B 1 132 ? -9.555 -8.07 -14.875 1 95.75 132 SER B N 1
ATOM 2680 C CA . SER B 1 132 ? -10.898 -8.383 -15.344 1 95.75 132 SER B CA 1
ATOM 2681 C C . SER B 1 132 ? -11.555 -9.438 -14.461 1 95.75 132 SER B C 1
ATOM 2683 O O . SER B 1 132 ? -12.75 -9.352 -14.164 1 95.75 132 SER B O 1
ATOM 2685 N N . SER B 1 133 ? -10.773 -10.422 -14.062 1 97.62 133 SER B N 1
ATOM 2686 C CA . SER B 1 133 ? -11.312 -11.461 -13.195 1 97.62 133 SER B CA 1
ATOM 2687 C C . SER B 1 133 ? -11.773 -10.891 -11.859 1 97.62 133 SER B C 1
ATOM 2689 O O . SER B 1 133 ? -12.852 -11.234 -11.367 1 97.62 133 SER B O 1
ATOM 2691 N N . LEU B 1 134 ? -11.016 -9.977 -11.305 1 97.5 134 LEU B N 1
ATOM 2692 C CA . LEU B 1 134 ? -11.375 -9.344 -10.047 1 97.5 134 LEU B CA 1
ATOM 2693 C C . LEU B 1 134 ? -12.617 -8.469 -10.211 1 97.5 134 LEU B C 1
ATOM 2695 O O . LEU B 1 134 ? -13.539 -8.523 -9.391 1 97.5 134 LEU B O 1
ATOM 2699 N N . MET B 1 135 ? -12.719 -7.742 -11.297 1 95.56 135 MET B N 1
ATOM 2700 C CA . MET B 1 135 ? -13.875 -6.883 -11.555 1 95.56 135 MET B CA 1
ATOM 2701 C C . MET B 1 135 ? -15.148 -7.711 -11.695 1 95.56 135 MET B C 1
ATOM 2703 O O . MET B 1 135 ? -16.203 -7.336 -11.18 1 95.56 135 MET B O 1
ATOM 2707 N N . ASN B 1 136 ? -15 -8.797 -12.359 1 96.44 136 ASN B N 1
ATOM 2708 C CA . ASN B 1 136 ? -16.156 -9.656 -12.578 1 96.44 136 ASN B CA 1
ATOM 2709 C C . ASN B 1 136 ? -16.719 -10.195 -11.266 1 96.44 136 ASN B C 1
ATOM 2711 O O . ASN B 1 136 ? -17.938 -10.219 -11.062 1 96.44 136 ASN B O 1
ATOM 2715 N N . ILE B 1 137 ? -15.82 -10.586 -10.43 1 97 137 ILE B N 1
ATOM 2716 C CA . ILE B 1 137 ? -16.25 -11.125 -9.148 1 97 137 ILE B CA 1
ATOM 2717 C C . ILE B 1 137 ? -16.906 -10.016 -8.32 1 97 137 ILE B C 1
ATOM 2719 O O . ILE B 1 137 ? -17.906 -10.258 -7.637 1 97 137 ILE B O 1
ATOM 2723 N N . LEU B 1 138 ? -16.344 -8.789 -8.344 1 96.44 138 LEU B N 1
ATOM 2724 C CA . LEU B 1 138 ? -16.891 -7.668 -7.598 1 96.44 138 LEU B CA 1
ATOM 2725 C C . LEU B 1 138 ? -18.281 -7.297 -8.125 1 96.44 138 LEU B C 1
ATOM 2727 O O . LEU B 1 138 ? -19.188 -6.992 -7.352 1 96.44 138 LEU B O 1
ATOM 2731 N N . LYS B 1 139 ? -18.406 -7.379 -9.422 1 95.31 139 LYS B N 1
ATOM 2732 C CA . LYS B 1 139 ? -19.688 -7.129 -10.055 1 95.31 139 LYS B CA 1
ATOM 2733 C C . LYS B 1 139 ? -20.734 -8.125 -9.57 1 95.31 139 LYS B C 1
ATOM 2735 O O . LYS B 1 139 ? -21.891 -7.762 -9.352 1 95.31 139 LYS B O 1
ATOM 2740 N N . GLU B 1 140 ? -20.328 -9.312 -9.422 1 94.69 140 GLU B N 1
ATOM 2741 C CA . GLU B 1 140 ? -21.234 -10.367 -8.977 1 94.69 140 GLU B CA 1
ATOM 2742 C C . GLU B 1 140 ? -21.609 -10.195 -7.504 1 94.69 140 GLU B C 1
ATOM 2744 O O . GLU B 1 140 ? -22.734 -10.508 -7.098 1 94.69 140 GLU B O 1
ATOM 2749 N N . LEU B 1 141 ? -20.719 -9.656 -6.73 1 94.44 141 LEU B N 1
ATOM 2750 C CA . LEU B 1 141 ? -20.875 -9.648 -5.277 1 94.44 141 LEU B CA 1
ATOM 2751 C C . LEU B 1 141 ? -21.531 -8.352 -4.809 1 94.44 141 LEU B C 1
ATOM 2753 O O . LEU B 1 141 ? -22.062 -8.289 -3.701 1 94.44 141 LEU B O 1
ATOM 2757 N N . THR B 1 142 ? -21.391 -7.359 -5.684 1 92.81 142 THR B N 1
ATOM 2758 C CA . THR B 1 142 ? -21.859 -6.051 -5.25 1 92.81 142 THR B CA 1
ATOM 2759 C C . THR B 1 142 ? -22.875 -5.488 -6.238 1 92.81 142 THR B C 1
ATOM 2761 O O . THR B 1 142 ? -23.141 -6.094 -7.281 1 92.81 142 THR B O 1
ATOM 2764 N N . ASP B 1 143 ? -23.453 -4.328 -5.949 1 88.19 143 ASP B N 1
ATOM 2765 C CA . ASP B 1 143 ? -24.422 -3.662 -6.82 1 88.19 143 ASP B CA 1
ATOM 2766 C C . ASP B 1 143 ? -23.719 -2.688 -7.766 1 88.19 143 ASP B C 1
ATOM 2768 O O . ASP B 1 143 ? -24.375 -1.96 -8.516 1 88.19 143 ASP B O 1
ATOM 2772 N N . VAL B 1 144 ? -22.453 -2.732 -7.695 1 90.69 144 VAL B N 1
ATOM 2773 C CA . VAL B 1 144 ? -21.688 -1.833 -8.555 1 90.69 144 VAL B CA 1
ATOM 2774 C C . VAL B 1 144 ? -21.547 -2.439 -9.945 1 90.69 144 VAL B C 1
ATOM 2776 O O . VAL B 1 144 ? -21.078 -3.568 -10.094 1 90.69 144 VAL B O 1
ATOM 2779 N N . LYS B 1 145 ? -21.938 -1.629 -11 1 89.88 145 LYS B N 1
ATOM 2780 C CA . LYS B 1 145 ? -21.953 -2.229 -12.328 1 89.88 145 LYS B CA 1
ATOM 2781 C C . LYS B 1 145 ? -21.047 -1.465 -13.289 1 89.88 145 LYS B C 1
ATOM 2783 O O . LYS B 1 145 ? -20.625 -2.006 -14.312 1 89.88 145 LYS B O 1
ATOM 2788 N N . ASP B 1 146 ? -20.734 -0.224 -12.859 1 94.5 146 ASP B N 1
ATOM 2789 C CA . ASP B 1 146 ? -19.938 0.54 -13.828 1 94.5 146 ASP B CA 1
ATOM 2790 C C . ASP B 1 146 ? -18.453 0.314 -13.617 1 94.5 146 ASP B C 1
ATOM 2792 O O . ASP B 1 146 ? -17.984 0.17 -12.484 1 94.5 146 ASP B O 1
ATOM 2796 N N . ASP B 1 147 ? -17.703 0.292 -14.719 1 94.12 147 ASP B N 1
ATOM 2797 C CA . ASP B 1 147 ? -16.281 -0.025 -14.742 1 94.12 147 ASP B CA 1
ATOM 2798 C C . ASP B 1 147 ? -15.484 0.938 -13.859 1 94.12 147 ASP B C 1
ATOM 2800 O O . ASP B 1 147 ? -14.523 0.536 -13.195 1 94.12 147 ASP B O 1
ATOM 2804 N N . TYR B 1 148 ? -15.883 2.164 -13.82 1 95.88 148 TYR B N 1
ATOM 2805 C CA . TYR B 1 148 ? -15.195 3.209 -13.078 1 95.88 148 TYR B CA 1
ATOM 2806 C C . TYR B 1 148 ? -15.148 2.875 -11.586 1 95.88 148 TYR B C 1
ATOM 2808 O O . TYR B 1 148 ? -14.062 2.783 -11 1 95.88 148 TYR B O 1
ATOM 2816 N N . HIS B 1 149 ? -16.25 2.539 -11 1 96.31 149 HIS B N 1
ATOM 2817 C CA . HIS B 1 149 ? -16.328 2.229 -9.578 1 96.31 149 HIS B CA 1
ATOM 2818 C C . HIS B 1 149 ? -15.766 0.84 -9.289 1 96.31 149 HIS B C 1
ATOM 2820 O O . HIS B 1 149 ? -15.195 0.608 -8.219 1 96.31 149 HIS B O 1
ATOM 2826 N N . LEU B 1 150 ? -15.867 -0.072 -10.266 1 96.38 150 LEU B N 1
ATOM 2827 C CA . LEU B 1 150 ? -15.289 -1.4 -10.078 1 96.38 150 LEU B CA 1
ATOM 2828 C C . LEU B 1 150 ? -13.773 -1.331 -10.008 1 96.38 150 LEU B C 1
ATOM 2830 O O . LEU B 1 150 ? -13.148 -2.025 -9.203 1 96.38 150 LEU B O 1
ATOM 2834 N N . HIS B 1 151 ? -13.195 -0.504 -10.828 1 96.56 151 HIS B N 1
ATOM 2835 C CA . HIS B 1 151 ? -11.742 -0.326 -10.789 1 96.56 151 HIS B CA 1
ATOM 2836 C C . HIS B 1 151 ? -11.305 0.297 -9.469 1 96.56 151 HIS B C 1
ATOM 2838 O O . HIS B 1 151 ? -10.258 -0.074 -8.922 1 96.56 151 HIS B O 1
ATOM 2844 N N . MET B 1 152 ? -12.117 1.239 -8.961 1 97 152 MET B N 1
ATOM 2845 C CA . MET B 1 152 ? -11.805 1.841 -7.672 1 97 152 MET B CA 1
ATOM 2846 C C . MET B 1 152 ? -11.867 0.802 -6.555 1 97 152 MET B C 1
ATOM 2848 O O . MET B 1 152 ? -10.977 0.736 -5.711 1 97 152 MET B O 1
ATOM 2852 N N . MET B 1 153 ? -12.898 -0 -6.609 1 96.31 153 MET B N 1
ATOM 2853 C CA . MET B 1 153 ? -13.055 -1.045 -5.602 1 96.31 153 MET B CA 1
ATOM 2854 C C . MET B 1 153 ? -11.906 -2.047 -5.668 1 96.31 153 MET B C 1
ATOM 2856 O O . MET B 1 153 ? -11.375 -2.459 -4.637 1 96.31 153 MET B O 1
ATOM 2860 N N . GLY B 1 154 ? -11.547 -2.438 -6.906 1 96.69 154 GLY B N 1
ATOM 2861 C CA . GLY B 1 154 ? -10.414 -3.336 -7.082 1 96.69 154 GLY B CA 1
ATOM 2862 C C . GLY B 1 154 ? -9.117 -2.781 -6.523 1 96.69 154 GLY B C 1
ATOM 2863 O O . GLY B 1 154 ? -8.359 -3.504 -5.875 1 96.69 154 GLY B O 1
ATOM 2864 N N . LEU B 1 155 ? -8.859 -1.499 -6.75 1 97.06 155 LEU B N 1
ATOM 2865 C CA . LEU B 1 155 ? -7.672 -0.836 -6.227 1 97.06 155 LEU B CA 1
ATOM 2866 C C . LEU B 1 155 ? -7.672 -0.847 -4.703 1 97.06 155 LEU B C 1
ATOM 2868 O O . LEU B 1 155 ? -6.637 -1.091 -4.082 1 97.06 155 LEU B O 1
ATOM 2872 N N . GLN B 1 156 ? -8.844 -0.598 -4.086 1 97.5 156 GLN B N 1
ATOM 2873 C CA . GLN B 1 156 ? -8.938 -0.625 -2.633 1 97.5 156 GLN B CA 1
ATOM 2874 C C . GLN B 1 156 ? -8.617 -2.012 -2.084 1 97.5 156 GLN B C 1
ATOM 2876 O O . GLN B 1 156 ? -7.836 -2.146 -1.14 1 97.5 156 GLN B O 1
ATOM 2881 N N . ILE B 1 157 ? -9.133 -3.02 -2.73 1 98.06 157 ILE B N 1
ATOM 2882 C CA . ILE B 1 157 ? -8.93 -4.391 -2.281 1 98.06 157 ILE B CA 1
ATOM 2883 C C . ILE B 1 157 ? -7.457 -4.77 -2.414 1 98.06 157 ILE B C 1
ATOM 2885 O O . ILE B 1 157 ? -6.844 -5.254 -1.461 1 98.06 157 ILE B O 1
ATOM 2889 N N . ILE B 1 158 ? -6.902 -4.488 -3.561 1 97.56 158 ILE B N 1
ATOM 2890 C CA . ILE B 1 158 ? -5.508 -4.836 -3.812 1 97.56 158 ILE B CA 1
ATOM 2891 C C . ILE B 1 158 ? -4.602 -4.074 -2.85 1 97.56 158 ILE B C 1
ATOM 2893 O O . ILE B 1 158 ? -3.627 -4.629 -2.336 1 97.56 158 ILE B O 1
ATOM 2897 N N . SER B 1 159 ? -4.918 -2.805 -2.541 1 97.81 159 SER B N 1
ATOM 2898 C CA . SER B 1 159 ? -4.156 -2.006 -1.587 1 97.81 159 SER B CA 1
ATOM 2899 C C . SER B 1 159 ? -4.105 -2.678 -0.218 1 97.81 159 SER B C 1
ATOM 2901 O O . SER B 1 159 ? -3.064 -2.688 0.437 1 97.81 159 SER B O 1
ATOM 2903 N N . THR B 1 160 ? -5.176 -3.287 0.196 1 98.12 160 THR B N 1
ATOM 2904 C CA . THR B 1 160 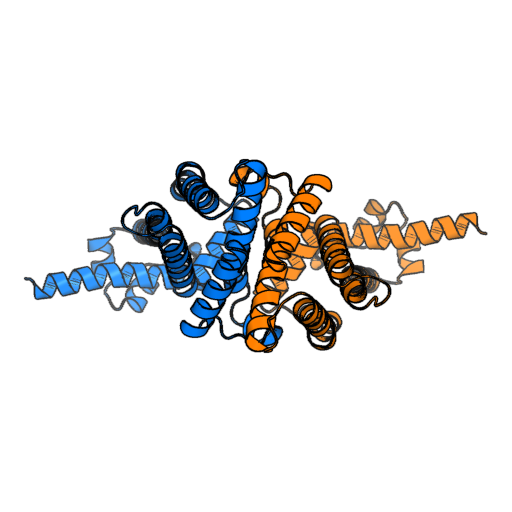? -5.277 -3.91 1.512 1 98.12 160 THR B CA 1
ATOM 2905 C C . THR B 1 160 ? -4.457 -5.195 1.564 1 98.12 160 THR B C 1
ATOM 2907 O O . THR B 1 160 ? -4.074 -5.648 2.645 1 98.12 160 THR B O 1
ATOM 2910 N N . LEU B 1 161 ? -4.211 -5.738 0.423 1 98.12 161 LEU B N 1
ATOM 2911 C CA . LEU B 1 161 ? -3.406 -6.953 0.375 1 98.12 161 LEU B CA 1
ATOM 2912 C C . LEU B 1 161 ? -1.918 -6.621 0.342 1 98.12 161 LEU B C 1
ATOM 2914 O O . LEU B 1 161 ? -1.115 -7.289 1 1 98.12 161 LEU B O 1
ATOM 2918 N N . ILE B 1 162 ? -1.611 -5.586 -0.402 1 98 162 ILE B N 1
ATOM 2919 C CA . ILE B 1 162 ? -0.215 -5.34 -0.745 1 98 162 ILE B CA 1
ATOM 2920 C C . ILE B 1 162 ? 0.462 -4.559 0.38 1 98 162 ILE B C 1
ATOM 2922 O O . ILE B 1 162 ? 1.561 -4.91 0.815 1 98 162 ILE B O 1
ATOM 2926 N N . PHE B 1 163 ? -0.159 -3.604 0.885 1 97.62 163 PHE B N 1
ATOM 2927 C CA . PHE B 1 163 ? 0.522 -2.662 1.766 1 97.62 163 PHE B CA 1
ATOM 2928 C C . PHE B 1 163 ? 0.951 -3.344 3.061 1 97.62 163 PHE B C 1
ATOM 2930 O O . PHE B 1 163 ? 2.039 -3.08 3.576 1 97.62 163 PHE B O 1
ATOM 2937 N N . PRO B 1 164 ? 0.132 -4.234 3.66 1 97.44 164 PRO B N 1
ATOM 2938 C CA . PRO B 1 164 ? 0.589 -4.906 4.879 1 97.44 164 PRO B CA 1
ATOM 2939 C C . PRO B 1 164 ? 1.876 -5.699 4.668 1 97.44 164 PRO B C 1
ATOM 2941 O O . PRO B 1 164 ? 2.717 -5.773 5.566 1 97.44 164 PRO B O 1
ATOM 2944 N N . ILE B 1 165 ? 1.996 -6.25 3.512 1 97.19 165 ILE B N 1
ATOM 2945 C CA . ILE B 1 165 ? 3.219 -6.992 3.223 1 97.19 165 ILE B CA 1
ATOM 2946 C C . ILE B 1 165 ? 4.402 -6.031 3.146 1 97.19 165 ILE B C 1
ATOM 2948 O O . ILE B 1 165 ? 5.484 -6.328 3.65 1 97.19 165 ILE B O 1
ATOM 2952 N N . LEU B 1 166 ? 4.207 -4.883 2.531 1 96.25 166 LEU B N 1
ATOM 2953 C CA . LEU B 1 166 ? 5.262 -3.877 2.447 1 96.25 166 LEU B CA 1
ATOM 2954 C C . LEU B 1 166 ? 5.688 -3.42 3.838 1 96.25 166 LEU B C 1
ATOM 2956 O O . LEU B 1 166 ? 6.879 -3.209 4.086 1 96.25 166 LEU B O 1
ATOM 2960 N N . LEU B 1 167 ? 4.738 -3.277 4.738 1 94.81 167 LEU B N 1
ATOM 2961 C CA . LEU B 1 167 ? 5.043 -2.83 6.094 1 94.81 167 LEU B CA 1
ATOM 2962 C C . LEU B 1 167 ? 5.801 -3.904 6.863 1 94.81 167 LEU B C 1
ATOM 2964 O O . LEU B 1 167 ? 6.625 -3.59 7.727 1 94.81 167 LEU B O 1
ATOM 2968 N N . GLY B 1 168 ? 5.508 -5.105 6.605 1 93.31 168 GLY B N 1
ATOM 2969 C CA . GLY B 1 168 ? 6.184 -6.207 7.273 1 93.31 168 GLY B CA 1
ATOM 2970 C C . GLY B 1 168 ? 6.035 -6.172 8.781 1 93.31 168 GLY B C 1
ATOM 2971 O O . GLY B 1 168 ? 4.926 -6.035 9.297 1 93.31 168 GLY B O 1
ATOM 2972 N N . ASN B 1 169 ? 7.117 -6.262 9.484 1 89.88 169 ASN B N 1
ATOM 2973 C CA . ASN B 1 169 ? 7.105 -6.391 10.938 1 89.88 169 ASN B CA 1
ATOM 2974 C C . ASN B 1 169 ? 6.684 -5.086 11.609 1 89.88 169 ASN B C 1
ATOM 2976 O O . ASN B 1 169 ? 6.363 -5.074 12.797 1 89.88 169 ASN B O 1
ATOM 2980 N N . LYS B 1 170 ? 6.602 -4.023 10.891 1 90.62 170 LYS B N 1
ATOM 2981 C CA . LYS B 1 170 ? 6.207 -2.738 11.469 1 90.62 170 LYS B CA 1
ATOM 2982 C C . LYS B 1 170 ? 4.73 -2.736 11.844 1 90.62 170 LYS B C 1
ATOM 2984 O O . LYS B 1 170 ? 4.301 -1.942 12.688 1 90.62 170 LYS B O 1
ATOM 2989 N N . ILE B 1 171 ? 3.957 -3.602 11.242 1 92.31 171 ILE B N 1
ATOM 2990 C CA . ILE B 1 171 ? 2.533 -3.693 11.547 1 92.31 171 ILE B CA 1
ATOM 2991 C C . ILE B 1 171 ? 2.342 -3.975 13.031 1 92.31 171 ILE B C 1
ATOM 2993 O O . ILE B 1 171 ? 1.449 -3.41 13.664 1 92.31 171 ILE B O 1
ATOM 2997 N N . GLU B 1 172 ? 3.205 -4.867 13.508 1 91 172 GLU B N 1
ATOM 2998 C CA . GLU B 1 172 ? 3.098 -5.215 14.922 1 91 172 GLU B CA 1
ATOM 2999 C C . GLU B 1 172 ? 3.365 -4.004 15.812 1 91 172 GLU B C 1
ATOM 3001 O O . GLU B 1 172 ? 2.652 -3.775 16.797 1 91 172 GLU B O 1
ATOM 3006 N N . ASN B 1 173 ? 4.309 -3.172 15.445 1 85.56 173 ASN B N 1
ATOM 3007 C CA . ASN B 1 173 ? 4.66 -1.993 16.234 1 85.56 173 ASN B CA 1
ATOM 3008 C C . ASN B 1 173 ? 3.602 -0.901 16.109 1 85.56 173 ASN B C 1
ATOM 3010 O O . ASN B 1 173 ? 3.322 -0.194 17.078 1 85.56 173 ASN B O 1
ATOM 3014 N N . ILE B 1 174 ? 2.992 -0.859 14.953 1 84.19 174 ILE B N 1
ATOM 3015 C CA . ILE B 1 174 ? 2.096 0.256 14.672 1 84.19 174 ILE B CA 1
ATOM 3016 C C . ILE B 1 174 ? 0.665 -0.125 15.039 1 84.19 174 ILE B C 1
ATOM 3018 O O . ILE B 1 174 ? -0.05 0.657 15.672 1 84.19 174 ILE B O 1
ATOM 3022 N N . ALA B 1 175 ? 0.253 -1.412 14.719 1 85.88 175 ALA B N 1
ATOM 3023 C CA . ALA B 1 175 ? -1.147 -1.799 14.859 1 85.88 175 ALA B CA 1
ATOM 3024 C C . ALA B 1 175 ? -1.299 -2.953 15.844 1 85.88 175 ALA B C 1
ATOM 3026 O O . ALA B 1 175 ? -2.418 -3.34 16.188 1 85.88 175 ALA B O 1
ATOM 3027 N N . GLY B 1 176 ? -0.232 -3.525 16.281 1 89.06 176 GLY B N 1
ATOM 3028 C CA . GLY B 1 176 ? -0.298 -4.645 17.203 1 89.06 176 GLY B CA 1
ATOM 3029 C C . GLY B 1 176 ? -0.79 -5.926 16.562 1 89.06 176 GLY B C 1
ATOM 3030 O O . GLY B 1 176 ? -1.402 -6.766 17.219 1 89.06 176 GLY B O 1
ATOM 3031 N N . LEU B 1 177 ? -0.605 -6.035 15.227 1 94.75 177 LEU B N 1
ATOM 3032 C CA . LEU B 1 177 ? -1.08 -7.195 14.477 1 94.75 177 LEU B CA 1
ATOM 3033 C C . LEU B 1 177 ? 0.091 -8.023 13.953 1 94.75 177 LEU B C 1
ATOM 3035 O O . LEU B 1 177 ? 1.036 -7.473 13.383 1 94.75 177 LEU B O 1
ATOM 3039 N N . ASP B 1 178 ? 0.059 -9.281 14.227 1 95.56 178 ASP B N 1
ATOM 3040 C CA . ASP B 1 178 ? 1.033 -10.195 13.625 1 95.56 178 ASP B CA 1
ATOM 3041 C C . ASP B 1 178 ? 0.531 -10.742 12.289 1 95.56 178 ASP B C 1
ATOM 3043 O O . ASP B 1 178 ? 0.052 -11.875 12.219 1 95.56 178 ASP B O 1
ATOM 3047 N N . TYR B 1 179 ? 0.733 -10.039 11.258 1 95.81 179 TYR B N 1
ATOM 3048 C CA . TYR B 1 179 ? 0.199 -10.367 9.938 1 95.81 179 TYR B CA 1
ATOM 3049 C C . TYR B 1 179 ? 0.873 -11.617 9.383 1 95.81 179 TYR B C 1
ATOM 3051 O O . TYR B 1 179 ? 0.337 -12.266 8.477 1 95.81 179 TYR B O 1
ATOM 3059 N N . LYS B 1 180 ? 2.02 -11.953 9.836 1 94.69 180 LYS B N 1
ATOM 3060 C CA . LYS B 1 180 ? 2.705 -13.164 9.398 1 94.69 180 LYS B CA 1
ATOM 3061 C C . LYS B 1 180 ? 1.983 -14.414 9.898 1 94.69 180 LYS B C 1
ATOM 3063 O O . LYS B 1 180 ? 2.107 -15.492 9.297 1 94.69 180 LYS B O 1
ATOM 3068 N N . ASN B 1 181 ? 1.293 -14.203 11.016 1 96.88 181 ASN B N 1
ATOM 3069 C CA . ASN B 1 181 ? 0.463 -15.289 11.523 1 96.88 181 ASN B CA 1
ATOM 3070 C C . ASN B 1 181 ? -0.739 -15.547 10.617 1 96.88 181 ASN B C 1
ATOM 3072 O O . ASN B 1 181 ? -1.554 -14.656 10.398 1 96.88 181 ASN B O 1
ATOM 3076 N N . LYS B 1 182 ? -0.815 -16.797 10.148 1 97.56 182 LYS B N 1
ATOM 3077 C CA . LYS B 1 182 ? -1.825 -17.156 9.156 1 97.56 182 LYS B CA 1
ATOM 3078 C C . LYS B 1 182 ? -3.232 -16.891 9.68 1 97.56 182 LYS B C 1
ATOM 3080 O O . LYS B 1 182 ? -4.098 -16.422 8.938 1 97.56 182 LYS B O 1
ATOM 3085 N N . ASN B 1 183 ? -3.508 -17.141 10.93 1 97.94 183 ASN B N 1
ATOM 3086 C CA . ASN B 1 183 ? -4.832 -16.922 11.5 1 97.94 183 ASN B CA 1
ATOM 3087 C C . ASN B 1 183 ? -5.191 -15.445 11.539 1 97.94 183 ASN B C 1
ATOM 3089 O O . ASN B 1 183 ? -6.332 -15.07 11.258 1 97.94 183 ASN B O 1
ATOM 3093 N N . VAL B 1 184 ? -4.258 -14.617 11.945 1 97.62 184 VAL B N 1
ATOM 3094 C CA . VAL B 1 184 ? -4.473 -13.172 11.977 1 97.62 184 VAL B CA 1
ATOM 3095 C C . VAL B 1 184 ? -4.73 -12.664 10.562 1 97.62 184 VAL B C 1
ATOM 3097 O O . VAL B 1 184 ? -5.656 -11.875 10.336 1 97.62 184 VAL B O 1
ATOM 3100 N N . ARG B 1 185 ? -3.916 -13.133 9.594 1 97.81 185 ARG B N 1
ATOM 3101 C CA . ARG B 1 185 ? -4.062 -12.734 8.195 1 97.81 185 ARG B CA 1
ATOM 3102 C C . ARG B 1 185 ? -5.434 -13.125 7.656 1 97.81 185 ARG B C 1
ATOM 3104 O O . ARG B 1 185 ? -6.066 -12.344 6.941 1 97.81 185 ARG B O 1
ATOM 3111 N N . TYR B 1 186 ? -5.906 -14.359 7.977 1 98.56 186 TYR B N 1
ATOM 3112 C CA . TYR B 1 186 ? -7.203 -14.82 7.496 1 98.56 186 TYR B CA 1
ATOM 3113 C C . TYR B 1 186 ? -8.336 -14.055 8.156 1 98.56 186 TYR B C 1
ATOM 3115 O O . TYR B 1 186 ? -9.375 -13.797 7.535 1 98.56 186 TYR B O 1
ATOM 3123 N N . ASP B 1 187 ? -8.156 -13.633 9.477 1 98 187 ASP B N 1
ATOM 3124 C CA . ASP B 1 187 ? -9.125 -12.742 10.109 1 98 187 ASP B CA 1
ATOM 3125 C C . ASP B 1 187 ? -9.195 -11.398 9.383 1 98 187 ASP B C 1
ATOM 3127 O O . ASP B 1 187 ? -10.289 -10.859 9.164 1 98 187 ASP B O 1
ATOM 3131 N N . TYR B 1 188 ? -8.039 -10.906 9.062 1 98.12 188 TYR B N 1
ATOM 3132 C CA . TYR B 1 188 ? -7.926 -9.664 8.305 1 98.12 188 TYR B CA 1
ATOM 3133 C C . TYR B 1 188 ? -8.68 -9.758 6.988 1 98.12 188 TYR B C 1
ATOM 3135 O O . TYR B 1 188 ? -9.43 -8.844 6.629 1 98.12 188 TYR B O 1
ATOM 3143 N N . ILE B 1 189 ? -8.531 -10.883 6.305 1 98.31 189 ILE B N 1
ATOM 3144 C CA . ILE B 1 189 ? -9.164 -11.117 5.012 1 98.31 189 ILE B CA 1
ATOM 3145 C C . ILE B 1 189 ? -10.68 -11.227 5.191 1 98.31 189 ILE B C 1
ATOM 3147 O O . ILE B 1 189 ? -11.445 -10.664 4.406 1 98.31 189 ILE B O 1
ATOM 3151 N N . GLU B 1 190 ? -11.094 -11.945 6.199 1 97.56 190 GLU B N 1
ATOM 3152 C CA . GLU B 1 190 ? -12.523 -12.102 6.43 1 97.56 190 GLU B CA 1
ATOM 3153 C C . GLU B 1 190 ? -13.188 -10.758 6.711 1 97.56 190 GLU B C 1
ATOM 3155 O O . GLU B 1 190 ? -14.312 -10.508 6.266 1 97.56 190 GLU B O 1
ATOM 3160 N N . LEU B 1 191 ? -12.516 -9.938 7.473 1 96.06 191 LEU B N 1
ATOM 3161 C CA . LEU B 1 191 ? -13.047 -8.602 7.742 1 96.06 191 LEU B CA 1
ATOM 3162 C C . LEU B 1 191 ? -13.203 -7.812 6.449 1 96.06 191 LEU B C 1
ATOM 3164 O O . LEU B 1 191 ? -14.195 -7.09 6.281 1 96.06 191 LEU B O 1
ATOM 3168 N N . LEU B 1 192 ? -12.211 -7.91 5.559 1 96.88 192 LEU B N 1
ATOM 3169 C CA . LEU B 1 192 ? -12.289 -7.254 4.262 1 96.88 192 LEU B CA 1
ATOM 3170 C C . LEU B 1 192 ? -13.5 -7.742 3.475 1 96.88 192 LEU B C 1
ATOM 3172 O O . LEU B 1 192 ? -14.242 -6.941 2.898 1 96.88 192 LEU B O 1
ATOM 3176 N N . ILE B 1 193 ? -13.734 -9.047 3.461 1 96.81 193 ILE B N 1
ATOM 3177 C CA . ILE B 1 193 ? -14.828 -9.656 2.717 1 96.81 193 ILE B CA 1
ATOM 3178 C C . ILE B 1 193 ? -16.172 -9.164 3.27 1 96.81 193 ILE B C 1
ATOM 3180 O O . ILE B 1 193 ? -17.078 -8.852 2.506 1 96.81 193 ILE B O 1
ATOM 3184 N N . GLU B 1 194 ? -16.281 -9.055 4.566 1 93.12 194 GLU B N 1
ATOM 3185 C CA . GLU B 1 194 ? -17.5 -8.547 5.199 1 93.12 194 GLU B CA 1
ATOM 3186 C C . GLU B 1 194 ? -17.781 -7.113 4.766 1 93.12 194 GLU B C 1
ATOM 3188 O O . GLU B 1 194 ? -18.938 -6.758 4.508 1 93.12 194 GLU B O 1
ATOM 3193 N N . SER B 1 195 ? -16.75 -6.34 4.691 1 91.56 195 SER B N 1
ATOM 3194 C CA . SER B 1 195 ? -16.906 -4.949 4.285 1 91.56 195 SER B CA 1
ATOM 3195 C C . SER B 1 195 ? -17.375 -4.844 2.84 1 91.56 195 SER B C 1
ATOM 3197 O O . SER B 1 195 ? -18.219 -4.004 2.516 1 91.56 195 SER B O 1
ATOM 3199 N N . ILE B 1 196 ? -16.859 -5.695 1.945 1 91.31 196 ILE B N 1
ATOM 3200 C CA . ILE B 1 196 ? -17.203 -5.68 0.527 1 91.31 196 ILE B CA 1
ATOM 3201 C C . ILE B 1 196 ? -18.672 -6.074 0.342 1 91.31 196 ILE B C 1
ATOM 3203 O O . ILE B 1 196 ? -19.359 -5.527 -0.519 1 91.31 196 ILE B O 1
ATOM 3207 N N . GLN B 1 197 ? -19.109 -6.906 1.217 1 87.88 197 GLN B N 1
ATOM 3208 C CA . GLN B 1 197 ? -20.484 -7.41 1.111 1 87.88 197 GLN B CA 1
ATOM 3209 C C . GLN B 1 197 ? -21.469 -6.457 1.771 1 87.88 197 GLN B C 1
ATOM 3211 O O . GLN B 1 197 ? -22.688 -6.594 1.597 1 87.88 197 GLN B O 1
ATOM 3216 N N . GLY B 1 198 ? -21.031 -5.418 2.379 1 78.12 198 GLY B N 1
ATOM 3217 C CA . GLY B 1 198 ? -21.906 -4.527 3.125 1 78.12 198 GLY B CA 1
ATOM 3218 C C . GLY B 1 198 ? -22.469 -5.16 4.387 1 78.12 198 GLY B C 1
ATOM 3219 O O . GLY B 1 198 ? -23.625 -4.93 4.738 1 78.12 198 GLY B O 1
ATOM 3220 N N . LYS B 1 199 ? -21.844 -6.062 5.004 1 68.19 199 LYS B N 1
ATOM 3221 C CA . LYS B 1 199 ? -22.266 -6.75 6.219 1 68.19 199 LYS B CA 1
ATOM 3222 C C . LYS B 1 199 ? -21.438 -6.309 7.422 1 68.19 199 LYS B C 1
ATOM 3224 O O . LYS B 1 199 ? -20.281 -5.91 7.273 1 68.19 199 LYS B O 1
#

Nearest PDB structures (foldseek):
  6yj2-assembly1_A  TM=7.283E-01  e=1.129E-04  Mycobacterium tuberculosis H37Rv
  6yj2-assembly2_C  TM=7.522E-01  e=2.912E-04  Mycobacterium tuberculosis H37Rv
  2pbx-assembly1_A  TM=6.321E-01  e=8.617E-05  Vibrio cholerae 2740-80
  6o6n-assembly1_A  TM=6.712E-01  e=5.727E-04  Mycobacterium tuberculosis
  9b7y-assembly1_D  TM=6.604E-01  e=1.544E-03  Mycobacterium tuberculosis H37Rv

Radius of gyration: 23.83 Å; Cα contacts (8 Å, |Δi|>4): 460; chains: 2; bounding box: 52×92×41 Å

Sequence (398 aa):
MKNNLKNASNAKERILNSTLYIIGKEGFQNVTTRKIAAAADVNIASINYHFGSKDNVINEALKCFTGMFRNSFKILDNNELTPVERLRNFLKSYSDVSTEYPDVFKNFVNKLIYNEEIQPEYMKFLQQEGISSLMNILKELTDVKDDYHLHMMGLQIISTLIFPILLGNKIENIAGLDYKNKNVRYDYIELLIESIQGKMKNNLKNASNAKERILNSTLYIIGKEGFQNVTTRKIAAAADVNIASINYHFGSKDNVINEALKCFTGMFRNSFKILDNNELTPVERLRNFLKSYSDVSTEYPDVFKNFVNKLIYNEEIQPEYMKFLQQEGISSLMNILKELTDVKDDYHLHMMGLQIISTLIFPILLGNKIENIAGLDYKNKNVRYDYIELLIESIQGK

Secondary structure (DSSP, 8-state):
-HHHHHHHHHHHHHHHHHHHHHHHHH-GGG--HHHHHHHHT--HHHHHHHHSSHHHHHHHHHHHHHHHHHHHHHGGG-TTS-HHHHHHHHHHHHHHHHHHSHHHHHHHHHHHHTT----HHHHHHIIIIIHHHHHHHHHHHSS--SHHHHHHHHHHHHHHHHHHHHHTTHHHHHH---TTSHHHHHHHHHHHHHHHHT-/-HHHHHHHHHHHHHHHHHHHHHHHHH-GGG--HHHHHHHHT--HHHHHHHHSSHHHHHHHHHHHHHHHHHHHHHGGG-TTS-HHHHHHHHHHHHHHHHHHSHHHHHHHHHHHHTT----HHHHHHIIIIIHHHHHHHHHHHSS--SHHHHHHHHHHHHHHHHHHHHHTTHHHHHH---TTSHHHHHHHHHHHHHHHHT-

Solvent-accessible surface area (backbone atoms only — not comparable to full-atom values): 20877 Å² total; per-residue (Å²): 110,61,67,57,43,60,47,42,60,46,45,56,49,32,40,34,52,32,42,43,52,43,31,25,76,62,32,68,88,63,60,46,57,66,58,34,18,62,66,36,70,48,53,62,65,57,50,39,70,77,44,61,43,61,67,44,42,52,52,51,26,51,48,51,54,53,45,55,52,50,54,21,48,51,38,49,68,45,80,90,48,55,63,67,55,18,50,51,51,21,54,51,46,42,52,51,56,43,66,72,42,40,46,39,42,43,50,51,52,48,27,60,45,68,73,39,92,59,67,62,68,58,54,49,43,37,67,69,43,43,51,53,39,53,40,52,42,47,39,72,63,38,90,57,80,52,68,69,62,40,37,46,51,49,50,39,54,52,20,45,58,48,41,58,56,52,38,46,76,49,38,36,78,71,57,68,41,60,63,86,39,66,68,52,37,51,50,47,49,51,53,51,52,32,30,67,62,33,94,111,62,66,56,45,60,47,40,59,46,45,58,49,32,39,33,54,31,41,43,50,41,30,26,75,60,32,69,89,64,61,46,56,66,57,32,18,63,67,36,70,49,53,62,65,56,50,38,70,76,45,62,42,63,67,45,44,52,52,51,25,51,50,51,54,53,45,55,52,50,54,21,47,52,38,48,69,45,79,89,48,54,63,67,56,19,49,50,50,21,55,50,44,43,50,49,55,44,65,72,41,40,46,39,44,42,52,51,52,48,27,60,47,67,74,40,92,61,66,62,69,56,55,50,43,38,68,70,42,43,51,53,40,52,39,52,42,47,38,72,62,37,91,57,80,52,67,72,61,40,38,46,51,49,49,38,54,51,19,44,60,49,41,58,57,53,37,45,76,49,36,36,76,71,56,68,41,59,64,86,40,64,68,52,38,51,51,47,50,51,53,51,52,33,29,68,63,32,94

Organism: NCBI:txid2716538

InterPro domains:
  IPR001647 DNA-binding HTH domain, TetR-type [PF00440] (15-60)
  IPR001647 DNA-binding HTH domain, TetR-type [PS50977] (9-69)
  IPR009057 Homedomain-like superfamily [SSF46689] (8-87)
  IPR023772 DNA-binding HTH domain, TetR-type, conserved site [PS01081] (27-58)
  IPR050624 Nucleoid occlusion factor SlmA/HTH-type transcriptional regulator [PTHR43479] (1-159)

pLDDT: mean 92.0, std 11.12, range [35.81, 98.81]